Protein AF-A0A2E3BZ74-F1 (afdb_monomer)

Mean predicted aligned error: 11.25 Å

Nearest PDB structures (foldseek):
  2qzq-assembly1_A  TM=5.766E-01  e=1.167E-02  Danio rerio
  2qz5-assembly1_A  TM=5.570E-01  e=1.304E-02  Mus musculus
  7bi4-assembly1_A  TM=4.778E-01  e=1.345E-01  Mus musculus
  1olp-assembly3_C  TM=3.603E-01  e=1.984E-01  Clostridium sardiniense
  1ca1-assembly1_A  TM=3.594E-01  e=7.524E-01  Clostridium perfringens

Radius of gyration: 24.99 Å; Cα contacts (8 Å, |Δi|>4): 998; chains: 1; bounding box: 69×60×71 Å

pLDDT: mean 74.35, std 16.78, range [23.23, 95.69]

Structure (mmCIF, N/CA/C/O backbone):
data_AF-A0A2E3BZ74-F1
#
_entry.id   AF-A0A2E3BZ74-F1
#
loop_
_atom_site.group_PDB
_atom_site.id
_atom_site.type_symbol
_atom_site.label_atom_id
_atom_site.label_alt_id
_atom_site.label_comp_id
_atom_site.label_asym_id
_atom_site.label_entity_id
_atom_site.label_seq_id
_atom_site.pdbx_PDB_ins_code
_atom_site.Cartn_x
_atom_site.Cartn_y
_atom_site.Cartn_z
_atom_site.occupancy
_atom_site.B_iso_or_equiv
_atom_site.auth_seq_id
_atom_site.auth_comp_id
_atom_site.auth_asym_id
_atom_site.auth_atom_id
_atom_site.pdbx_PDB_model_num
ATOM 1 N N . MET A 1 1 ? -11.613 -12.018 -25.215 1.00 70.31 1 MET A N 1
ATOM 2 C CA . MET A 1 1 ? -10.850 -12.280 -26.457 1.00 70.31 1 MET A CA 1
ATOM 3 C C . MET A 1 1 ? -9.407 -11.923 -26.139 1.00 70.31 1 MET A C 1
ATOM 5 O O . MET A 1 1 ? -9.224 -10.917 -25.482 1.00 70.31 1 MET A O 1
ATOM 9 N N . SER A 1 2 ? -8.389 -12.721 -26.462 1.00 79.88 2 SER A N 1
ATOM 10 C CA . SER A 1 2 ? -7.018 -12.280 -26.142 1.00 79.88 2 SER A CA 1
ATOM 11 C C . SER A 1 2 ? -6.612 -11.129 -27.069 1.00 79.88 2 SER A C 1
ATOM 13 O O . SER A 1 2 ? -6.903 -11.177 -28.263 1.00 79.88 2 SER A O 1
ATOM 15 N N . LYS A 1 3 ? -5.970 -10.099 -26.514 1.00 87.81 3 LYS A N 1
ATOM 16 C CA . LYS A 1 3 ? -5.299 -9.029 -27.260 1.00 87.81 3 LYS A CA 1
ATOM 17 C C . LYS A 1 3 ? -3.795 -9.238 -27.192 1.00 87.81 3 LYS A C 1
ATOM 19 O O . LYS A 1 3 ? -3.277 -9.859 -26.262 1.00 87.81 3 LYS A O 1
ATOM 24 N N . TYR A 1 4 ? -3.095 -8.685 -28.165 1.00 89.31 4 TYR A N 1
ATOM 25 C CA . TYR A 1 4 ? -1.646 -8.661 -28.199 1.00 89.31 4 TYR A CA 1
ATOM 26 C C . TYR A 1 4 ? -1.167 -7.219 -28.197 1.00 89.31 4 TYR A C 1
ATOM 28 O O . TYR A 1 4 ? -1.765 -6.352 -28.831 1.00 89.31 4 TYR A O 1
ATOM 36 N N . ILE A 1 5 ? -0.088 -6.976 -27.468 1.00 90.44 5 ILE A N 1
ATOM 37 C CA . ILE A 1 5 ? 0.604 -5.696 -27.443 1.00 90.44 5 ILE A CA 1
ATOM 38 C C . ILE A 1 5 ? 1.988 -5.934 -28.003 1.00 90.44 5 ILE A C 1
ATOM 40 O O . ILE A 1 5 ? 2.815 -6.600 -27.381 1.00 90.44 5 ILE A O 1
ATOM 44 N N . GLU A 1 6 ? 2.210 -5.424 -29.201 1.00 93.00 6 GLU A N 1
ATOM 45 C CA . GLU A 1 6 ? 3.494 -5.477 -29.878 1.00 93.00 6 GLU A CA 1
ATOM 46 C C . GLU A 1 6 ? 4.326 -4.288 -29.398 1.00 93.00 6 GLU A C 1
ATOM 48 O O . GLU A 1 6 ? 3.972 -3.140 -29.653 1.00 93.00 6 GLU A O 1
ATOM 53 N N . LEU A 1 7 ? 5.401 -4.563 -28.662 1.00 93.88 7 LEU A N 1
ATOM 54 C CA . LEU A 1 7 ? 6.414 -3.585 -28.286 1.00 93.88 7 LEU A CA 1
ATOM 55 C C . LEU A 1 7 ? 7.353 -3.389 -29.472 1.00 93.88 7 LEU A C 1
ATOM 57 O O . LEU A 1 7 ? 8.125 -4.288 -29.822 1.00 93.88 7 LEU A O 1
ATOM 61 N N . GLU A 1 8 ? 7.274 -2.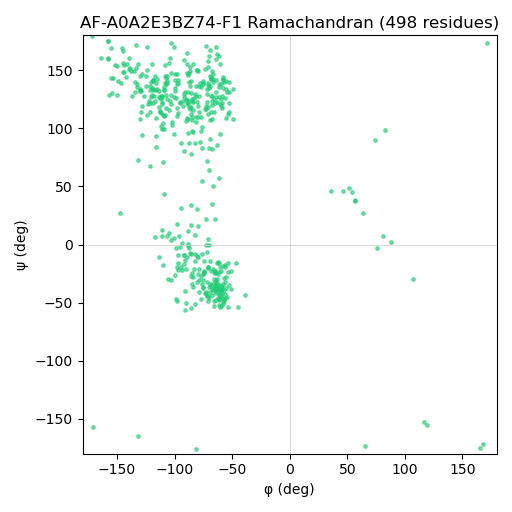220 -30.094 1.00 94.12 8 GLU A N 1
ATOM 62 C CA . GLU A 1 8 ? 7.978 -1.950 -31.345 1.00 94.12 8 GLU A CA 1
ATOM 63 C C . GLU A 1 8 ? 9.356 -1.361 -31.072 1.00 94.12 8 GLU A C 1
ATOM 65 O O . GLU A 1 8 ? 10.366 -1.948 -31.461 1.00 94.12 8 GLU A O 1
ATOM 70 N N . PHE A 1 9 ? 9.398 -0.246 -30.340 1.00 95.56 9 PHE A N 1
ATOM 71 C CA . PHE A 1 9 ? 10.611 0.538 -30.139 1.00 95.56 9 PHE A CA 1
ATOM 72 C C . PHE A 1 9 ? 10.722 1.075 -28.718 1.00 95.56 9 PHE A C 1
ATOM 74 O O . PHE A 1 9 ? 9.720 1.313 -28.045 1.00 95.56 9 PHE A O 1
ATOM 81 N N . ILE A 1 10 ? 11.949 1.345 -28.288 1.00 95.69 10 ILE A N 1
ATOM 82 C CA . ILE A 1 10 ? 12.251 2.050 -27.046 1.00 95.69 10 ILE A CA 1
ATOM 83 C C . ILE A 1 10 ? 13.233 3.189 -27.314 1.00 95.69 10 ILE A C 1
ATOM 85 O O . ILE A 1 10 ? 14.215 3.022 -28.030 1.00 95.69 10 ILE A O 1
ATOM 89 N N . SER A 1 11 ? 12.948 4.367 -26.769 1.00 95.19 11 SER A N 1
ATOM 90 C CA . SER A 1 11 ? 13.701 5.600 -27.011 1.00 95.19 11 SER A CA 1
ATOM 91 C C . SER A 1 11 ? 14.087 6.236 -25.672 1.00 95.19 11 SER A C 1
ATOM 93 O O . SER A 1 11 ? 13.273 6.938 -25.059 1.00 95.19 11 SER A O 1
ATOM 95 N N . PRO A 1 12 ? 15.295 5.943 -25.154 1.00 92.62 12 PRO A N 1
ATOM 96 C CA . PRO A 1 12 ? 15.789 6.535 -23.917 1.00 92.62 12 PRO A CA 1
ATOM 97 C C . PRO A 1 12 ? 16.263 7.980 -24.139 1.00 92.62 12 PRO A C 1
ATOM 99 O O . PRO A 1 12 ? 17.378 8.226 -24.589 1.00 92.62 12 PRO A O 1
ATOM 102 N N . ILE A 1 13 ? 15.432 8.954 -23.770 1.00 91.38 13 ILE A N 1
ATOM 103 C CA . ILE A 1 13 ? 15.753 10.388 -23.789 1.00 91.38 13 ILE A CA 1
ATOM 104 C C . ILE A 1 13 ? 16.309 10.760 -22.413 1.00 91.38 13 ILE A C 1
ATOM 106 O O . ILE A 1 13 ? 15.592 11.218 -21.519 1.00 91.38 13 ILE A O 1
ATOM 110 N N . SER A 1 14 ? 17.589 10.471 -22.193 1.00 89.12 14 SER A N 1
ATOM 111 C CA . SER A 1 14 ? 18.210 10.610 -20.877 1.00 89.12 14 SER A CA 1
ATOM 112 C C . SER A 1 14 ? 19.720 10.825 -20.949 1.00 89.12 14 SER A C 1
ATOM 114 O O . SER A 1 14 ? 20.330 10.640 -21.991 1.00 89.12 14 SER A O 1
ATOM 116 N N . GLU A 1 15 ? 20.308 11.180 -19.808 1.00 87.56 15 GLU A N 1
ATOM 117 C CA . GLU A 1 15 ? 21.751 11.260 -19.556 1.00 87.56 15 GLU A CA 1
ATOM 118 C C . GLU A 1 15 ? 22.315 9.961 -18.945 1.00 87.56 15 GLU A C 1
ATOM 120 O O . GLU A 1 15 ? 23.483 9.906 -18.559 1.00 87.56 15 GLU A O 1
ATOM 125 N N . TYR A 1 16 ? 21.489 8.927 -18.738 1.00 86.88 16 TYR A N 1
ATOM 126 C CA . TYR A 1 16 ? 21.988 7.627 -18.279 1.00 86.88 16 TYR A CA 1
ATOM 127 C C . TYR A 1 16 ? 22.912 7.029 -19.327 1.00 86.88 16 TYR A C 1
ATOM 129 O O . TYR A 1 16 ? 22.517 6.945 -20.478 1.00 86.88 16 TYR A O 1
ATOM 137 N N . ASN A 1 17 ? 24.093 6.563 -18.927 1.00 87.56 17 ASN A N 1
ATOM 138 C CA . ASN A 1 17 ? 24.958 5.815 -19.829 1.00 87.56 17 ASN A CA 1
ATOM 139 C C . ASN A 1 17 ? 24.457 4.366 -19.930 1.00 87.56 17 ASN A C 1
ATOM 141 O O . ASN A 1 17 ? 24.491 3.632 -18.937 1.00 87.56 17 ASN A O 1
ATOM 145 N N . PHE A 1 18 ? 23.988 3.969 -21.112 1.00 88.62 18 PHE A N 1
ATOM 146 C CA . PHE A 1 18 ? 23.563 2.595 -21.399 1.00 88.62 18 PHE A CA 1
ATOM 147 C C . PHE A 1 18 ? 24.675 1.746 -22.036 1.00 88.62 18 PHE A C 1
ATOM 149 O O . PHE A 1 18 ? 24.614 0.519 -21.947 1.00 88.62 18 PHE A O 1
ATOM 156 N N . LYS A 1 19 ? 25.710 2.379 -22.610 1.00 82.25 19 LYS A N 1
ATOM 157 C CA . LYS A 1 19 ? 26.866 1.728 -23.239 1.00 82.25 19 LYS A CA 1
ATOM 158 C C . LYS A 1 19 ? 27.933 1.368 -22.208 1.00 82.25 19 LYS A C 1
ATOM 160 O O . LYS A 1 19 ? 28.798 2.169 -21.848 1.00 82.25 19 LYS A O 1
ATOM 165 N N . ASN A 1 20 ? 27.907 0.118 -21.753 1.00 82.75 20 ASN A N 1
ATOM 166 C CA . ASN A 1 20 ? 29.001 -0.472 -20.987 1.00 82.75 20 ASN A CA 1
ATOM 167 C C . ASN A 1 20 ? 28.997 -2.000 -21.141 1.00 82.75 20 ASN A C 1
ATOM 169 O O . ASN A 1 20 ? 27.974 -2.636 -20.905 1.00 82.75 20 ASN A O 1
ATOM 173 N N . TYR A 1 21 ? 30.152 -2.591 -21.461 1.00 86.81 21 TYR A N 1
ATOM 174 C CA . TYR A 1 21 ? 30.325 -4.043 -21.632 1.00 86.81 21 TYR A CA 1
ATOM 175 C C . TYR A 1 21 ? 29.914 -4.880 -20.411 1.00 86.81 21 TYR A C 1
ATOM 177 O O . TYR A 1 21 ? 29.677 -6.080 -20.525 1.00 86.81 21 TYR A O 1
ATOM 185 N N . HIS A 1 22 ? 29.828 -4.263 -19.233 1.00 90.62 22 HIS A N 1
ATOM 186 C CA . HIS A 1 22 ? 29.435 -4.923 -17.994 1.00 90.62 22 HIS A CA 1
ATOM 187 C C . HIS A 1 22 ? 27.999 -4.623 -17.559 1.00 90.62 22 HIS A C 1
ATOM 189 O O . HIS A 1 22 ? 27.616 -5.054 -16.471 1.00 90.62 22 HIS A O 1
ATOM 195 N N . ILE A 1 23 ? 27.218 -3.875 -18.342 1.00 91.31 23 ILE A N 1
ATOM 196 C CA . ILE A 1 23 ? 25.858 -3.471 -17.978 1.00 91.31 23 ILE A CA 1
ATOM 197 C C . ILE A 1 23 ? 24.852 -4.139 -18.909 1.00 91.31 23 ILE A C 1
ATOM 199 O O . ILE A 1 23 ? 24.817 -3.868 -20.104 1.00 91.31 23 ILE A O 1
ATOM 203 N N . ASP A 1 24 ? 23.978 -4.953 -18.325 1.00 94.38 24 ASP A N 1
ATOM 204 C CA . ASP A 1 24 ? 22.807 -5.480 -19.011 1.00 94.38 24 ASP A CA 1
ATOM 205 C C . ASP A 1 24 ? 21.609 -4.564 -18.747 1.00 94.38 24 ASP A C 1
ATOM 207 O O . ASP A 1 24 ? 21.223 -4.334 -17.597 1.00 94.38 24 ASP A O 1
ATOM 211 N N . ASN A 1 25 ? 20.983 -4.065 -19.812 1.00 94.56 25 ASN A N 1
ATOM 212 C CA . ASN A 1 25 ? 19.702 -3.372 -19.710 1.00 94.56 25 ASN A CA 1
ATOM 213 C C . ASN A 1 25 ? 18.570 -4.405 -19.738 1.00 94.56 25 ASN A C 1
ATOM 215 O O . ASN A 1 25 ? 18.486 -5.223 -20.659 1.00 94.56 25 ASN A O 1
ATOM 219 N N . ILE A 1 26 ? 17.709 -4.375 -18.723 1.00 95.25 26 ILE A N 1
ATOM 220 C CA . ILE A 1 26 ? 16.631 -5.346 -18.527 1.00 95.25 26 ILE A CA 1
ATOM 221 C C . ILE A 1 26 ? 15.300 -4.598 -18.511 1.00 95.25 26 ILE A C 1
ATOM 223 O O . ILE A 1 26 ? 15.036 -3.821 -17.591 1.00 95.25 26 ILE A O 1
ATOM 227 N N . LEU A 1 27 ? 14.443 -4.839 -19.504 1.00 95.38 27 LEU A N 1
ATOM 228 C CA . LEU A 1 27 ? 13.063 -4.352 -19.471 1.00 95.38 27 LEU A CA 1
ATOM 229 C C . LEU A 1 27 ? 12.188 -5.397 -18.793 1.00 95.38 27 LEU A C 1
ATOM 231 O O . LEU A 1 27 ? 12.102 -6.542 -19.236 1.00 95.38 27 LEU A O 1
ATOM 235 N N . VAL A 1 28 ? 11.529 -4.985 -17.721 1.00 94.00 28 VAL A N 1
ATOM 236 C CA . VAL A 1 28 ? 10.662 -5.834 -16.918 1.00 94.00 28 VAL A CA 1
ATOM 237 C C . VAL A 1 28 ? 9.242 -5.328 -17.004 1.00 94.00 28 VAL A C 1
ATOM 239 O O . VAL A 1 28 ? 8.981 -4.137 -16.848 1.00 94.00 28 VAL A O 1
ATOM 242 N N . ILE A 1 29 ? 8.320 -6.252 -17.229 1.00 92.56 29 ILE A N 1
ATOM 243 C CA . ILE A 1 29 ? 6.898 -5.964 -17.317 1.00 92.56 29 ILE A CA 1
ATOM 244 C C . ILE A 1 29 ? 6.208 -6.842 -16.299 1.00 92.56 29 ILE A C 1
ATOM 246 O O . ILE A 1 29 ? 6.187 -8.070 -16.415 1.00 92.56 29 ILE A O 1
ATOM 250 N N . THR A 1 30 ? 5.676 -6.196 -15.276 1.00 89.56 30 THR A N 1
ATOM 251 C CA . THR A 1 30 ? 4.925 -6.855 -14.224 1.00 89.56 30 THR A CA 1
ATOM 252 C C . THR A 1 30 ? 3.443 -6.615 -14.444 1.00 89.56 30 THR A C 1
ATOM 254 O O . THR A 1 30 ? 3.021 -5.604 -15.006 1.00 89.56 30 THR A O 1
ATOM 257 N N . GLY A 1 31 ? 2.642 -7.595 -14.065 1.00 85.19 31 GLY A N 1
ATOM 258 C CA . GLY A 1 31 ? 1.201 -7.558 -14.248 1.00 85.19 31 GLY A CA 1
ATOM 259 C C . GLY A 1 31 ? 0.563 -8.722 -13.521 1.00 85.19 31 GLY A C 1
ATOM 260 O O . GLY A 1 31 ? 1.160 -9.293 -12.601 1.00 85.19 31 GLY A O 1
ATOM 261 N N . THR A 1 32 ? -0.628 -9.096 -13.961 1.00 76.81 32 THR A N 1
ATOM 262 C CA . THR A 1 32 ? -1.387 -10.184 -13.351 1.00 76.81 32 THR A CA 1
ATOM 263 C C . THR A 1 32 ? -1.915 -11.117 -14.424 1.00 76.81 32 THR A C 1
ATOM 265 O O . THR A 1 32 ? -2.346 -10.677 -15.489 1.00 76.81 32 THR A O 1
ATOM 268 N N . SER A 1 33 ? -1.827 -12.417 -14.157 1.00 74.00 33 SER A N 1
ATOM 269 C CA . SER A 1 33 ? -2.334 -13.461 -15.040 1.00 74.00 33 SER A CA 1
ATOM 270 C C . SER A 1 33 ? -3.859 -13.521 -15.020 1.00 74.00 33 SER A C 1
ATOM 272 O O . SER A 1 33 ? -4.511 -12.930 -14.158 1.00 74.00 33 SER A O 1
ATOM 274 N N . GLU A 1 34 ? -4.427 -14.315 -15.930 1.00 69.25 34 GLU A N 1
ATOM 275 C CA . GLU A 1 34 ? -5.864 -14.606 -15.957 1.00 69.25 34 GLU A CA 1
ATOM 276 C C . GLU A 1 34 ? -6.351 -15.118 -14.591 1.00 69.25 34 GLU A C 1
ATOM 278 O O . GLU A 1 34 ? -7.424 -14.739 -14.144 1.00 69.25 34 GLU A O 1
ATOM 283 N N . ASN A 1 35 ? -5.525 -15.877 -13.864 1.00 66.88 35 ASN A N 1
ATOM 284 C CA . ASN A 1 35 ? -5.861 -16.465 -12.563 1.00 66.88 35 ASN A CA 1
ATOM 285 C C . ASN A 1 35 ? -5.549 -15.560 -11.355 1.00 66.88 35 ASN A C 1
ATOM 287 O O . ASN A 1 35 ? -5.583 -16.026 -10.219 1.00 66.88 35 ASN A O 1
ATOM 291 N N . GLY A 1 36 ? -5.233 -14.279 -11.565 1.00 68.25 36 GLY A N 1
ATOM 292 C CA . GLY A 1 36 ? -4.998 -13.338 -10.463 1.00 68.25 36 GLY A CA 1
ATOM 293 C C . GLY A 1 36 ? -3.596 -13.409 -9.845 1.00 68.25 36 GLY A C 1
ATOM 294 O O . GLY A 1 36 ? -3.339 -12.746 -8.843 1.00 68.25 36 GLY A O 1
ATOM 295 N N . PHE A 1 37 ? -2.671 -14.178 -10.430 1.00 72.19 37 PHE A N 1
ATOM 296 C CA . PHE A 1 37 ? -1.296 -14.291 -9.927 1.00 72.19 37 PHE A CA 1
ATOM 297 C C . PHE A 1 37 ? -0.378 -13.216 -10.513 1.00 72.19 37 PHE A C 1
ATOM 299 O O . PHE A 1 37 ? -0.520 -12.890 -11.695 1.00 72.19 37 PHE A O 1
ATOM 306 N N . PRO A 1 38 ? 0.610 -12.717 -9.750 1.00 78.12 38 PRO A N 1
ATOM 307 C CA . PRO A 1 38 ? 1.626 -11.826 -10.290 1.00 78.12 38 PRO A CA 1
ATOM 308 C C . PRO A 1 38 ? 2.432 -12.520 -11.392 1.00 78.12 38 PRO A C 1
ATOM 310 O O . PRO A 1 38 ? 2.867 -13.664 -11.256 1.00 78.12 38 PRO A O 1
ATOM 313 N N . THR A 1 39 ? 2.663 -11.807 -12.487 1.00 85.25 39 THR A N 1
ATOM 314 C CA . THR A 1 39 ? 3.509 -12.270 -13.594 1.00 85.25 39 THR A CA 1
ATOM 315 C C . THR A 1 39 ? 4.686 -11.336 -13.772 1.00 85.25 39 THR A C 1
ATOM 317 O O . THR A 1 39 ? 4.508 -10.117 -13.702 1.00 85.25 39 THR A O 1
ATOM 320 N N . VAL A 1 40 ? 5.854 -11.896 -14.082 1.00 89.44 40 VAL A N 1
ATOM 321 C CA . VAL A 1 40 ? 7.046 -11.130 -14.450 1.00 89.44 40 VAL A CA 1
ATOM 322 C C . VAL A 1 40 ? 7.503 -11.565 -15.838 1.00 89.44 40 VAL A C 1
ATOM 324 O O . VAL A 1 40 ? 7.776 -12.737 -16.096 1.00 89.44 40 VAL A O 1
ATOM 327 N N . ARG A 1 41 ? 7.567 -10.593 -16.746 1.00 91.25 41 ARG A N 1
ATOM 328 C CA . ARG A 1 41 ? 8.104 -10.717 -18.105 1.00 91.25 41 ARG A CA 1
ATOM 329 C C . ARG A 1 41 ? 9.408 -9.955 -18.170 1.00 91.25 41 ARG A C 1
ATOM 331 O O . ARG A 1 41 ? 9.459 -8.817 -17.712 1.00 91.25 41 ARG A O 1
ATOM 338 N N . MET A 1 42 ? 10.439 -10.564 -18.738 1.00 92.50 42 MET A N 1
ATOM 339 C CA . MET A 1 42 ? 11.767 -9.962 -18.805 1.00 92.50 42 MET A CA 1
ATOM 340 C C . MET A 1 42 ? 12.312 -10.017 -20.221 1.00 92.50 42 MET A C 1
ATOM 342 O O . MET A 1 42 ? 12.336 -11.072 -20.847 1.00 92.50 42 MET A O 1
ATOM 346 N N . LEU A 1 43 ? 12.814 -8.880 -20.684 1.00 92.62 43 LEU A N 1
ATOM 347 C CA . LEU A 1 43 ? 13.675 -8.785 -21.850 1.00 92.62 43 LEU A CA 1
ATOM 348 C C . LEU A 1 43 ? 15.071 -8.418 -21.370 1.00 92.62 43 LEU A C 1
ATOM 350 O O . LEU A 1 43 ? 15.320 -7.285 -20.962 1.00 92.62 43 LEU A O 1
ATOM 354 N N . ASN A 1 44 ? 15.957 -9.408 -21.380 1.00 92.12 44 ASN A N 1
ATOM 355 C CA . ASN A 1 44 ? 17.342 -9.247 -20.957 1.00 92.12 44 ASN A CA 1
ATOM 356 C C . ASN A 1 44 ? 18.202 -8.704 -22.097 1.00 92.12 44 ASN A C 1
ATOM 358 O O . ASN A 1 44 ? 17.914 -8.963 -23.266 1.00 92.12 44 ASN A O 1
ATOM 362 N N . LYS A 1 45 ? 19.306 -8.044 -21.731 1.00 87.88 45 LYS A N 1
ATOM 363 C CA . LYS A 1 45 ? 20.366 -7.618 -22.657 1.00 87.88 45 LYS A CA 1
ATOM 364 C C . LYS A 1 45 ? 19.838 -6.776 -23.819 1.00 87.88 45 LYS A C 1
ATOM 366 O O . LYS A 1 45 ? 20.209 -6.989 -24.972 1.00 87.88 45 LYS A O 1
ATOM 371 N N . LEU A 1 46 ? 18.963 -5.817 -23.517 1.00 90.75 46 LEU A N 1
ATOM 372 C CA . LEU A 1 46 ? 18.557 -4.839 -24.516 1.00 90.75 46 LEU A CA 1
ATOM 373 C C . LEU A 1 46 ? 19.779 -4.016 -24.932 1.00 90.75 46 LEU A C 1
ATOM 375 O O . LEU A 1 46 ? 20.429 -3.384 -24.093 1.00 90.75 46 LEU A O 1
ATOM 379 N N . ASN A 1 47 ? 20.076 -4.033 -26.230 1.00 91.69 47 ASN A N 1
ATOM 380 C CA . ASN A 1 47 ? 21.129 -3.220 -26.818 1.00 91.69 47 ASN A CA 1
ATOM 381 C C . ASN A 1 47 ? 20.624 -1.779 -26.937 1.00 91.69 47 ASN A C 1
ATOM 383 O O . ASN A 1 47 ? 20.053 -1.393 -27.955 1.00 91.69 47 ASN A O 1
ATOM 387 N N . LEU A 1 48 ? 20.735 -1.042 -25.834 1.00 92.31 48 LEU A N 1
ATOM 388 C CA . LEU A 1 48 ? 20.313 0.346 -25.728 1.00 92.31 48 LEU A CA 1
ATOM 389 C C . LEU A 1 48 ? 21.535 1.243 -25.683 1.00 92.31 48 LEU A C 1
ATOM 391 O O . LEU A 1 48 ? 22.519 0.938 -25.009 1.00 92.31 48 LEU A O 1
ATOM 395 N N . ASP A 1 49 ? 21.400 2.388 -26.325 1.00 90.00 49 ASP A N 1
ATOM 396 C CA . ASP A 1 49 ? 22.249 3.540 -26.095 1.00 90.00 49 ASP A CA 1
ATOM 397 C C . ASP A 1 49 ? 21.386 4.804 -25.953 1.00 90.00 49 ASP A C 1
ATOM 399 O O . ASP A 1 49 ? 20.161 4.766 -26.121 1.00 90.00 49 ASP A O 1
ATOM 403 N N . ASN A 1 50 ? 21.994 5.918 -25.566 1.00 86.38 50 ASN A N 1
ATOM 404 C CA . ASN A 1 50 ? 21.342 7.216 -25.628 1.00 86.38 50 ASN A CA 1
ATOM 405 C C . ASN A 1 50 ? 20.920 7.507 -27.073 1.00 86.38 50 ASN A C 1
ATOM 407 O O . ASN A 1 50 ? 21.600 7.130 -28.025 1.00 86.38 50 ASN A O 1
ATOM 411 N N . VAL A 1 51 ? 19.757 8.133 -27.239 1.00 88.06 51 VAL A N 1
ATOM 412 C CA . VAL A 1 51 ? 19.309 8.569 -28.565 1.00 88.06 51 VAL A CA 1
ATOM 413 C C . VAL A 1 51 ? 20.077 9.817 -28.987 1.00 88.06 51 VAL A C 1
ATOM 415 O O . VAL A 1 51 ? 20.320 10.706 -28.168 1.00 88.06 51 VAL A O 1
ATOM 418 N N . ASP A 1 52 ? 20.434 9.884 -30.262 1.00 89.94 52 ASP A N 1
ATOM 419 C CA . ASP A 1 52 ? 21.147 11.003 -30.874 1.00 89.94 52 ASP A CA 1
ATOM 420 C C . ASP A 1 52 ? 20.457 11.438 -32.182 1.00 89.94 52 ASP A C 1
ATOM 422 O O . ASP A 1 52 ? 19.284 11.128 -32.422 1.00 89.94 52 ASP A O 1
ATOM 426 N N . VAL A 1 53 ? 21.149 12.232 -33.004 1.00 86.81 53 VAL A N 1
ATOM 427 C CA . VAL A 1 53 ? 20.600 12.752 -34.267 1.00 86.81 53 VAL A CA 1
ATOM 428 C C . VAL A 1 53 ? 20.313 11.623 -35.266 1.00 86.81 53 VAL A C 1
ATOM 430 O O . VAL A 1 53 ? 19.345 11.716 -36.026 1.00 86.81 53 VAL A O 1
ATOM 433 N N . GLU A 1 54 ? 21.110 10.555 -35.241 1.00 90.38 54 GLU A N 1
ATOM 434 C CA . GLU A 1 54 ? 21.034 9.431 -36.177 1.00 90.38 54 GLU A CA 1
ATOM 435 C C . GLU A 1 54 ? 20.110 8.326 -35.651 1.00 90.38 54 GLU A C 1
ATOM 437 O O . GLU A 1 54 ? 19.293 7.771 -36.389 1.00 90.38 54 GLU A O 1
ATOM 442 N N . THR A 1 55 ? 20.172 8.050 -34.349 1.00 89.69 55 THR A N 1
ATOM 443 C CA . THR A 1 55 ? 19.465 6.951 -33.693 1.00 89.69 55 THR A CA 1
ATOM 444 C C . THR A 1 55 ? 18.364 7.479 -32.787 1.00 89.69 55 THR A C 1
ATOM 446 O O . THR A 1 55 ? 18.590 7.861 -31.640 1.00 89.69 55 THR A O 1
ATOM 449 N N . ARG A 1 56 ? 17.123 7.453 -33.284 1.00 90.88 56 ARG A N 1
ATOM 450 C CA . ARG A 1 56 ? 15.952 7.972 -32.550 1.00 90.88 56 ARG A CA 1
ATOM 451 C C . ARG A 1 56 ? 15.308 6.962 -31.598 1.00 90.88 56 ARG A C 1
ATOM 453 O O . ARG A 1 56 ? 14.648 7.367 -30.639 1.00 90.88 56 ARG A O 1
ATOM 460 N N . ALA A 1 57 ? 15.440 5.664 -31.871 1.00 94.69 57 ALA A N 1
ATOM 461 C CA . ALA A 1 57 ? 14.892 4.589 -31.047 1.00 94.69 57 ALA A CA 1
ATOM 462 C C . ALA A 1 57 ? 15.538 3.234 -31.385 1.00 94.69 57 ALA A C 1
ATOM 464 O O . ALA A 1 57 ? 16.056 3.045 -32.483 1.00 94.69 57 ALA A O 1
ATOM 465 N N . TYR A 1 58 ? 15.435 2.279 -30.461 1.00 95.19 58 TYR A N 1
ATOM 466 C CA . TYR A 1 58 ? 15.957 0.917 -30.590 1.00 95.19 58 TYR A CA 1
ATOM 467 C C . TYR A 1 58 ? 14.806 -0.079 -30.756 1.00 95.19 58 TYR A C 1
ATOM 469 O O . TYR A 1 58 ? 13.816 0.023 -30.023 1.00 95.19 58 TYR A O 1
ATOM 477 N N . PRO A 1 59 ? 14.895 -1.043 -31.689 1.00 94.94 59 PRO A N 1
ATOM 478 C CA . PRO A 1 59 ? 13.842 -2.029 -31.892 1.00 94.94 59 PRO A CA 1
ATOM 479 C C . PRO A 1 59 ? 13.767 -3.010 -30.714 1.00 94.94 59 PRO A C 1
ATOM 481 O O . PRO A 1 59 ? 14.781 -3.540 -30.263 1.00 94.94 59 PRO A O 1
ATOM 484 N N . ILE A 1 60 ? 12.550 -3.285 -30.243 1.00 93.75 60 ILE A N 1
ATOM 485 C CA . ILE A 1 60 ? 12.258 -4.383 -29.311 1.00 93.75 60 ILE A CA 1
ATOM 486 C C . ILE A 1 60 ? 11.738 -5.595 -30.088 1.00 93.75 60 ILE A C 1
ATOM 488 O O . ILE A 1 60 ? 12.230 -6.703 -29.884 1.00 93.75 60 ILE A O 1
ATOM 492 N N . ALA A 1 61 ? 10.762 -5.381 -30.978 1.00 93.31 61 ALA A N 1
ATOM 493 C CA . ALA A 1 61 ? 10.145 -6.407 -31.823 1.00 93.31 61 ALA A CA 1
ATOM 494 C C . ALA A 1 61 ? 9.642 -7.642 -31.039 1.00 93.31 61 ALA A C 1
ATOM 496 O O . ALA A 1 61 ? 9.915 -8.793 -31.393 1.00 93.31 61 ALA A O 1
ATOM 497 N N . LYS A 1 62 ? 8.901 -7.405 -29.947 1.00 94.44 62 LYS A N 1
ATOM 498 C CA . LYS A 1 62 ? 8.367 -8.461 -29.069 1.00 94.44 62 LYS A CA 1
ATOM 499 C C . LYS A 1 62 ? 6.894 -8.257 -28.761 1.00 94.44 62 LYS A C 1
ATOM 501 O O . LYS A 1 62 ? 6.411 -7.133 -28.752 1.00 94.44 62 LYS A O 1
ATOM 506 N N . THR A 1 63 ? 6.198 -9.339 -28.426 1.00 92.44 63 THR A N 1
ATOM 507 C CA . THR A 1 63 ? 4.760 -9.296 -28.145 1.00 92.44 63 THR A CA 1
ATOM 508 C C . THR A 1 63 ? 4.421 -9.718 -26.735 1.00 92.44 63 THR A C 1
ATOM 510 O O . THR A 1 63 ? 4.923 -10.708 -26.214 1.00 92.44 63 THR A O 1
ATOM 513 N N . ILE A 1 64 ? 3.452 -9.033 -26.153 1.00 90.38 64 ILE A N 1
ATOM 514 C CA . ILE A 1 64 ? 2.842 -9.396 -24.890 1.00 90.38 64 ILE A CA 1
ATOM 515 C C . ILE A 1 64 ? 1.407 -9.828 -25.137 1.00 90.38 64 ILE A C 1
ATOM 517 O O . ILE A 1 64 ? 0.622 -9.090 -25.727 1.00 90.38 64 ILE A O 1
ATOM 521 N N . ARG A 1 65 ? 1.038 -11.009 -24.640 1.00 88.06 65 ARG A N 1
ATOM 522 C CA . ARG A 1 65 ? -0.365 -11.420 -24.588 1.00 88.06 65 ARG A CA 1
ATOM 523 C C . ARG A 1 65 ? -1.055 -10.751 -23.401 1.00 88.06 65 ARG A C 1
ATOM 525 O O . ARG A 1 65 ? -0.586 -10.852 -22.262 1.00 88.06 65 ARG A O 1
ATOM 532 N N . VAL A 1 66 ? -2.175 -10.098 -23.679 1.00 83.88 66 VAL A N 1
ATOM 533 C CA . VAL A 1 66 ? -3.038 -9.442 -22.698 1.00 83.88 66 VAL A CA 1
ATOM 534 C C . VAL A 1 66 ? -4.401 -10.110 -22.731 1.00 83.88 66 VAL A C 1
ATOM 536 O O . VAL A 1 66 ? -5.011 -10.264 -23.793 1.00 83.88 66 VAL A O 1
ATOM 539 N N . ASP A 1 67 ? -4.879 -10.529 -21.567 1.00 74.94 67 ASP A N 1
ATOM 540 C CA . ASP A 1 67 ? -6.249 -11.003 -21.451 1.00 74.94 67 ASP A CA 1
ATOM 541 C C . ASP A 1 67 ? -7.189 -9.817 -21.226 1.00 74.94 67 ASP A C 1
ATOM 543 O O . ASP A 1 67 ? -7.013 -9.034 -20.297 1.00 74.94 67 ASP A O 1
ATOM 547 N N . THR A 1 68 ? -8.183 -9.678 -22.103 1.00 66.56 68 THR A N 1
ATOM 548 C CA . THR A 1 68 ? -9.175 -8.598 -22.044 1.00 66.56 68 THR A CA 1
ATOM 549 C C . THR A 1 68 ? -10.453 -8.997 -21.335 1.00 66.56 68 THR A C 1
ATOM 551 O O . THR A 1 68 ? -11.405 -8.219 -21.322 1.00 66.56 68 THR A O 1
ATOM 554 N N . ARG A 1 69 ? -10.573 -10.255 -20.894 1.00 60.84 69 ARG A N 1
ATOM 555 C CA . ARG A 1 69 ? -11.847 -10.775 -20.379 1.00 60.84 69 ARG A CA 1
ATOM 556 C C . ARG A 1 69 ? -12.215 -10.207 -19.007 1.00 60.84 69 ARG A C 1
ATOM 558 O O . ARG A 1 69 ? -13.306 -10.485 -18.531 1.00 60.84 69 ARG A O 1
ATOM 565 N N . ARG A 1 70 ? -11.329 -9.445 -18.369 1.00 59.03 70 ARG A N 1
ATOM 566 C CA . ARG A 1 70 ? -11.438 -8.978 -16.980 1.00 59.03 70 ARG A CA 1
ATOM 567 C C . ARG A 1 70 ? -10.662 -7.688 -16.849 1.00 59.03 70 ARG A C 1
ATOM 569 O O . ARG A 1 70 ? -9.591 -7.672 -17.434 1.00 59.03 70 ARG A O 1
ATOM 576 N N . GLU A 1 71 ? -11.105 -6.698 -16.064 1.00 56.22 71 GLU A N 1
ATOM 577 C CA . GLU A 1 71 ? -10.345 -5.476 -15.701 1.00 56.22 71 GLU A CA 1
ATOM 578 C C . GLU A 1 71 ? -9.047 -5.792 -14.923 1.00 56.22 71 GLU A C 1
ATOM 580 O O . GLU A 1 71 ? -8.825 -5.363 -13.794 1.00 56.22 71 GLU A O 1
ATOM 585 N N . LEU A 1 72 ? -8.190 -6.605 -15.531 1.00 54.84 72 LEU A N 1
ATOM 586 C CA . LEU A 1 72 ? -6.911 -7.049 -15.043 1.00 54.84 72 LEU A CA 1
ATOM 587 C C . LEU A 1 72 ? -5.974 -5.843 -15.029 1.00 54.84 72 LEU A C 1
ATOM 589 O O . LEU A 1 72 ? -6.077 -4.955 -15.881 1.00 54.84 72 LEU A O 1
ATOM 593 N N . PRO A 1 73 ? -5.102 -5.786 -14.020 1.00 56.41 73 PRO A N 1
ATOM 594 C CA . PRO A 1 73 ? -4.417 -4.572 -13.629 1.00 56.41 73 PRO A CA 1
ATOM 595 C C . PRO A 1 73 ? -3.527 -3.980 -14.716 1.00 56.41 73 PRO A C 1
ATOM 597 O O . PRO A 1 73 ? -3.086 -4.645 -15.654 1.00 56.41 73 PRO A O 1
ATOM 600 N N . ASN A 1 74 ? -3.217 -2.704 -14.500 1.00 71.44 74 ASN A N 1
ATOM 601 C CA . ASN A 1 74 ? -2.192 -1.975 -15.225 1.00 71.44 74 ASN A CA 1
ATOM 602 C C . ASN A 1 74 ? -0.895 -2.789 -15.261 1.00 71.44 74 ASN A C 1
ATOM 604 O O . ASN A 1 74 ? -0.434 -3.295 -14.235 1.00 71.44 74 ASN A O 1
ATOM 608 N N . PHE A 1 75 ? -0.274 -2.871 -16.432 1.00 85.75 75 PHE A N 1
ATOM 609 C CA . PHE A 1 75 ? 1.089 -3.365 -16.513 1.00 85.75 75 PHE A CA 1
ATOM 610 C C . PHE A 1 75 ? 2.018 -2.306 -15.929 1.00 85.75 75 PHE A C 1
ATOM 612 O O . PHE A 1 75 ? 1.950 -1.140 -16.319 1.00 85.75 75 PHE A O 1
ATOM 619 N N . CYS A 1 76 ? 2.897 -2.699 -15.015 1.00 88.94 76 CYS A N 1
ATOM 620 C CA . CYS A 1 76 ? 3.989 -1.840 -14.586 1.00 88.94 76 CYS A CA 1
ATOM 621 C C . CYS A 1 76 ? 5.226 -2.209 -15.399 1.00 88.94 76 CYS A C 1
ATOM 623 O O . CYS A 1 76 ? 5.658 -3.362 -15.420 1.00 88.94 76 CYS A O 1
ATOM 625 N N . ILE A 1 77 ? 5.771 -1.228 -16.104 1.00 92.69 77 ILE A N 1
ATOM 626 C CA . ILE A 1 77 ? 6.913 -1.395 -16.989 1.00 92.69 77 ILE A CA 1
ATOM 627 C C . ILE A 1 77 ? 8.092 -0.669 -16.373 1.00 92.69 77 ILE A C 1
ATOM 629 O O . ILE A 1 77 ? 8.011 0.516 -16.056 1.00 92.69 77 ILE A O 1
ATOM 633 N N . LYS A 1 78 ? 9.196 -1.388 -16.217 1.00 93.69 78 LYS A N 1
ATOM 634 C CA . LYS A 1 78 ? 10.399 -0.907 -15.550 1.00 93.69 78 LYS A CA 1
ATOM 635 C C . LYS A 1 78 ? 11.621 -1.225 -16.391 1.00 93.69 78 LYS A C 1
ATOM 637 O O . LYS A 1 78 ? 11.756 -2.339 -16.885 1.00 93.69 78 LYS A O 1
ATOM 642 N N . LEU A 1 79 ? 12.521 -0.260 -16.527 1.00 94.81 79 LEU A N 1
ATOM 643 C CA . LEU A 1 79 ? 13.813 -0.454 -17.177 1.00 94.81 79 LEU A CA 1
ATOM 644 C C . LEU A 1 79 ? 14.909 -0.447 -16.116 1.00 94.81 79 LEU A C 1
ATOM 646 O O . LEU A 1 79 ? 15.108 0.559 -15.433 1.00 94.81 79 LEU A O 1
ATOM 650 N N . PHE A 1 80 ? 15.612 -1.565 -15.991 1.00 94.38 80 PHE A N 1
ATOM 651 C CA . PHE A 1 80 ? 16.705 -1.758 -15.049 1.00 94.38 80 PHE A CA 1
ATOM 652 C C . PHE A 1 80 ? 18.057 -1.806 -15.760 1.00 94.38 80 PHE A C 1
ATOM 654 O O . PHE A 1 80 ? 18.151 -2.214 -16.916 1.00 94.38 80 PHE A O 1
ATOM 661 N N . GLN A 1 81 ? 19.105 -1.459 -15.020 1.00 94.12 81 GLN A N 1
ATOM 662 C CA . GLN A 1 81 ? 20.494 -1.764 -15.333 1.00 94.12 81 GLN A CA 1
ATOM 663 C C . GLN A 1 81 ? 21.031 -2.782 -14.339 1.00 94.12 81 GLN A C 1
ATOM 665 O O . GLN A 1 81 ? 20.959 -2.570 -13.127 1.00 94.12 81 GLN A O 1
ATOM 670 N N . TYR A 1 82 ? 21.610 -3.860 -14.849 1.00 94.06 82 TYR A N 1
ATOM 671 C CA . TYR A 1 82 ? 22.307 -4.852 -14.051 1.00 94.06 82 TYR A CA 1
ATOM 672 C C . TYR A 1 82 ? 23.797 -4.830 -14.368 1.00 94.06 82 TYR A C 1
ATOM 674 O O . TYR A 1 82 ? 24.214 -5.132 -15.482 1.00 94.06 82 TYR A O 1
ATOM 682 N N . ASN A 1 83 ? 24.612 -4.459 -13.384 1.00 93.44 83 ASN A N 1
ATOM 683 C CA . ASN A 1 83 ? 26.060 -4.491 -13.527 1.00 93.44 83 ASN A CA 1
ATOM 684 C C . ASN A 1 83 ? 26.575 -5.901 -13.203 1.00 93.44 83 ASN A C 1
ATOM 686 O O . ASN A 1 83 ? 26.581 -6.323 -12.045 1.00 93.44 83 ASN A O 1
ATOM 690 N N . ASN A 1 84 ? 27.045 -6.608 -14.227 1.00 91.38 84 ASN A N 1
ATOM 691 C CA . ASN A 1 84 ? 27.486 -7.999 -14.159 1.00 91.38 84 ASN A CA 1
ATOM 692 C C . ASN A 1 84 ? 28.725 -8.220 -13.281 1.00 91.38 84 ASN A C 1
ATOM 694 O O . ASN A 1 84 ? 28.919 -9.336 -12.797 1.00 91.38 84 ASN A O 1
ATOM 698 N N . VAL A 1 85 ? 29.538 -7.185 -13.051 1.00 93.25 85 VAL A N 1
ATOM 699 C CA . VAL A 1 85 ? 30.755 -7.252 -12.223 1.00 93.25 85 VAL A CA 1
ATOM 700 C C . VAL A 1 85 ? 30.413 -7.028 -10.754 1.00 93.25 85 VAL A C 1
ATOM 702 O O . VAL A 1 85 ? 30.691 -7.870 -9.909 1.00 93.25 85 VAL A O 1
ATOM 705 N N . THR A 1 86 ? 29.748 -5.914 -10.450 1.00 92.12 86 THR A N 1
ATOM 706 C CA . THR A 1 86 ? 29.392 -5.533 -9.070 1.00 92.12 86 THR A CA 1
ATOM 707 C C . THR A 1 86 ? 28.151 -6.253 -8.546 1.00 92.12 86 THR A C 1
ATOM 709 O O . THR A 1 86 ? 27.851 -6.164 -7.358 1.00 92.12 86 THR A O 1
ATOM 712 N N . LYS A 1 87 ? 27.426 -6.961 -9.423 1.00 92.88 87 LYS A N 1
ATOM 713 C CA . LYS A 1 87 ? 26.157 -7.637 -9.123 1.00 92.88 87 LYS A CA 1
ATOM 714 C C . LYS A 1 87 ? 25.108 -6.668 -8.572 1.00 92.88 87 LYS A C 1
ATOM 716 O O . LYS A 1 87 ? 24.351 -7.004 -7.667 1.00 92.88 87 LYS A O 1
ATOM 721 N N . VAL A 1 88 ? 25.089 -5.447 -9.106 1.00 90.12 88 VAL A N 1
ATOM 722 C CA . VAL A 1 88 ? 24.178 -4.380 -8.680 1.00 90.12 88 VAL A CA 1
ATOM 723 C C . VAL A 1 88 ? 23.047 -4.229 -9.687 1.00 90.12 88 VAL A C 1
ATOM 725 O O . VAL A 1 88 ? 23.298 -3.896 -10.845 1.00 90.12 88 VAL A O 1
ATOM 728 N N . LEU A 1 89 ? 21.807 -4.401 -9.231 1.00 91.75 89 LEU A N 1
ATOM 729 C CA . LEU A 1 89 ? 20.600 -4.082 -9.992 1.00 91.75 89 LEU A CA 1
ATOM 730 C C . LEU A 1 89 ? 20.106 -2.682 -9.631 1.00 91.75 89 LEU A C 1
ATOM 732 O O . LEU A 1 89 ? 19.811 -2.422 -8.467 1.00 91.75 89 LEU A O 1
ATOM 736 N N . THR A 1 90 ? 19.988 -1.805 -10.624 1.00 90.44 90 THR A N 1
ATOM 737 C CA . THR A 1 90 ? 19.525 -0.420 -10.474 1.00 90.44 90 THR A CA 1
ATOM 738 C C . THR A 1 90 ? 18.294 -0.191 -11.334 1.00 90.44 90 THR A C 1
ATOM 740 O O . THR A 1 90 ? 18.284 -0.541 -12.510 1.00 90.44 90 THR A O 1
ATOM 743 N N . LEU A 1 91 ? 17.260 0.422 -10.773 1.00 91.88 91 LEU A N 1
ATOM 744 C CA . LEU A 1 91 ? 16.074 0.812 -11.525 1.00 91.88 91 LEU A CA 1
ATOM 745 C C . LEU A 1 91 ? 16.265 2.204 -12.130 1.00 91.88 91 LEU A C 1
ATOM 747 O O . LEU A 1 91 ? 16.533 3.157 -11.403 1.00 91.88 91 LEU A O 1
ATOM 751 N N . LEU A 1 92 ? 16.131 2.323 -13.451 1.00 91.00 92 LEU A N 1
ATOM 752 C CA . LEU A 1 92 ? 16.338 3.583 -14.163 1.00 91.00 92 LEU A CA 1
ATOM 753 C C . LEU A 1 92 ? 15.042 4.322 -14.474 1.00 91.00 92 LEU A C 1
ATOM 755 O O . LEU A 1 92 ? 14.964 5.532 -14.270 1.00 91.00 92 LEU A O 1
ATOM 759 N N . PHE A 1 93 ? 14.041 3.608 -14.994 1.00 92.25 93 PHE A N 1
ATOM 760 C CA . PHE A 1 93 ? 12.763 4.191 -15.400 1.00 92.25 93 PHE A CA 1
ATOM 761 C C . PHE A 1 93 ? 11.604 3.293 -15.008 1.00 92.25 93 PHE A C 1
ATOM 763 O O . PHE A 1 93 ? 11.742 2.070 -14.987 1.00 92.25 93 PHE A O 1
ATOM 770 N N . SER A 1 94 ? 10.450 3.905 -14.762 1.00 91.38 94 SER A N 1
ATOM 771 C CA . SER A 1 94 ? 9.208 3.194 -14.488 1.00 91.38 94 SER A CA 1
ATOM 772 C C . SER A 1 94 ? 8.012 3.921 -15.083 1.00 91.38 94 SER A C 1
ATOM 774 O O . SER A 1 94 ? 7.995 5.149 -15.198 1.00 91.38 94 SER A O 1
ATOM 776 N N . GLY A 1 95 ? 7.005 3.157 -15.474 1.00 89.69 95 GLY A N 1
ATOM 777 C CA . GLY A 1 95 ? 5.734 3.667 -15.955 1.00 89.69 95 GLY A CA 1
ATOM 778 C C . GLY A 1 95 ? 4.640 2.620 -15.818 1.00 89.69 95 GLY A C 1
ATOM 779 O O . GLY A 1 95 ? 4.905 1.425 -15.717 1.00 89.69 95 GLY A O 1
ATOM 780 N N . ASN A 1 96 ? 3.397 3.088 -15.818 1.00 87.19 96 ASN A N 1
ATOM 781 C CA . ASN A 1 96 ? 2.221 2.229 -15.797 1.00 87.19 96 ASN A CA 1
ATOM 782 C C . ASN A 1 96 ? 1.534 2.280 -17.157 1.00 87.19 96 ASN A C 1
ATOM 784 O O . ASN A 1 96 ? 1.493 3.327 -17.805 1.00 87.19 96 ASN A O 1
ATOM 788 N N . PHE A 1 97 ? 0.977 1.151 -17.566 1.00 85.31 97 PHE A N 1
ATOM 789 C CA . PHE A 1 97 ? 0.286 0.990 -18.828 1.00 85.31 97 PHE A CA 1
ATOM 790 C C . PHE A 1 97 ? -1.089 0.365 -18.597 1.00 85.31 97 PHE A C 1
ATOM 792 O O . PHE A 1 97 ? -1.205 -0.785 -18.167 1.00 85.31 97 PHE A O 1
ATOM 799 N N . ASP A 1 98 ? -2.125 1.152 -18.876 1.00 80.44 98 ASP A N 1
ATOM 800 C CA . ASP A 1 98 ? -3.516 0.720 -18.808 1.00 80.44 98 ASP A CA 1
ATOM 801 C C . ASP A 1 98 ? -3.926 0.117 -20.155 1.00 80.44 98 ASP A C 1
ATOM 803 O O . ASP A 1 98 ? -4.104 0.819 -21.152 1.00 80.44 98 ASP A O 1
ATOM 807 N N . SER A 1 99 ? -4.084 -1.205 -20.176 1.00 74.06 99 SER A N 1
ATOM 808 C CA . SER A 1 99 ? -4.470 -1.931 -21.387 1.00 74.06 99 SER A CA 1
ATOM 809 C C . SER A 1 99 ? -5.917 -1.679 -21.840 1.00 74.06 99 SER A C 1
ATOM 811 O O . SER A 1 99 ? -6.252 -1.987 -22.985 1.00 74.06 99 SER A O 1
ATOM 813 N N . TYR A 1 100 ? -6.769 -1.095 -20.986 1.00 70.50 100 TYR A N 1
ATOM 814 C CA . TYR A 1 100 ? -8.166 -0.767 -21.305 1.00 70.50 100 TYR A CA 1
ATOM 815 C C . TYR A 1 100 ? -8.322 0.563 -22.017 1.00 70.50 100 TYR A C 1
ATOM 817 O O . TYR A 1 100 ? -9.272 0.760 -22.776 1.00 70.50 100 TYR A O 1
ATOM 825 N N . LYS A 1 101 ? -7.391 1.477 -21.764 1.00 66.81 101 LYS A N 1
ATOM 826 C CA . LYS A 1 101 ? -7.354 2.800 -22.369 1.00 66.81 101 LYS A CA 1
ATOM 827 C C . LYS A 1 101 ? -6.031 2.959 -23.106 1.00 66.81 101 LYS A C 1
ATOM 829 O O . LYS A 1 101 ? -5.232 3.807 -22.692 1.00 66.81 101 LYS A O 1
ATOM 834 N N . PRO A 1 102 ? -5.786 2.206 -24.204 1.00 58.62 102 PRO A N 1
ATOM 835 C CA . PRO A 1 102 ? -4.782 2.659 -25.152 1.00 58.62 102 PRO A CA 1
ATOM 836 C C . PRO A 1 102 ? -5.200 4.087 -25.486 1.00 58.62 102 PRO A C 1
ATOM 838 O O . PRO A 1 102 ? -6.336 4.326 -25.901 1.00 58.62 102 PRO A O 1
ATOM 841 N N . SER A 1 103 ? -4.377 5.059 -25.100 1.00 54.97 103 SER A N 1
ATOM 842 C CA . SER A 1 103 ? -4.799 6.453 -25.150 1.00 54.97 103 SER A CA 1
ATOM 843 C C . SER A 1 103 ? -5.149 6.710 -26.607 1.00 54.97 103 SER A C 1
ATOM 845 O O . SER A 1 103 ? -4.309 6.440 -27.459 1.00 54.97 103 SER A O 1
ATOM 847 N N . TYR A 1 104 ? -6.381 7.123 -26.911 1.00 53.66 104 TYR A N 1
ATOM 848 C CA . TYR A 1 104 ? -6.805 7.358 -28.292 1.00 53.66 104 TYR A CA 1
ATOM 849 C C . TYR A 1 104 ? -5.745 8.236 -28.986 1.00 53.66 104 TYR A C 1
ATOM 851 O O . TYR A 1 104 ? -5.566 9.396 -28.621 1.00 53.66 104 TYR A O 1
ATOM 859 N N . GLY A 1 105 ? -4.969 7.647 -29.904 1.00 61.91 105 GLY A N 1
ATOM 860 C CA . GLY A 1 105 ? -3.880 8.315 -30.627 1.00 61.91 105 GLY A CA 1
ATOM 861 C C . GLY A 1 105 ? -2.476 8.326 -29.990 1.00 61.91 105 GLY A C 1
ATOM 862 O O . GLY A 1 105 ? -1.576 8.904 -30.594 1.00 61.91 105 GLY A O 1
ATOM 863 N N . ARG A 1 106 ? -2.220 7.706 -28.825 1.00 70.88 106 ARG A N 1
ATOM 864 C CA . ARG A 1 106 ? -0.853 7.560 -28.272 1.00 70.88 106 ARG A CA 1
ATOM 865 C C . ARG A 1 106 ? -0.399 6.103 -28.279 1.00 70.88 106 ARG A C 1
ATOM 867 O O . ARG A 1 106 ? -0.712 5.333 -27.378 1.00 70.88 106 ARG A O 1
ATOM 874 N N . ASN A 1 107 ? 0.440 5.774 -29.254 1.00 83.31 107 ASN A N 1
ATOM 875 C CA . ASN A 1 107 ? 1.110 4.476 -29.386 1.00 83.31 107 ASN A CA 1
ATOM 876 C C . ASN A 1 107 ? 2.416 4.415 -28.571 1.00 83.31 107 ASN A C 1
ATOM 878 O O . ASN A 1 107 ? 3.409 3.849 -29.023 1.00 83.31 107 ASN A O 1
ATOM 882 N N . HIS A 1 108 ? 2.467 5.077 -27.408 1.00 86.00 108 HIS A N 1
ATOM 883 C CA . HIS A 1 108 ? 3.653 5.075 -26.554 1.00 86.00 108 HIS A CA 1
ATOM 884 C C . HIS A 1 108 ? 3.336 5.255 -25.067 1.00 86.00 108 HIS A C 1
ATOM 886 O O . HIS A 1 108 ? 2.338 5.867 -24.686 1.00 86.00 108 HIS A O 1
ATOM 892 N N . ILE A 1 109 ? 4.235 4.748 -24.228 1.00 87.56 109 ILE A N 1
ATOM 893 C CA . ILE A 1 109 ? 4.240 4.874 -22.771 1.00 87.56 109 ILE A CA 1
ATOM 894 C C . ILE A 1 109 ? 5.450 5.717 -22.391 1.00 87.56 109 ILE A C 1
ATOM 896 O O . ILE A 1 109 ? 6.559 5.457 -22.853 1.00 87.56 109 ILE A O 1
ATOM 900 N N . ILE A 1 110 ? 5.247 6.712 -21.531 1.00 89.75 110 ILE A N 1
ATOM 901 C CA . ILE A 1 110 ? 6.342 7.505 -20.973 1.00 89.75 110 ILE A CA 1
ATOM 902 C C . ILE A 1 110 ? 6.802 6.830 -19.681 1.00 89.75 110 ILE A C 1
ATOM 904 O O . ILE A 1 110 ? 6.118 6.900 -18.659 1.00 89.75 110 ILE A O 1
ATOM 908 N N . LEU A 1 111 ? 7.963 6.181 -19.725 1.00 90.19 111 LEU A N 1
ATOM 909 C CA . LEU A 1 111 ? 8.658 5.698 -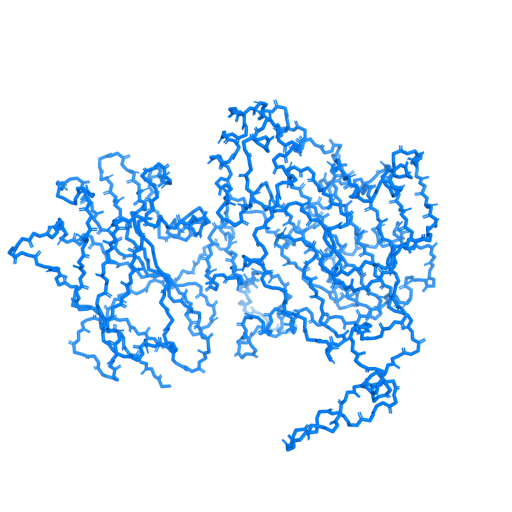18.539 1.00 90.19 111 LEU A CA 1
ATOM 910 C C . LEU A 1 111 ? 9.471 6.862 -17.977 1.00 90.19 111 LEU A C 1
ATOM 912 O O . LEU A 1 111 ? 10.382 7.381 -18.623 1.00 90.19 111 LEU A O 1
ATOM 916 N N . LYS A 1 112 ? 9.135 7.306 -16.775 1.00 89.50 112 LYS A N 1
ATOM 917 C CA . LYS A 1 112 ? 9.791 8.452 -16.148 1.00 89.50 112 LYS A CA 1
ATOM 918 C C . LYS A 1 112 ? 11.002 7.981 -15.346 1.00 89.50 112 LYS A C 1
ATOM 920 O O . LYS A 1 112 ? 10.999 6.869 -14.814 1.00 89.50 112 LYS A O 1
ATOM 925 N N . SER A 1 113 ? 12.042 8.810 -15.272 1.00 88.00 113 SER A N 1
ATOM 926 C CA . SER A 1 113 ? 13.267 8.441 -14.564 1.00 88.00 113 SER A CA 1
ATOM 927 C C . SER A 1 113 ? 13.053 8.298 -13.060 1.00 88.00 113 SER A C 1
ATOM 929 O O . SER A 1 113 ? 12.261 9.004 -12.433 1.00 88.00 113 SER A O 1
ATOM 931 N N . VAL A 1 114 ? 13.804 7.379 -12.471 1.00 81.81 114 VAL A N 1
ATOM 932 C CA . VAL A 1 114 ? 13.881 7.160 -11.028 1.00 81.81 114 VAL A CA 1
ATOM 933 C C . VAL A 1 114 ? 15.110 7.902 -10.500 1.00 81.81 114 VAL A C 1
ATOM 935 O O . VAL A 1 114 ? 16.126 7.941 -11.196 1.00 81.81 114 VAL A O 1
ATOM 938 N N . PRO A 1 115 ? 15.074 8.535 -9.314 1.00 73.19 115 PRO A N 1
ATOM 939 C CA . PRO A 1 115 ? 16.242 9.240 -8.789 1.00 73.19 115 PRO A CA 1
ATOM 940 C C . PRO A 1 115 ? 17.483 8.331 -8.728 1.00 73.19 115 PRO A C 1
ATOM 942 O O . PRO A 1 115 ? 17.416 7.254 -8.149 1.00 73.19 115 PRO A O 1
ATOM 945 N N . LYS A 1 116 ? 18.645 8.785 -9.233 1.00 64.94 116 LYS A N 1
ATOM 946 C CA . LYS A 1 116 ? 19.910 8.003 -9.334 1.00 64.94 116 LYS A CA 1
ATOM 947 C C . LYS A 1 116 ? 20.365 7.303 -8.039 1.00 64.94 116 LYS A C 1
ATOM 949 O O . LYS A 1 116 ? 21.164 6.370 -8.077 1.00 64.94 116 LYS A O 1
ATOM 954 N N . ARG A 1 117 ? 19.916 7.784 -6.874 1.00 60.47 117 ARG A N 1
ATOM 955 C CA . ARG A 1 117 ? 20.247 7.229 -5.547 1.00 60.47 117 ARG A CA 1
ATOM 956 C C . ARG A 1 117 ? 19.243 6.187 -5.050 1.00 60.47 117 ARG A C 1
ATOM 958 O O . ARG A 1 117 ? 19.490 5.561 -4.020 1.00 60.47 117 ARG A O 1
ATOM 965 N N . ALA A 1 118 ? 18.122 6.021 -5.738 1.00 54.44 118 ALA A N 1
ATOM 966 C CA . ALA A 1 118 ? 17.051 5.146 -5.326 1.00 54.44 118 ALA A CA 1
ATOM 967 C C . ALA A 1 118 ? 17.298 3.745 -5.898 1.00 54.44 118 ALA A C 1
ATOM 969 O O . ALA A 1 118 ? 17.124 3.493 -7.083 1.00 54.44 118 ALA A O 1
ATOM 970 N N . LEU A 1 119 ? 17.642 2.837 -4.981 1.00 65.62 119 LEU A N 1
ATOM 971 C CA . LEU A 1 119 ? 17.418 1.394 -5.079 1.00 65.62 119 LEU A CA 1
ATOM 972 C C . LEU A 1 119 ? 18.459 0.618 -5.884 1.00 65.62 119 LEU A C 1
ATOM 974 O O . LEU A 1 119 ? 18.413 0.502 -7.106 1.00 65.62 119 LEU A O 1
ATOM 978 N N . LYS A 1 120 ? 19.379 0.030 -5.119 1.00 75.75 120 LYS A N 1
ATOM 979 C CA . LYS A 1 120 ? 20.333 -0.972 -5.570 1.00 75.75 120 LYS A CA 1
ATOM 980 C C . LYS A 1 120 ? 20.052 -2.263 -4.819 1.00 75.75 120 LYS A C 1
ATOM 982 O O . LYS A 1 120 ? 20.090 -2.252 -3.590 1.00 75.75 120 LYS A O 1
ATOM 987 N N . ILE A 1 121 ? 19.800 -3.348 -5.538 1.00 77.88 121 ILE A N 1
ATOM 988 C CA . ILE A 1 121 ? 19.932 -4.696 -4.973 1.00 77.88 121 ILE A CA 1
ATOM 989 C C . ILE A 1 121 ? 21.355 -5.152 -5.270 1.00 77.88 121 ILE A C 1
ATOM 991 O O . ILE A 1 121 ? 21.816 -5.013 -6.401 1.00 77.88 121 ILE A O 1
ATOM 995 N N . ILE A 1 122 ? 22.058 -5.633 -4.247 1.00 79.31 122 ILE A N 1
ATOM 996 C CA . ILE A 1 122 ? 23.425 -6.142 -4.363 1.00 79.31 122 ILE A CA 1
ATOM 997 C C . ILE A 1 122 ? 23.371 -7.659 -4.220 1.00 79.31 122 ILE A C 1
ATOM 999 O O . ILE A 1 122 ? 22.823 -8.160 -3.240 1.00 79.31 122 ILE A O 1
ATOM 1003 N N . GLY A 1 123 ? 23.977 -8.374 -5.164 1.00 84.38 123 GLY A N 1
ATOM 1004 C CA . GLY A 1 123 ? 24.153 -9.820 -5.103 1.00 84.38 123 GLY A CA 1
ATOM 1005 C C . GLY A 1 123 ? 23.431 -10.567 -6.220 1.00 84.38 123 GLY A C 1
ATOM 1006 O O . GLY A 1 123 ? 23.261 -10.070 -7.337 1.00 84.38 123 GLY A O 1
ATOM 1007 N N . LYS A 1 124 ? 23.065 -11.819 -5.936 1.00 82.75 124 LYS A N 1
ATOM 1008 C CA . LYS A 1 124 ? 22.338 -12.658 -6.889 1.00 82.75 124 LYS A CA 1
ATOM 1009 C C . LYS A 1 124 ? 20.915 -12.120 -7.018 1.00 82.75 124 LYS A C 1
ATOM 1011 O O . LYS A 1 124 ? 20.190 -12.101 -6.034 1.00 82.75 124 LYS A O 1
ATOM 1016 N N . VAL A 1 125 ? 20.562 -11.693 -8.226 1.00 84.00 125 VAL A N 1
ATOM 1017 C CA . VAL A 1 125 ? 19.221 -11.214 -8.564 1.00 84.00 125 VAL A CA 1
ATOM 1018 C C . VAL A 1 125 ? 18.391 -12.403 -9.020 1.00 84.00 125 VAL A C 1
ATOM 1020 O O . VAL A 1 125 ? 18.783 -13.107 -9.955 1.00 84.00 125 VAL A O 1
ATOM 1023 N N . ASP A 1 126 ? 17.256 -12.622 -8.373 1.00 85.44 126 ASP A N 1
ATOM 1024 C CA . ASP A 1 126 ? 16.220 -13.534 -8.842 1.00 85.44 126 ASP A CA 1
ATOM 1025 C C . ASP A 1 126 ? 15.072 -12.764 -9.528 1.00 85.44 126 ASP A C 1
ATOM 1027 O O . ASP A 1 126 ? 15.005 -11.534 -9.512 1.00 85.44 126 ASP A O 1
ATOM 1031 N N . LYS A 1 127 ? 14.147 -13.474 -10.183 1.00 82.94 127 LYS A N 1
ATOM 1032 C CA . LYS A 1 127 ? 13.028 -12.822 -10.891 1.00 82.94 127 LYS A CA 1
ATOM 1033 C C . LYS A 1 127 ? 12.022 -12.152 -9.949 1.00 82.94 127 LYS A C 1
ATOM 1035 O O . LYS A 1 127 ? 11.291 -11.251 -10.358 1.00 82.94 127 LYS A O 1
ATOM 1040 N N . THR A 1 128 ? 11.963 -12.586 -8.696 1.00 82.56 128 THR A N 1
ATOM 1041 C CA . THR A 1 128 ? 11.077 -12.023 -7.675 1.00 82.56 128 THR A CA 1
ATOM 1042 C C . THR A 1 128 ? 11.581 -10.676 -7.168 1.00 82.56 128 THR A C 1
ATOM 1044 O O . THR A 1 128 ? 10.776 -9.836 -6.764 1.00 82.56 128 THR A O 1
ATOM 1047 N N . ASP A 1 129 ? 12.886 -10.423 -7.268 1.00 85.75 129 ASP A N 1
ATOM 1048 C CA . ASP A 1 129 ? 13.503 -9.154 -6.887 1.00 85.75 129 ASP A CA 1
ATOM 1049 C C . ASP A 1 129 ? 12.989 -7.976 -7.722 1.00 85.75 129 ASP A C 1
ATOM 1051 O O . ASP A 1 129 ? 12.931 -6.852 -7.235 1.00 85.75 129 ASP A O 1
ATOM 1055 N N . PHE A 1 130 ? 12.503 -8.198 -8.946 1.00 87.12 130 PHE A N 1
ATOM 1056 C CA . PHE A 1 130 ? 11.876 -7.131 -9.739 1.00 87.12 130 PHE A CA 1
ATOM 1057 C C . PHE A 1 130 ? 10.504 -6.693 -9.214 1.00 87.12 130 PHE A C 1
ATOM 1059 O O . PHE A 1 130 ? 10.026 -5.595 -9.527 1.00 87.12 130 PHE A O 1
ATOM 1066 N N . LEU A 1 131 ? 9.869 -7.543 -8.406 1.00 84.19 131 LEU A N 1
ATOM 1067 C CA . LEU A 1 131 ? 8.660 -7.200 -7.676 1.00 84.19 131 LEU A CA 1
ATOM 1068 C C . LEU A 1 131 ? 8.961 -6.582 -6.323 1.00 84.19 131 LEU A C 1
ATOM 1070 O O . LEU A 1 131 ? 8.012 -6.234 -5.638 1.00 84.19 131 LEU A O 1
ATOM 1074 N N . TRP A 1 132 ? 10.216 -6.430 -5.910 1.00 83.50 132 TRP A N 1
ATOM 1075 C CA . TRP A 1 132 ? 10.515 -5.935 -4.575 1.00 83.50 132 TRP A CA 1
ATOM 1076 C C . TRP A 1 132 ? 9.783 -4.616 -4.295 1.00 83.50 132 TRP A C 1
ATOM 1078 O O . TRP A 1 132 ? 9.774 -3.704 -5.128 1.00 83.50 132 TRP A O 1
ATOM 1088 N N . GLU A 1 133 ? 9.125 -4.542 -3.136 1.00 76.38 133 GLU A N 1
ATOM 1089 C CA . GLU A 1 133 ? 8.395 -3.370 -2.633 1.00 76.38 133 GLU A CA 1
ATOM 1090 C C . GLU A 1 133 ? 9.098 -2.041 -2.932 1.00 76.38 133 GLU A C 1
ATOM 1092 O O . GLU A 1 133 ? 8.451 -1.127 -3.447 1.00 76.38 133 GLU A O 1
ATOM 1097 N N . PRO A 1 134 ? 10.426 -1.927 -2.762 1.00 76.19 134 PRO A N 1
ATOM 1098 C CA . PRO A 1 134 ? 11.102 -0.660 -2.972 1.00 76.19 134 PRO A CA 1
ATOM 1099 C C . PRO A 1 134 ? 11.023 -0.188 -4.417 1.00 76.19 134 PRO A C 1
ATOM 1101 O O . PRO A 1 134 ? 10.807 0.992 -4.667 1.00 76.19 134 PRO A O 1
ATOM 1104 N N . PHE A 1 135 ? 11.111 -1.106 -5.384 1.00 81.50 135 PHE A N 1
ATOM 1105 C CA . PHE A 1 135 ? 10.953 -0.790 -6.803 1.00 81.50 135 PHE A CA 1
ATOM 1106 C C . PHE A 1 135 ? 9.515 -0.432 -7.189 1.00 81.50 135 PHE A C 1
ATOM 1108 O O . PHE A 1 135 ? 9.240 -0.217 -8.368 1.00 81.50 135 PHE A O 1
ATOM 1115 N N . ASN A 1 136 ? 8.565 -0.441 -6.265 1.00 74.50 136 ASN A N 1
ATOM 1116 C CA . ASN A 1 136 ? 7.197 -0.004 -6.521 1.00 74.50 136 ASN A CA 1
ATOM 1117 C C . ASN A 1 136 ? 6.870 1.311 -5.795 1.00 74.50 136 ASN A C 1
ATOM 1119 O O . ASN A 1 136 ? 5.943 2.000 -6.206 1.00 74.50 136 ASN A O 1
ATOM 1123 N N . ASN A 1 137 ? 7.666 1.695 -4.793 1.00 68.06 137 ASN A N 1
ATOM 1124 C CA . ASN A 1 137 ? 7.368 2.792 -3.870 1.00 68.06 137 ASN A CA 1
ATOM 1125 C C . ASN A 1 137 ? 8.261 4.029 -4.095 1.00 68.06 137 ASN A C 1
ATOM 1127 O O . ASN A 1 137 ? 8.763 4.631 -3.149 1.00 68.06 137 ASN A O 1
ATOM 1131 N N . PHE A 1 138 ? 8.487 4.426 -5.351 1.00 67.31 138 PHE A N 1
ATOM 1132 C CA . PHE A 1 138 ? 9.154 5.694 -5.671 1.00 67.31 138 PHE A CA 1
ATOM 1133 C C . PHE A 1 138 ? 8.335 6.511 -6.671 1.00 67.31 138 PHE A C 1
ATOM 1135 O O . PHE A 1 138 ? 7.724 5.979 -7.600 1.00 67.31 138 PHE A O 1
ATOM 1142 N N . LYS A 1 139 ? 8.399 7.838 -6.542 1.00 60.44 139 LYS A N 1
ATOM 1143 C CA . LYS A 1 139 ? 7.931 8.753 -7.586 1.00 60.44 139 LYS A CA 1
ATOM 1144 C C . LYS A 1 139 ? 9.015 8.896 -8.625 1.00 60.44 139 LYS A C 1
ATOM 1146 O O . LYS A 1 139 ? 10.177 9.175 -8.323 1.00 60.44 139 LYS A O 1
ATOM 1151 N N . CYS A 1 140 ? 8.605 8.718 -9.865 1.00 65.56 140 CYS A N 1
ATOM 1152 C CA . CYS A 1 140 ? 9.454 9.082 -10.971 1.00 65.56 140 CYS A CA 1
ATOM 1153 C C . CYS A 1 140 ? 9.573 10.611 -11.017 1.00 65.56 140 CYS A C 1
ATOM 1155 O O . CYS A 1 140 ? 8.573 11.311 -10.837 1.00 65.56 140 CYS A O 1
ATOM 1157 N N . GLY A 1 141 ? 10.776 11.131 -11.236 1.00 62.34 141 GLY A N 1
ATOM 1158 C CA . GLY A 1 141 ? 11.004 12.573 -11.272 1.00 62.34 141 GLY A CA 1
ATOM 1159 C C . GLY A 1 141 ? 10.188 13.263 -12.371 1.00 62.34 141 GLY A C 1
ATOM 1160 O O . GLY A 1 141 ? 9.853 12.663 -13.390 1.00 62.34 141 GLY A O 1
ATOM 1161 N N . GLU A 1 142 ? 9.914 14.556 -12.192 1.00 65.31 142 GLU A N 1
ATOM 1162 C CA . GLU A 1 142 ? 9.383 15.445 -13.245 1.00 65.31 142 GLU A CA 1
ATOM 1163 C C . GLU A 1 142 ? 10.491 15.933 -14.200 1.00 65.31 142 GLU A C 1
ATOM 1165 O O . GLU A 1 142 ? 10.333 16.905 -14.932 1.00 65.31 142 GLU A O 1
ATOM 1170 N N . GLY A 1 143 ? 11.648 15.267 -14.176 1.00 68.62 143 GLY A N 1
ATOM 1171 C CA . GLY A 1 143 ? 12.807 15.647 -14.967 1.00 68.62 143 GLY A CA 1
ATOM 1172 C C . GLY A 1 143 ? 12.619 15.391 -16.462 1.00 68.62 143 GLY A C 1
ATOM 1173 O O . GLY A 1 143 ? 11.807 14.572 -16.883 1.00 68.62 143 GLY A O 1
ATOM 1174 N N . LYS A 1 144 ? 13.470 16.041 -17.265 1.00 76.69 144 LYS A N 1
ATOM 1175 C CA . LYS A 1 144 ? 13.563 15.835 -18.723 1.00 76.69 144 LYS A CA 1
ATOM 1176 C C . LYS A 1 144 ? 13.969 14.405 -19.115 1.00 76.69 144 LYS A C 1
ATOM 1178 O O . LYS A 1 144 ? 13.826 14.030 -20.272 1.00 76.69 144 LYS A O 1
ATOM 1183 N N . GLN A 1 145 ? 14.486 13.624 -18.163 1.00 88.69 145 GLN A N 1
ATOM 1184 C CA . GLN A 1 145 ? 14.900 12.243 -18.380 1.00 88.69 145 GLN A CA 1
ATOM 1185 C C . GLN A 1 145 ? 13.679 11.324 -18.439 1.00 88.69 145 GLN A C 1
ATOM 1187 O O . GLN A 1 145 ? 13.038 11.039 -17.425 1.00 88.69 145 GLN A O 1
ATOM 1192 N N . GLN A 1 146 ? 13.400 10.813 -19.627 1.00 92.62 146 GLN A N 1
ATOM 1193 C CA . GLN A 1 146 ? 12.297 9.903 -19.890 1.00 92.62 146 GLN A CA 1
ATOM 1194 C C . GLN A 1 146 ? 12.738 8.809 -20.853 1.00 92.62 146 GLN A C 1
ATOM 1196 O O . GLN A 1 146 ? 13.722 8.940 -21.571 1.00 92.62 146 GLN A O 1
ATOM 1201 N N . CYS A 1 147 ? 12.008 7.710 -20.872 1.00 93.56 147 CYS A N 1
ATOM 1202 C CA . CYS A 1 147 ? 12.192 6.646 -21.834 1.00 93.56 147 CYS A CA 1
ATOM 1203 C C . CYS A 1 147 ? 10.831 6.352 -22.459 1.00 93.56 147 CYS A C 1
ATOM 1205 O O . CYS A 1 147 ? 9.873 6.045 -21.753 1.00 93.56 147 CYS A O 1
ATOM 1207 N N . LEU A 1 148 ? 10.722 6.525 -23.773 1.00 94.44 148 LEU A N 1
ATOM 1208 C CA . LEU A 1 148 ? 9.480 6.283 -24.498 1.00 94.44 148 LEU A CA 1
ATOM 1209 C C . LEU A 1 148 ? 9.458 4.830 -24.954 1.00 94.44 148 LEU A C 1
ATOM 1211 O O . LEU A 1 148 ? 10.377 4.387 -25.637 1.00 94.44 148 LEU A O 1
ATOM 1215 N N . LEU A 1 149 ? 8.413 4.095 -24.593 1.00 95.06 149 LEU A N 1
ATOM 1216 C CA . LEU A 1 149 ? 8.177 2.736 -25.067 1.00 95.06 149 LEU A CA 1
ATOM 1217 C C . LEU A 1 149 ? 7.004 2.746 -26.041 1.00 95.06 149 LEU A C 1
ATOM 1219 O O . LEU A 1 149 ? 5.869 2.975 -25.629 1.00 95.06 149 LEU A O 1
ATOM 1223 N N . PHE A 1 150 ? 7.280 2.500 -27.315 1.00 93.94 150 PHE A N 1
ATOM 1224 C CA . PHE A 1 150 ? 6.286 2.477 -28.379 1.00 93.94 150 PHE A CA 1
ATOM 1225 C C . PHE A 1 150 ? 5.652 1.097 -28.496 1.00 93.94 150 PHE A C 1
ATOM 1227 O O . PHE A 1 150 ? 6.342 0.074 -28.457 1.00 93.94 150 PHE A O 1
ATOM 1234 N N . PHE A 1 151 ? 4.333 1.076 -28.644 1.00 92.75 151 PHE A N 1
ATOM 1235 C CA . PHE A 1 151 ? 3.571 -0.156 -28.745 1.00 92.75 151 PHE A CA 1
ATOM 1236 C C . PHE A 1 151 ? 2.391 -0.004 -29.701 1.00 92.75 151 PHE A C 1
ATOM 1238 O O . PHE A 1 151 ? 1.847 1.089 -29.864 1.00 92.75 151 PHE A O 1
ATOM 1245 N N . LYS A 1 152 ? 1.934 -1.125 -30.255 1.00 91.00 152 LYS A N 1
ATOM 1246 C CA . LYS A 1 152 ? 0.657 -1.205 -30.968 1.00 91.00 152 LYS A CA 1
ATOM 1247 C C . LYS A 1 152 ? -0.177 -2.375 -30.476 1.00 91.00 152 LYS A C 1
ATOM 1249 O O . LYS A 1 152 ? 0.341 -3.432 -30.113 1.00 91.00 152 LYS A O 1
ATOM 1254 N N . GLU A 1 153 ? -1.486 -2.174 -30.461 1.00 88.81 153 GLU A N 1
ATOM 1255 C CA . GLU A 1 153 ? -2.434 -3.245 -30.190 1.00 88.81 153 GLU A CA 1
ATOM 1256 C C . GLU A 1 153 ? -2.664 -4.060 -31.467 1.00 88.81 153 GLU A C 1
ATOM 1258 O O . GLU A 1 153 ? -2.854 -3.500 -32.546 1.00 88.81 153 GLU A O 1
ATOM 1263 N N . SER A 1 154 ? -2.684 -5.383 -31.340 1.00 87.25 154 SER A N 1
ATOM 1264 C CA . SER A 1 154 ? -3.036 -6.283 -32.431 1.00 87.25 154 SER A CA 1
ATOM 1265 C C . SER A 1 154 ? -3.929 -7.427 -31.952 1.00 87.25 154 SER A C 1
ATOM 1267 O O . SER A 1 154 ? -3.879 -7.858 -30.798 1.00 87.25 154 SER A O 1
ATOM 1269 N N . ARG A 1 155 ? -4.761 -7.950 -32.859 1.00 85.88 155 ARG A N 1
ATOM 1270 C CA . ARG A 1 155 ? -5.551 -9.175 -32.633 1.00 85.88 155 ARG A CA 1
ATOM 1271 C C . ARG A 1 155 ? -4.764 -10.444 -32.950 1.00 85.88 155 ARG A C 1
ATOM 1273 O O . ARG A 1 155 ? -5.084 -11.501 -32.420 1.00 85.88 155 ARG A O 1
ATOM 1280 N N . ILE A 1 156 ? -3.758 -10.333 -33.813 1.00 85.38 156 ILE A N 1
ATOM 1281 C CA . ILE A 1 156 ? -2.902 -11.431 -34.262 1.00 85.38 156 ILE A CA 1
ATOM 1282 C C . ILE A 1 156 ? -1.481 -10.897 -34.260 1.00 85.38 156 ILE A C 1
ATOM 1284 O O . ILE A 1 156 ? -1.221 -9.857 -34.858 1.00 85.38 156 ILE A O 1
ATOM 1288 N N . THR A 1 157 ? -0.558 -11.597 -33.619 1.00 81.25 157 THR A N 1
ATOM 1289 C CA . THR A 1 157 ? 0.840 -11.175 -33.638 1.00 81.25 157 THR A CA 1
ATOM 1290 C C . THR A 1 157 ? 1.642 -11.925 -34.693 1.00 81.25 157 THR A C 1
ATOM 1292 O O . THR A 1 157 ? 1.489 -13.134 -34.860 1.00 81.25 157 THR A O 1
ATOM 1295 N N . LYS A 1 158 ? 2.514 -11.194 -35.394 1.00 86.31 158 LYS A N 1
ATOM 1296 C CA . LYS A 1 158 ? 3.590 -11.758 -36.228 1.00 86.31 158 LYS A CA 1
ATOM 1297 C C . LYS A 1 158 ? 4.936 -11.790 -35.493 1.00 86.31 158 LYS A C 1
ATOM 1299 O O . LYS A 1 158 ? 5.899 -12.348 -36.007 1.00 86.31 158 LYS A O 1
ATOM 1304 N N . LEU A 1 159 ? 5.014 -11.163 -34.319 1.00 89.62 159 LEU A N 1
ATOM 1305 C CA . LEU A 1 159 ? 6.232 -11.003 -33.534 1.00 89.62 159 LEU A CA 1
ATOM 1306 C C . LEU A 1 159 ? 6.302 -12.044 -32.406 1.00 89.62 159 LEU A C 1
ATOM 1308 O O . LEU A 1 159 ? 5.273 -12.378 -31.811 1.00 89.62 159 LEU A O 1
ATOM 1312 N N . PRO A 1 160 ? 7.508 -12.509 -32.035 1.00 91.25 160 PRO A N 1
ATOM 1313 C CA . PRO A 1 160 ? 7.677 -13.504 -30.982 1.00 91.25 160 PRO A CA 1
ATOM 1314 C C . PRO A 1 160 ? 7.116 -13.016 -29.640 1.00 91.25 160 PRO A C 1
ATOM 1316 O O . PRO A 1 160 ? 7.315 -11.862 -29.244 1.00 91.25 160 PRO A O 1
ATOM 1319 N N . LEU A 1 161 ? 6.426 -13.910 -28.929 1.00 89.69 161 LEU A N 1
ATOM 1320 C CA . LEU A 1 161 ? 5.924 -13.641 -27.584 1.00 89.69 161 LEU A CA 1
ATOM 1321 C C . LEU A 1 161 ? 7.090 -13.484 -26.603 1.00 89.69 161 LEU A C 1
ATOM 1323 O O . LEU A 1 161 ? 8.104 -14.172 -26.696 1.00 89.69 161 LEU A O 1
ATOM 1327 N N . ILE A 1 162 ? 6.944 -12.555 -25.662 1.00 86.75 162 ILE A N 1
ATOM 1328 C CA . ILE A 1 162 ? 7.810 -12.484 -24.491 1.00 86.75 162 ILE A CA 1
ATOM 1329 C C . ILE A 1 162 ? 7.402 -13.625 -23.576 1.00 86.75 162 ILE A C 1
ATOM 1331 O O . ILE A 1 162 ? 6.281 -13.625 -23.053 1.00 86.75 162 ILE A O 1
ATOM 1335 N N . ASP A 1 163 ? 8.325 -14.555 -23.360 1.00 79.06 163 ASP A N 1
ATOM 1336 C CA . ASP A 1 163 ? 8.158 -15.572 -22.337 1.00 79.06 163 ASP A CA 1
ATOM 1337 C C . ASP A 1 163 ? 7.925 -14.882 -20.995 1.00 79.06 163 ASP A C 1
ATOM 1339 O O . ASP A 1 163 ? 8.670 -13.994 -20.566 1.00 79.06 163 ASP A O 1
ATOM 1343 N N . TYR A 1 164 ? 6.837 -15.264 -20.341 1.00 75.81 164 TYR A N 1
ATOM 1344 C CA . TYR A 1 164 ? 6.563 -14.839 -18.984 1.00 75.81 164 TYR A CA 1
ATOM 1345 C C . TYR A 1 164 ? 6.775 -16.022 -18.070 1.00 75.81 164 TYR A C 1
ATOM 1347 O O . TYR A 1 164 ? 6.346 -17.135 -18.364 1.00 75.81 164 TYR A O 1
ATOM 1355 N N . GLU A 1 165 ? 7.406 -15.761 -16.935 1.00 69.06 165 GLU A N 1
ATOM 1356 C CA . GLU A 1 165 ? 7.348 -16.713 -15.849 1.00 69.06 165 GLU A CA 1
ATOM 1357 C C . GLU A 1 165 ? 6.119 -16.367 -15.020 1.00 69.06 165 GLU A C 1
ATOM 1359 O O . GLU A 1 165 ? 5.964 -15.243 -14.519 1.00 69.06 165 GLU A O 1
ATOM 1364 N N . LEU A 1 166 ? 5.208 -17.331 -14.911 1.00 68.81 166 LEU A N 1
ATOM 1365 C CA . LEU A 1 166 ? 4.251 -17.302 -13.825 1.00 68.81 166 LEU A CA 1
ATOM 1366 C C . LEU A 1 166 ? 5.079 -17.491 -12.562 1.00 68.81 166 LEU A C 1
ATOM 1368 O O . LEU A 1 166 ? 5.700 -18.539 -12.392 1.00 68.81 166 LEU A O 1
ATOM 1372 N N . LEU A 1 167 ? 5.137 -16.470 -11.709 1.00 68.31 167 LEU A N 1
ATOM 1373 C CA . LEU A 1 167 ? 5.828 -16.618 -10.442 1.00 68.31 167 LEU A CA 1
ATOM 1374 C C . LEU A 1 167 ? 5.000 -17.569 -9.583 1.00 68.31 167 LEU A C 1
ATOM 1376 O O . LEU A 1 167 ? 4.127 -17.153 -8.821 1.00 68.31 167 LEU A O 1
ATOM 1380 N N . HIS A 1 168 ? 5.306 -18.859 -9.697 1.00 56.59 168 HIS A N 1
ATOM 1381 C CA . HIS A 1 168 ? 5.022 -19.865 -8.687 1.00 56.59 168 HIS A CA 1
ATOM 1382 C C . HIS A 1 168 ? 5.948 -19.573 -7.518 1.00 56.59 168 HIS A C 1
ATOM 1384 O O . HIS A 1 168 ? 6.903 -20.297 -7.247 1.00 56.59 168 HIS A O 1
ATOM 1390 N N . ALA A 1 169 ? 5.758 -18.411 -6.904 1.00 51.12 169 ALA A N 1
ATOM 1391 C CA . ALA A 1 169 ? 6.610 -18.011 -5.825 1.00 51.12 169 ALA A CA 1
ATOM 1392 C C . ALA A 1 169 ? 6.531 -19.081 -4.744 1.00 51.12 169 ALA A C 1
ATOM 1394 O O . ALA A 1 169 ? 5.438 -19.534 -4.402 1.00 51.12 169 ALA A O 1
ATOM 1395 N N . ASN A 1 170 ? 7.682 -19.474 -4.206 1.00 53.47 170 ASN A N 1
ATOM 1396 C CA . ASN A 1 170 ? 7.703 -20.248 -2.984 1.00 53.47 170 ASN A CA 1
ATOM 1397 C C . ASN A 1 170 ? 7.039 -19.397 -1.888 1.00 53.47 170 ASN A C 1
ATOM 1399 O O . ASN A 1 170 ? 7.664 -18.511 -1.302 1.00 53.47 170 ASN A O 1
ATOM 1403 N N . LEU A 1 171 ? 5.740 -19.624 -1.671 1.00 50.28 171 LEU A N 1
ATOM 1404 C CA . LEU A 1 171 ? 4.891 -18.865 -0.747 1.00 50.28 171 LEU A CA 1
ATOM 1405 C C . LEU A 1 171 ? 5.358 -19.000 0.706 1.00 50.28 171 LEU A C 1
ATOM 1407 O O . LEU A 1 171 ? 4.931 -18.236 1.568 1.00 50.28 171 LEU A O 1
ATOM 1411 N N . GLN A 1 172 ? 6.212 -19.985 0.995 1.00 53.97 172 GLN A N 1
ATOM 1412 C CA . GLN A 1 172 ? 6.808 -20.148 2.316 1.00 53.97 172 GLN A CA 1
ATOM 1413 C C . GLN A 1 172 ? 7.947 -19.152 2.563 1.00 53.97 172 GLN A C 1
ATOM 1415 O O . GLN A 1 172 ? 8.188 -18.789 3.713 1.00 53.97 172 GLN A O 1
ATOM 1420 N N . GLU A 1 173 ? 8.617 -18.696 1.503 1.00 58.84 173 GLU A N 1
ATOM 1421 C CA .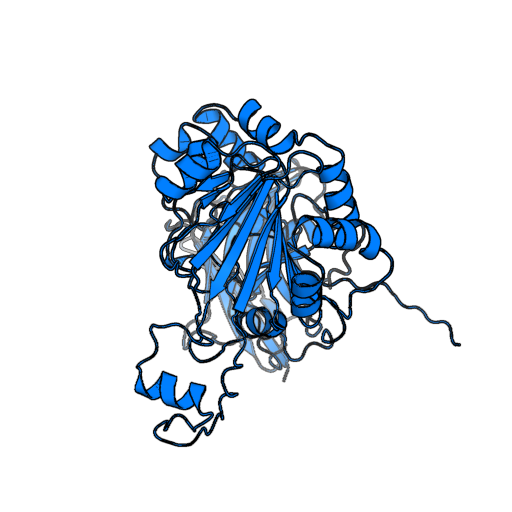 GLU A 1 173 ? 9.792 -17.820 1.578 1.00 58.84 173 GLU A CA 1
ATOM 1422 C C . GLU A 1 173 ? 9.464 -16.362 1.243 1.00 58.84 173 GLU A C 1
ATOM 1424 O O . GLU A 1 173 ? 10.098 -15.452 1.775 1.00 58.84 173 GLU A O 1
ATOM 1429 N N . ASN A 1 174 ? 8.467 -16.125 0.383 1.00 63.69 174 ASN A N 1
ATOM 1430 C CA . ASN A 1 174 ? 8.164 -14.802 -0.153 1.00 63.69 174 ASN A CA 1
ATOM 1431 C C . ASN A 1 174 ? 6.684 -14.436 0.004 1.00 63.69 174 ASN A C 1
ATOM 1433 O O . ASN A 1 174 ? 5.793 -15.184 -0.396 1.00 63.69 174 ASN A O 1
ATOM 1437 N N . THR A 1 175 ? 6.435 -13.226 0.503 1.00 70.25 175 THR A N 1
ATOM 1438 C CA . THR A 1 175 ? 5.094 -12.692 0.769 1.00 70.25 175 THR A CA 1
ATOM 1439 C C . THR A 1 175 ? 4.809 -11.549 -0.220 1.00 70.25 175 THR A C 1
ATOM 1441 O O . THR A 1 175 ? 5.484 -10.522 -0.168 1.00 70.25 175 THR A O 1
ATOM 1444 N N . TYR A 1 176 ? 3.846 -11.711 -1.143 1.00 71.75 176 TYR A N 1
ATOM 1445 C CA . TYR A 1 176 ? 3.517 -10.714 -2.191 1.00 71.75 176 TYR A CA 1
ATOM 1446 C C . TYR A 1 176 ? 2.230 -9.938 -1.922 1.00 71.75 176 TYR A C 1
ATOM 1448 O O . TYR A 1 176 ? 1.150 -10.518 -1.947 1.00 71.75 176 TYR A O 1
ATOM 1456 N N . VAL A 1 177 ? 2.335 -8.628 -1.724 1.00 71.44 177 VAL A N 1
ATOM 1457 C CA . VAL A 1 177 ? 1.203 -7.728 -1.476 1.00 71.44 177 VAL A CA 1
ATOM 1458 C C . VAL A 1 177 ? 0.634 -7.231 -2.800 1.00 71.44 177 VAL A C 1
ATOM 1460 O O . VAL A 1 177 ? 1.391 -6.842 -3.692 1.00 71.44 177 VAL A O 1
ATOM 1463 N N . PHE A 1 178 ? -0.691 -7.145 -2.906 1.00 71.38 178 PHE A N 1
ATOM 1464 C CA . PHE A 1 178 ? -1.338 -6.330 -3.935 1.00 71.38 178 PHE A CA 1
ATOM 1465 C C . PHE A 1 178 ? -1.533 -4.886 -3.451 1.00 71.38 178 PHE A C 1
ATOM 1467 O O . PHE A 1 178 ? -2.256 -4.632 -2.487 1.00 71.38 178 PHE A O 1
ATOM 1474 N N . ASN A 1 179 ? -0.919 -3.921 -4.135 1.00 72.19 179 ASN A N 1
ATOM 1475 C CA . ASN A 1 179 ? -1.156 -2.502 -3.901 1.00 72.19 179 ASN A CA 1
ATOM 1476 C C . ASN A 1 179 ? -2.425 -2.057 -4.634 1.00 72.19 179 ASN A C 1
ATOM 1478 O O . ASN A 1 179 ? -2.431 -1.931 -5.859 1.00 72.19 179 ASN A O 1
ATOM 1482 N N . ARG A 1 180 ? -3.491 -1.759 -3.887 1.00 67.12 180 ARG A N 1
ATOM 1483 C CA . ARG A 1 180 ? -4.769 -1.321 -4.470 1.00 67.12 180 ARG A CA 1
ATOM 1484 C C . ARG A 1 180 ? -4.704 0.031 -5.187 1.00 67.12 180 ARG A C 1
ATOM 1486 O O . ARG A 1 180 ? -5.469 0.247 -6.118 1.00 67.12 180 ARG A O 1
ATOM 1493 N N . TYR A 1 181 ? -3.815 0.932 -4.767 1.00 66.06 181 TYR A N 1
ATOM 1494 C CA . TYR A 1 181 ? -3.746 2.288 -5.319 1.00 66.06 181 TYR A CA 1
ATOM 1495 C C . TYR A 1 181 ? -3.028 2.305 -6.669 1.00 66.06 181 TYR A C 1
ATOM 1497 O O . TYR A 1 181 ? -3.468 2.967 -7.605 1.00 66.06 181 TYR A O 1
ATOM 1505 N N . THR A 1 182 ? -1.945 1.537 -6.793 1.00 66.44 182 THR A N 1
ATOM 1506 C CA . THR A 1 182 ? -1.189 1.416 -8.050 1.00 66.44 182 THR A CA 1
ATOM 1507 C C . THR A 1 182 ? -1.683 0.270 -8.930 1.00 66.44 182 THR A C 1
ATOM 1509 O O . THR A 1 182 ? -1.338 0.218 -10.109 1.00 66.44 182 THR A O 1
ATOM 1512 N N . LYS A 1 183 ? -2.508 -0.630 -8.377 1.00 68.25 183 LYS A N 1
ATOM 1513 C CA . LYS A 1 183 ? -2.943 -1.894 -8.985 1.00 68.25 183 LYS A CA 1
ATOM 1514 C C . LYS A 1 183 ? -1.766 -2.797 -9.367 1.00 68.25 183 LYS A C 1
ATOM 1516 O O . LYS A 1 183 ? -1.793 -3.444 -10.405 1.00 68.25 183 LYS A O 1
ATOM 1521 N N . THR A 1 184 ? -0.719 -2.843 -8.547 1.00 68.88 184 THR A N 1
ATOM 1522 C CA . THR A 1 184 ? 0.489 -3.644 -8.812 1.00 68.88 184 THR A CA 1
ATOM 1523 C C . THR A 1 184 ? 0.779 -4.608 -7.674 1.00 68.88 184 THR A C 1
ATOM 1525 O O . THR A 1 184 ? 0.507 -4.311 -6.514 1.00 68.88 184 THR A O 1
ATOM 1528 N N . PHE A 1 185 ? 1.394 -5.745 -7.987 1.00 75.44 185 PHE A N 1
ATOM 1529 C CA . PHE A 1 185 ? 1.933 -6.647 -6.972 1.00 75.44 185 PHE A CA 1
ATOM 1530 C C . PHE A 1 185 ? 3.362 -6.273 -6.598 1.00 75.44 185 PHE A C 1
ATOM 1532 O O . PHE A 1 185 ? 4.140 -5.839 -7.452 1.00 75.44 185 PHE A O 1
ATOM 1539 N N . PHE A 1 186 ? 3.724 -6.498 -5.338 1.00 74.44 186 PHE A N 1
ATOM 1540 C CA . PHE A 1 186 ? 5.098 -6.368 -4.886 1.00 74.44 186 PHE A CA 1
ATOM 1541 C C . PHE A 1 186 ? 5.476 -7.397 -3.813 1.00 74.44 186 PHE A C 1
ATOM 1543 O O . PHE A 1 186 ? 4.641 -7.815 -3.021 1.00 74.44 186 PHE A O 1
ATOM 1550 N N . LYS A 1 187 ? 6.744 -7.809 -3.783 1.00 77.44 187 LYS A N 1
ATOM 1551 C CA . LYS A 1 187 ? 7.352 -8.671 -2.761 1.00 77.44 187 LYS A CA 1
ATOM 1552 C C . LYS A 1 187 ? 7.688 -7.823 -1.537 1.00 77.44 187 LYS A C 1
ATOM 1554 O O . LYS A 1 187 ? 8.463 -6.875 -1.646 1.00 77.44 187 LYS A O 1
ATOM 1559 N N . GLU A 1 188 ? 7.096 -8.155 -0.399 1.00 73.25 188 GLU A N 1
ATOM 1560 C CA . GLU A 1 188 ? 7.221 -7.397 0.844 1.00 73.25 188 GLU A CA 1
ATOM 1561 C C . GLU A 1 188 ? 8.634 -7.474 1.443 1.00 73.25 188 GLU A C 1
ATOM 1563 O O . GLU A 1 188 ? 9.271 -8.528 1.426 1.00 73.25 188 GLU A O 1
ATOM 1568 N N . LEU A 1 189 ? 9.107 -6.362 2.016 1.00 66.12 189 LEU A N 1
ATOM 1569 C CA . LEU A 1 189 ? 10.416 -6.281 2.677 1.00 66.12 189 LEU A CA 1
ATOM 1570 C C . LEU A 1 189 ? 10.532 -7.169 3.924 1.00 66.12 189 LEU A C 1
ATOM 1572 O O . LEU A 1 189 ? 11.583 -7.758 4.174 1.00 66.12 189 LEU A O 1
ATOM 1576 N N . THR A 1 190 ? 9.468 -7.254 4.723 1.00 65.94 190 THR A N 1
ATOM 1577 C CA . THR A 1 190 ? 9.412 -8.062 5.945 1.00 65.94 190 THR A CA 1
ATOM 1578 C C . THR A 1 190 ? 8.361 -9.162 5.779 1.00 65.94 190 THR A C 1
ATOM 1580 O O . THR A 1 190 ? 7.187 -8.923 6.061 1.00 65.94 190 THR A O 1
ATOM 1583 N N . PRO A 1 191 ? 8.748 -10.377 5.333 1.00 58.81 191 PRO A N 1
ATOM 1584 C CA . PRO A 1 191 ? 7.824 -11.447 4.948 1.00 58.81 191 PRO A CA 1
ATOM 1585 C C . PRO A 1 191 ? 7.195 -12.147 6.165 1.00 58.81 191 PRO A C 1
ATOM 1587 O O . PRO A 1 191 ? 7.257 -13.363 6.318 1.00 58.81 191 PRO A O 1
ATOM 1590 N N . PHE A 1 192 ? 6.568 -11.386 7.059 1.00 64.38 192 PHE A N 1
ATOM 1591 C CA . PHE A 1 192 ? 5.766 -11.916 8.154 1.00 64.38 192 PHE A CA 1
ATOM 1592 C C . PHE A 1 192 ? 4.289 -11.817 7.775 1.00 64.38 192 PHE A C 1
ATOM 1594 O O . PHE A 1 192 ? 3.671 -10.766 7.976 1.00 64.38 192 PHE A O 1
ATOM 1601 N N . PRO A 1 193 ? 3.703 -12.894 7.226 1.00 62.41 193 PRO A N 1
ATOM 1602 C CA . PRO A 1 193 ? 2.349 -12.844 6.710 1.00 62.41 193 PRO A CA 1
ATOM 1603 C C . PRO A 1 193 ? 1.356 -12.575 7.840 1.00 62.41 193 PRO A C 1
ATOM 1605 O O . PRO A 1 193 ? 1.485 -13.105 8.951 1.00 62.41 193 PRO A O 1
ATOM 1608 N N . ILE A 1 194 ? 0.342 -11.762 7.539 1.00 59.34 194 ILE A N 1
ATOM 1609 C CA . ILE A 1 194 ? -0.740 -11.456 8.480 1.00 59.34 194 ILE A CA 1
ATOM 1610 C C . ILE A 1 194 ? -1.523 -12.724 8.869 1.00 59.34 194 ILE A C 1
ATOM 1612 O O . ILE A 1 194 ? -2.000 -12.826 9.993 1.00 59.34 194 ILE A O 1
ATOM 1616 N N . SER A 1 195 ? -1.506 -13.768 8.031 1.00 56.47 195 SER A N 1
ATOM 1617 C CA . SER A 1 195 ? -2.019 -15.105 8.372 1.00 56.47 195 SER A CA 1
ATOM 1618 C C . SER A 1 195 ? -1.445 -15.726 9.648 1.00 56.47 195 SER A C 1
ATOM 1620 O O . SER A 1 195 ? -2.086 -16.586 10.250 1.00 56.47 195 SER A O 1
ATOM 1622 N N . ARG A 1 196 ? -0.246 -15.316 10.088 1.00 63.16 196 ARG A N 1
ATOM 1623 C CA . ARG A 1 196 ? 0.377 -15.747 11.356 1.00 63.16 196 ARG A CA 1
ATOM 1624 C C . ARG A 1 196 ? 0.089 -14.765 12.495 1.00 63.16 196 ARG A C 1
ATOM 1626 O O . ARG A 1 196 ? 0.912 -14.569 13.395 1.00 63.16 196 ARG A O 1
ATOM 1633 N N . CYS A 1 197 ? -1.074 -14.113 12.456 1.00 60.69 197 CYS A N 1
ATOM 1634 C CA . CYS A 1 197 ? -1.510 -13.150 13.462 1.00 60.69 197 CYS A CA 1
ATOM 1635 C C . CYS A 1 197 ? -1.544 -13.736 14.877 1.00 60.69 197 CYS A C 1
ATOM 1637 O O . CYS A 1 197 ? -1.293 -13.008 15.829 1.00 60.69 197 CYS A O 1
ATOM 1639 N N . ASP A 1 198 ? -1.766 -15.039 15.048 1.00 60.22 198 ASP A N 1
ATOM 1640 C CA . ASP A 1 198 ? -1.690 -15.692 16.357 1.00 60.22 198 ASP A CA 1
ATOM 1641 C C . ASP A 1 198 ? -0.292 -15.543 16.991 1.00 60.22 198 ASP A C 1
ATOM 1643 O O . ASP A 1 198 ? -0.169 -15.277 18.186 1.00 60.22 198 ASP A O 1
ATOM 1647 N N . THR A 1 199 ? 0.761 -15.641 16.177 1.00 64.06 199 THR A N 1
ATOM 1648 C CA . THR A 1 199 ? 2.157 -15.468 16.574 1.00 64.06 199 THR A CA 1
ATOM 1649 C C . THR A 1 199 ? 2.437 -14.006 16.897 1.00 64.06 199 THR A C 1
ATOM 1651 O O . THR A 1 199 ? 3.169 -13.724 17.842 1.00 64.06 199 THR A O 1
ATOM 1654 N N . TRP A 1 200 ? 1.825 -13.070 16.168 1.00 62.53 200 TRP A N 1
ATOM 1655 C CA . TRP A 1 200 ? 1.889 -11.634 16.461 1.00 62.53 200 TRP A CA 1
ATOM 1656 C C . TRP A 1 200 ? 1.209 -11.281 17.773 1.00 62.53 200 TRP A C 1
ATOM 1658 O O . TRP A 1 200 ? 1.801 -10.613 18.615 1.00 62.53 200 TRP A O 1
ATOM 1668 N N . ILE A 1 201 ? -0.007 -11.777 17.962 1.00 63.81 201 ILE A N 1
ATOM 1669 C CA . ILE A 1 201 ? -0.779 -11.619 19.182 1.00 63.81 201 ILE A CA 1
ATOM 1670 C C . ILE A 1 201 ? 0.032 -12.209 20.342 1.00 63.81 201 ILE A C 1
ATOM 1672 O O . ILE A 1 201 ? 0.355 -11.483 21.271 1.00 63.81 201 ILE A O 1
ATOM 1676 N N . LYS A 1 202 ? 0.528 -13.451 20.250 1.00 65.62 202 LYS A N 1
ATOM 1677 C CA . LYS A 1 202 ? 1.423 -14.042 21.269 1.00 65.62 202 LYS A CA 1
ATOM 1678 C C . LYS A 1 202 ? 2.676 -13.193 21.512 1.00 65.62 202 LYS A C 1
ATOM 1680 O O . LYS A 1 202 ? 3.023 -12.936 22.660 1.00 65.62 202 LYS A O 1
ATOM 1685 N N . ARG A 1 203 ? 3.354 -12.725 20.456 1.00 64.50 203 ARG A N 1
ATOM 1686 C CA . ARG A 1 203 ? 4.552 -11.872 20.568 1.00 64.50 203 ARG A CA 1
ATOM 1687 C C . ARG A 1 203 ? 4.251 -10.557 21.279 1.00 64.50 203 ARG A C 1
ATOM 1689 O O . ARG A 1 203 ? 5.051 -10.158 22.116 1.00 64.50 203 ARG A O 1
ATOM 1696 N N . TYR A 1 204 ? 3.135 -9.897 20.979 1.00 61.91 204 TYR A N 1
ATOM 1697 C CA . TYR A 1 204 ? 2.757 -8.636 21.620 1.00 61.91 204 TYR A CA 1
ATOM 1698 C C . TYR A 1 204 ? 2.213 -8.812 23.029 1.00 61.91 204 TYR A C 1
ATOM 1700 O O . TYR A 1 204 ? 2.475 -7.964 23.876 1.00 61.91 204 TYR A O 1
ATOM 1708 N N . PHE A 1 205 ? 1.508 -9.907 23.298 1.00 58.19 205 PHE A N 1
ATOM 1709 C CA . PHE A 1 205 ? 1.097 -10.261 24.651 1.00 58.19 205 PHE A CA 1
ATOM 1710 C C . PHE A 1 205 ? 2.307 -10.573 25.540 1.00 58.19 205 PHE A C 1
ATOM 1712 O O . PHE A 1 205 ? 2.295 -10.217 26.712 1.00 58.19 205 PHE A O 1
ATOM 1719 N N . ASN A 1 206 ? 3.358 -11.187 24.981 1.00 56.12 206 ASN A N 1
ATOM 1720 C CA . ASN A 1 206 ? 4.511 -11.662 25.750 1.00 56.12 206 ASN A CA 1
ATOM 1721 C C . ASN A 1 206 ? 5.713 -10.700 25.760 1.00 56.12 206 ASN A C 1
ATOM 1723 O O . ASN A 1 206 ? 6.613 -10.871 26.579 1.00 56.12 206 ASN A O 1
ATOM 1727 N N . ARG A 1 207 ? 5.782 -9.700 24.869 1.00 54.53 207 ARG A N 1
ATOM 1728 C CA . ARG A 1 207 ? 6.873 -8.709 24.846 1.00 54.53 207 ARG A CA 1
ATOM 1729 C C . ARG A 1 207 ? 6.363 -7.321 25.223 1.00 54.53 207 ARG A C 1
ATOM 1731 O O . ARG A 1 207 ? 5.513 -6.758 24.537 1.00 54.53 207 ARG A O 1
ATOM 1738 N N . ASN A 1 208 ? 6.999 -6.711 26.226 1.00 51.19 208 ASN A N 1
ATOM 1739 C CA . ASN A 1 208 ? 6.990 -5.261 26.447 1.00 51.19 208 ASN A CA 1
ATOM 1740 C C . ASN A 1 208 ? 7.668 -4.585 25.241 1.00 51.19 208 ASN A C 1
ATOM 1742 O O . ASN A 1 208 ? 8.880 -4.409 25.198 1.00 51.19 208 ASN A O 1
ATOM 1746 N N . ASN A 1 209 ? 6.876 -4.343 24.201 1.00 52.06 209 ASN A N 1
ATOM 1747 C CA . ASN A 1 209 ? 7.312 -4.154 22.823 1.00 52.06 209 ASN A CA 1
ATOM 1748 C C . ASN A 1 209 ? 8.409 -3.076 22.633 1.00 52.06 209 ASN A C 1
ATOM 1750 O O . ASN A 1 209 ? 8.215 -1.897 22.940 1.00 52.06 209 ASN A O 1
ATOM 1754 N N . THR A 1 210 ? 9.538 -3.532 22.072 1.00 56.66 210 THR A N 1
ATOM 1755 C CA . THR A 1 210 ? 10.801 -2.816 21.855 1.00 56.66 210 THR A CA 1
ATOM 1756 C C . THR A 1 210 ? 10.984 -2.269 20.435 1.00 56.66 210 THR A C 1
ATOM 1758 O O . THR A 1 210 ? 11.990 -1.610 20.183 1.00 56.66 210 THR A O 1
ATOM 1761 N N . TYR A 1 211 ? 10.069 -2.510 19.487 1.00 67.38 211 TYR A N 1
ATOM 1762 C CA . TYR A 1 211 ? 10.347 -2.204 18.075 1.00 67.38 211 TYR A CA 1
ATOM 1763 C C . TYR A 1 211 ? 10.238 -0.708 17.738 1.00 67.38 211 TYR A C 1
ATOM 1765 O O . TYR A 1 211 ? 11.163 -0.138 17.165 1.00 67.38 211 TYR A O 1
ATOM 1773 N N . ASN A 1 212 ? 9.177 -0.021 18.181 1.00 67.94 212 ASN A N 1
ATOM 1774 C CA . ASN A 1 212 ? 9.121 1.444 18.077 1.00 67.94 212 ASN A CA 1
ATOM 1775 C C . ASN A 1 212 ? 10.283 2.086 18.855 1.00 67.94 212 ASN A C 1
ATOM 1777 O O . ASN A 1 212 ? 10.979 2.943 18.320 1.00 67.94 212 ASN A O 1
ATOM 1781 N N . SER A 1 213 ? 10.565 1.617 20.078 1.00 68.00 213 SER A N 1
ATOM 1782 C CA . SER A 1 213 ? 11.703 2.133 20.846 1.00 68.00 213 SER A CA 1
ATOM 1783 C C . SER A 1 213 ? 13.040 1.861 20.160 1.00 68.00 213 SER A C 1
ATOM 1785 O O . SER A 1 213 ? 13.934 2.689 20.259 1.00 68.00 213 SER A O 1
ATOM 1787 N N . TYR A 1 214 ? 13.186 0.745 19.441 1.00 78.50 214 TYR A N 1
ATOM 1788 C CA . TYR A 1 214 ? 14.360 0.448 18.625 1.00 78.50 214 TYR A CA 1
ATOM 1789 C C . TYR A 1 214 ? 14.485 1.469 17.494 1.00 78.50 214 TYR A C 1
ATOM 1791 O O . TYR A 1 214 ? 15.553 2.050 17.318 1.00 78.50 214 TYR A O 1
ATOM 1799 N N . ILE A 1 215 ? 13.396 1.749 16.775 1.00 79.75 215 ILE A N 1
ATOM 1800 C CA . ILE A 1 215 ? 13.398 2.754 15.710 1.00 79.75 215 ILE A CA 1
ATOM 1801 C C . ILE A 1 215 ? 13.752 4.134 16.278 1.00 79.75 215 ILE A C 1
ATOM 1803 O O . ILE A 1 215 ? 14.715 4.755 15.839 1.00 79.75 215 ILE A O 1
ATOM 1807 N N . VAL A 1 216 ? 13.042 4.597 17.304 1.00 80.31 216 VAL A N 1
ATOM 1808 C CA . VAL A 1 216 ? 13.288 5.910 17.919 1.00 80.31 216 VAL A CA 1
ATOM 1809 C C . VAL A 1 216 ? 14.702 6.008 18.512 1.00 80.31 216 VAL A C 1
ATOM 1811 O O . VAL A 1 216 ? 15.326 7.066 18.456 1.00 80.31 216 VAL A O 1
ATOM 1814 N N . LYS A 1 217 ? 15.246 4.912 19.059 1.00 82.75 217 LYS A N 1
ATOM 1815 C CA . LYS A 1 217 ? 16.604 4.875 19.624 1.00 82.75 217 LYS A CA 1
ATOM 1816 C C . LYS A 1 217 ? 17.689 4.916 18.546 1.00 82.75 217 LYS A C 1
ATOM 1818 O O . LYS A 1 217 ? 18.693 5.592 18.761 1.00 82.75 217 LYS A O 1
ATOM 1823 N N . ASN A 1 218 ? 17.508 4.207 17.433 1.00 85.38 218 ASN A N 1
ATOM 1824 C CA . ASN A 1 218 ? 18.540 4.051 16.401 1.00 85.38 218 ASN A CA 1
ATOM 1825 C C . ASN A 1 218 ? 18.489 5.122 15.309 1.00 85.38 218 ASN A C 1
ATOM 1827 O O . ASN A 1 218 ? 19.493 5.365 14.643 1.00 85.38 218 ASN A O 1
ATOM 1831 N N . TYR A 1 219 ? 17.348 5.784 15.139 1.00 87.94 219 TYR A N 1
ATOM 1832 C CA . TYR A 1 219 ? 17.153 6.833 14.146 1.00 87.94 219 TYR A CA 1
ATOM 1833 C C . TYR A 1 219 ? 16.879 8.158 14.869 1.00 87.94 219 TYR A C 1
ATOM 1835 O O . TYR A 1 219 ? 15.737 8.540 15.096 1.00 87.94 219 TYR A O 1
ATOM 1843 N N . LYS A 1 220 ? 17.942 8.859 15.280 1.00 88.06 220 LYS A N 1
ATOM 1844 C CA . LYS A 1 220 ? 17.853 10.149 15.988 1.00 88.06 220 LYS A CA 1
ATOM 1845 C C . LYS A 1 220 ? 18.255 11.319 15.098 1.00 88.06 220 LYS A C 1
ATOM 1847 O O . LYS A 1 220 ? 19.187 11.198 14.306 1.00 88.06 220 LYS A O 1
ATOM 1852 N N . GLY A 1 221 ? 17.593 12.455 15.297 1.00 90.19 221 GLY A N 1
ATOM 1853 C CA . GLY A 1 221 ? 17.860 13.672 14.535 1.00 90.19 221 GLY A CA 1
ATOM 1854 C C . GLY A 1 221 ? 17.513 13.539 13.052 1.00 90.19 221 GLY A C 1
ATOM 1855 O O . GLY A 1 221 ? 16.985 12.518 12.602 1.00 90.19 221 GLY A O 1
ATOM 1856 N N . GLU A 1 222 ? 17.869 14.570 12.292 1.00 90.25 222 GLU A N 1
ATOM 1857 C CA . GLU A 1 222 ? 17.616 14.641 10.852 1.00 90.25 222 GLU A CA 1
ATOM 1858 C C . GLU A 1 222 ? 18.291 13.507 10.073 1.00 90.25 222 GLU A C 1
ATOM 1860 O O . GLU A 1 222 ? 17.660 12.839 9.252 1.00 90.25 222 GLU A O 1
ATOM 1865 N N . ASP A 1 223 ? 19.552 13.210 10.388 1.00 89.06 223 ASP A N 1
ATOM 1866 C CA . ASP A 1 223 ? 20.290 12.128 9.734 1.00 89.06 223 ASP A CA 1
ATOM 1867 C C . ASP A 1 223 ? 19.729 10.748 10.073 1.00 89.06 223 ASP A C 1
ATOM 1869 O O . ASP A 1 223 ? 19.717 9.849 9.228 1.00 89.06 223 ASP A O 1
ATOM 1873 N N . GLY A 1 224 ? 19.223 10.571 11.296 1.00 89.62 224 GLY A N 1
ATOM 1874 C CA . GLY A 1 224 ? 18.499 9.371 11.686 1.00 89.62 224 GLY A CA 1
ATOM 1875 C C . GLY A 1 224 ? 17.241 9.184 10.848 1.00 89.62 224 GLY A C 1
ATOM 1876 O O . GLY A 1 224 ? 17.029 8.102 10.310 1.00 89.62 224 GLY A O 1
ATOM 1877 N N . VAL A 1 225 ? 16.443 10.234 10.660 1.00 88.12 225 VAL A N 1
ATOM 1878 C CA . VAL A 1 225 ? 15.247 10.167 9.808 1.00 88.12 225 VAL A CA 1
ATOM 1879 C C . VAL A 1 225 ? 15.622 9.896 8.347 1.00 88.12 225 VAL A C 1
ATOM 1881 O O . VAL A 1 225 ? 15.025 9.023 7.725 1.00 88.12 225 VAL A O 1
ATOM 1884 N N . LYS A 1 226 ? 16.670 10.524 7.801 1.00 85.50 226 LYS A N 1
ATOM 1885 C CA . LYS A 1 226 ? 17.166 10.213 6.444 1.00 85.50 226 LYS A CA 1
ATOM 1886 C C . LYS A 1 226 ? 17.591 8.747 6.302 1.00 85.50 226 LYS A C 1
ATOM 1888 O O . LYS A 1 226 ? 17.274 8.107 5.299 1.00 85.50 226 LYS A O 1
ATOM 1893 N N . LYS A 1 227 ? 18.274 8.189 7.309 1.00 85.06 227 LYS A N 1
ATOM 1894 C CA . LYS A 1 227 ? 18.623 6.758 7.354 1.00 85.06 227 LYS A CA 1
ATOM 1895 C C . LYS A 1 227 ? 17.383 5.875 7.460 1.00 85.06 227 LYS A C 1
ATOM 1897 O O . LYS A 1 227 ? 17.337 4.855 6.789 1.00 85.06 227 LYS A O 1
ATOM 1902 N N . LEU A 1 228 ? 16.382 6.265 8.249 1.00 85.81 228 LEU A N 1
ATOM 1903 C CA . LEU A 1 228 ? 15.105 5.558 8.358 1.00 85.81 228 LEU A CA 1
ATOM 1904 C C . LEU A 1 228 ? 14.409 5.488 6.996 1.00 85.81 228 LEU A C 1
A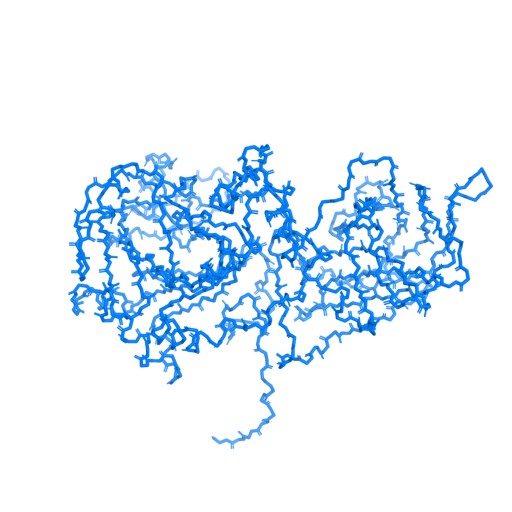TOM 1906 O O . LEU A 1 228 ? 14.088 4.399 6.530 1.00 85.81 228 LEU A O 1
ATOM 1910 N N . ILE A 1 229 ? 14.238 6.643 6.348 1.00 83.50 229 ILE A N 1
ATOM 1911 C CA . ILE A 1 229 ? 13.642 6.766 5.014 1.00 83.50 229 ILE A CA 1
ATOM 1912 C C . ILE A 1 229 ? 14.383 5.870 4.030 1.00 83.50 229 ILE A C 1
ATOM 1914 O O . ILE A 1 229 ? 13.756 5.146 3.270 1.00 83.50 229 ILE A O 1
ATOM 1918 N N . LYS A 1 230 ? 15.718 5.879 4.068 1.00 77.62 230 LYS A N 1
ATOM 1919 C CA . LYS A 1 230 ? 16.545 5.051 3.190 1.00 77.62 230 LYS A CA 1
ATOM 1920 C C . LYS A 1 230 ? 16.423 3.554 3.490 1.00 77.62 230 LYS A C 1
ATOM 1922 O O . LYS A 1 230 ? 16.354 2.773 2.553 1.00 77.62 230 LYS A O 1
ATOM 1927 N N . ASN A 1 231 ? 16.436 3.154 4.760 1.00 79.44 231 ASN A N 1
ATOM 1928 C CA . ASN A 1 231 ? 16.470 1.747 5.169 1.00 79.44 231 ASN A CA 1
ATOM 1929 C C . ASN A 1 231 ? 15.116 1.057 4.991 1.00 79.44 231 ASN A C 1
ATOM 1931 O O . ASN A 1 231 ? 15.080 -0.112 4.626 1.00 79.44 231 ASN A O 1
ATOM 1935 N N . TYR A 1 232 ? 14.024 1.781 5.239 1.00 76.88 232 TYR A N 1
ATOM 1936 C CA . TYR A 1 232 ? 12.658 1.286 5.053 1.00 76.88 232 TYR A CA 1
ATOM 1937 C C . TYR A 1 232 ? 12.025 1.772 3.745 1.00 76.88 232 TYR A C 1
ATOM 1939 O O . TYR A 1 232 ? 10.842 1.541 3.532 1.00 76.88 232 TYR A O 1
ATOM 1947 N N . GLN A 1 233 ? 12.805 2.464 2.903 1.00 72.81 233 GLN A N 1
ATOM 1948 C CA . GLN A 1 233 ? 12.422 2.983 1.582 1.00 72.81 233 GLN A CA 1
ATOM 1949 C C . GLN A 1 233 ? 11.068 3.696 1.593 1.00 72.81 233 GLN A C 1
ATOM 1951 O O . GLN A 1 233 ? 10.216 3.453 0.748 1.00 72.81 233 GLN A O 1
ATOM 1956 N N . ILE A 1 234 ? 10.879 4.561 2.591 1.00 79.75 234 ILE A N 1
ATOM 1957 C CA . ILE A 1 234 ? 9.608 5.238 2.846 1.00 79.75 234 ILE A CA 1
ATOM 1958 C C . ILE A 1 234 ? 9.288 6.168 1.679 1.00 79.75 234 ILE A C 1
ATOM 1960 O O . ILE A 1 234 ? 10.055 7.095 1.401 1.00 79.75 234 ILE A O 1
ATOM 1964 N N . ASP A 1 235 ? 8.140 5.948 1.041 1.00 76.44 235 ASP A N 1
ATOM 1965 C CA . ASP A 1 235 ? 7.655 6.824 -0.019 1.00 76.44 235 ASP A CA 1
ATOM 1966 C C . ASP A 1 235 ? 7.239 8.187 0.558 1.00 76.44 235 ASP A C 1
ATOM 1968 O O . ASP A 1 235 ? 6.224 8.337 1.244 1.00 76.44 235 ASP A O 1
ATOM 1972 N N . LEU A 1 236 ? 8.058 9.201 0.288 1.00 78.75 236 LEU A N 1
ATOM 1973 C CA . LEU A 1 236 ? 7.812 10.582 0.704 1.00 78.75 236 LEU A CA 1
ATOM 1974 C C . LEU A 1 236 ? 6.962 11.360 -0.293 1.00 78.75 236 LEU A C 1
ATOM 1976 O O . LEU A 1 236 ? 6.604 12.503 -0.048 1.00 78.75 236 LEU A O 1
ATOM 1980 N N . THR A 1 237 ? 6.684 10.777 -1.447 1.00 68.50 237 THR A N 1
ATOM 1981 C CA . THR A 1 237 ? 6.183 11.516 -2.605 1.00 68.50 237 THR A CA 1
ATOM 1982 C C . THR A 1 237 ? 4.683 11.733 -2.542 1.00 68.50 237 THR A C 1
ATOM 1984 O O . THR A 1 237 ? 4.150 12.651 -3.156 1.00 68.50 237 THR A O 1
ATOM 1987 N N . GLN A 1 238 ? 4.037 10.894 -1.742 1.00 73.44 238 GLN A N 1
ATOM 1988 C CA . GLN A 1 238 ? 2.656 11.008 -1.319 1.00 73.44 238 GLN A CA 1
ATOM 1989 C C . GLN A 1 238 ? 2.533 11.851 -0.042 1.00 73.44 238 GLN A C 1
ATOM 1991 O O . GLN A 1 238 ? 1.443 11.992 0.497 1.00 73.44 238 GLN A O 1
ATOM 1996 N N . SER A 1 239 ? 3.642 12.363 0.499 1.00 81.06 239 SER A N 1
ATOM 1997 C CA . SER A 1 239 ? 3.666 13.131 1.740 1.00 81.06 239 SER A CA 1
ATOM 1998 C C . SER A 1 239 ? 3.927 14.612 1.466 1.00 81.06 239 SER A C 1
ATOM 2000 O O . SER A 1 239 ? 4.785 14.972 0.666 1.00 81.06 239 SER A O 1
ATOM 2002 N N . ASP A 1 240 ? 3.212 15.469 2.182 1.00 83.75 240 ASP A N 1
ATOM 2003 C CA . ASP A 1 240 ? 3.481 16.902 2.265 1.00 83.75 240 ASP A CA 1
ATOM 2004 C C . ASP A 1 240 ? 4.487 17.117 3.407 1.00 83.75 240 ASP A C 1
ATOM 2006 O O . ASP A 1 240 ? 4.112 17.219 4.579 1.00 83.75 240 ASP A O 1
ATOM 2010 N N . ILE A 1 241 ? 5.780 17.018 3.072 1.00 82.12 241 ILE A N 1
ATOM 2011 C CA . ILE A 1 241 ? 6.892 17.027 4.033 1.00 82.12 241 ILE A CA 1
ATOM 2012 C C . ILE A 1 241 ? 7.578 18.380 4.033 1.00 82.12 241 ILE A C 1
ATOM 2014 O O . ILE A 1 241 ? 8.072 18.842 3.006 1.00 82.12 241 ILE A O 1
ATOM 2018 N N . ASN A 1 242 ? 7.737 18.936 5.229 1.00 84.81 242 ASN A N 1
ATOM 2019 C CA . ASN A 1 242 ? 8.571 20.100 5.473 1.00 84.81 242 ASN A CA 1
ATOM 2020 C C . ASN A 1 242 ? 9.891 19.694 6.141 1.00 84.81 242 ASN A C 1
ATOM 2022 O O . ASN A 1 242 ? 9.997 18.650 6.785 1.00 84.81 242 ASN A O 1
ATOM 2026 N N . GLN A 1 243 ? 10.910 20.554 6.061 1.00 80.38 243 GLN A N 1
ATOM 2027 C CA . GLN A 1 243 ? 12.203 20.306 6.717 1.00 80.38 243 GLN A CA 1
ATOM 2028 C C . GLN A 1 243 ? 12.052 20.062 8.232 1.00 80.38 243 GLN A C 1
ATOM 2030 O O . GLN A 1 243 ? 12.767 19.251 8.819 1.00 80.38 243 GLN A O 1
ATOM 2035 N N . SER A 1 244 ? 11.066 20.706 8.862 1.00 84.00 244 SER A N 1
ATOM 2036 C CA . SER A 1 244 ? 10.740 20.538 10.281 1.00 84.00 244 SER A CA 1
ATOM 2037 C C . SER A 1 244 ? 10.242 19.131 10.646 1.00 84.00 244 SER A C 1
ATOM 2039 O O . SER A 1 244 ? 10.411 18.716 11.799 1.00 84.00 244 SER A O 1
ATOM 2041 N N . ASP A 1 245 ? 9.684 18.382 9.690 1.00 84.81 245 ASP A N 1
ATOM 2042 C CA . ASP A 1 245 ? 9.216 17.007 9.891 1.00 84.81 245 ASP A CA 1
ATOM 2043 C C . ASP A 1 245 ? 10.381 16.018 9.976 1.00 84.81 245 ASP A C 1
ATOM 2045 O O . ASP A 1 245 ? 10.265 14.974 10.614 1.00 84.81 245 ASP A O 1
ATOM 2049 N N . LEU A 1 246 ? 11.536 16.363 9.400 1.00 88.44 246 LEU A N 1
ATOM 2050 C CA . LEU A 1 246 ? 12.719 15.504 9.399 1.00 88.44 246 LEU A CA 1
ATOM 2051 C C . LEU A 1 246 ? 13.495 15.549 10.722 1.00 88.44 246 LEU A C 1
ATOM 2053 O O . LEU A 1 246 ? 14.354 14.708 10.942 1.00 88.44 246 LEU A O 1
ATOM 2057 N N . VAL A 1 247 ? 13.186 16.475 11.635 1.00 89.62 247 VAL A N 1
ATOM 2058 C CA . VAL A 1 247 ? 13.981 16.706 12.858 1.00 89.62 247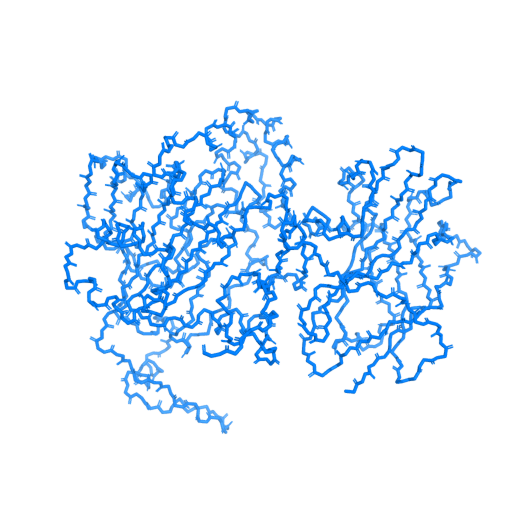 VAL A CA 1
ATOM 2059 C C . VAL A 1 247 ? 13.985 15.498 13.803 1.00 89.62 247 VAL A C 1
ATOM 2061 O O . VAL A 1 247 ? 14.998 15.210 14.439 1.00 89.62 247 VAL A O 1
ATOM 2064 N N . THR A 1 248 ? 12.864 14.782 13.932 1.00 89.75 248 THR A N 1
ATOM 2065 C CA . THR A 1 248 ? 12.771 13.570 14.762 1.00 89.75 248 THR A CA 1
ATOM 2066 C C . THR A 1 248 ? 11.847 12.542 14.127 1.00 89.75 248 THR A C 1
ATOM 2068 O O . THR A 1 248 ? 10.900 12.900 13.434 1.00 89.75 248 THR A O 1
ATOM 2071 N N . VAL A 1 249 ? 12.051 11.257 14.435 1.00 88.31 249 VAL A N 1
ATOM 2072 C CA . VAL A 1 249 ? 11.163 10.165 13.986 1.00 88.31 249 VAL A CA 1
ATOM 2073 C C . VAL A 1 249 ? 9.708 10.402 14.388 1.00 88.31 249 VAL A C 1
ATOM 2075 O O . VAL A 1 249 ? 8.797 10.099 13.628 1.00 88.31 249 VAL A O 1
ATOM 2078 N N . ASP A 1 250 ? 9.482 10.959 15.576 1.00 84.62 250 ASP A N 1
ATOM 2079 C CA . ASP A 1 250 ? 8.143 11.261 16.084 1.00 84.62 250 ASP A CA 1
ATOM 2080 C C . ASP A 1 250 ? 7.467 12.408 15.312 1.00 84.62 250 ASP A C 1
ATOM 2082 O O . ASP A 1 250 ? 6.254 12.380 15.129 1.00 84.62 250 ASP A O 1
ATOM 2086 N N . LYS A 1 251 ? 8.221 13.411 14.837 1.00 88.12 251 LYS A N 1
ATOM 2087 C CA . LYS A 1 251 ? 7.682 14.424 13.913 1.00 88.12 251 LYS A CA 1
ATOM 2088 C C . LYS A 1 251 ? 7.447 13.826 12.528 1.00 88.12 251 LYS A C 1
ATOM 2090 O O . LYS A 1 251 ? 6.363 13.986 11.983 1.00 88.12 251 LYS A O 1
ATOM 2095 N N . PHE A 1 252 ? 8.401 13.050 12.029 1.00 89.75 252 PHE A N 1
ATOM 2096 C CA . PHE A 1 252 ? 8.313 12.391 10.732 1.00 89.75 252 PHE A CA 1
ATOM 2097 C C . PHE A 1 252 ? 7.119 11.424 10.626 1.00 89.75 252 PHE A C 1
ATOM 2099 O O . PHE A 1 252 ? 6.477 11.335 9.578 1.00 89.75 252 PHE A O 1
ATOM 2106 N N . SER A 1 253 ? 6.768 10.722 11.711 1.00 85.94 253 SER A N 1
ATOM 2107 C CA . SER A 1 253 ? 5.596 9.830 11.744 1.00 85.94 253 SER A CA 1
ATOM 2108 C C . SER A 1 253 ? 4.266 10.575 11.615 1.00 85.94 253 SER A C 1
ATOM 2110 O O . SER A 1 253 ? 3.269 9.966 11.239 1.00 85.94 253 SER A O 1
ATOM 2112 N N . ARG A 1 254 ? 4.262 11.882 11.914 1.00 85.38 254 ARG A N 1
ATOM 2113 C CA . ARG A 1 254 ? 3.111 12.791 11.823 1.00 85.38 254 ARG A CA 1
ATOM 2114 C C . ARG A 1 254 ? 3.046 13.583 10.518 1.00 85.38 254 ARG A C 1
ATOM 2116 O O . ARG A 1 254 ? 2.234 14.504 10.404 1.00 85.38 254 ARG A O 1
ATOM 2123 N N . ARG A 1 255 ? 3.915 13.270 9.553 1.00 87.88 255 ARG A N 1
ATOM 2124 C CA . ARG A 1 255 ? 3.918 13.954 8.258 1.00 87.88 255 ARG A CA 1
ATOM 2125 C C . ARG A 1 255 ? 2.535 13.871 7.611 1.00 87.88 255 ARG A C 1
ATOM 2127 O O . ARG A 1 255 ? 1.844 12.846 7.686 1.00 87.88 255 ARG A O 1
ATOM 2134 N N . LYS A 1 256 ? 2.121 14.960 6.973 1.00 86.00 256 LYS A N 1
ATOM 2135 C CA . LYS A 1 256 ? 0.856 14.992 6.241 1.00 86.00 256 LYS A CA 1
ATOM 2136 C C . LYS A 1 256 ? 0.994 14.193 4.951 1.00 86.00 256 LYS A C 1
ATOM 2138 O O . LYS A 1 256 ? 2.079 14.087 4.390 1.00 86.00 256 LYS A O 1
ATOM 2143 N N . MET A 1 257 ? -0.118 13.625 4.500 1.00 82.25 257 MET A N 1
ATOM 2144 C CA . MET A 1 257 ? -0.218 13.013 3.177 1.00 82.25 257 MET A CA 1
ATOM 2145 C C . MET A 1 257 ? -0.862 14.008 2.222 1.00 82.25 257 MET A C 1
ATOM 2147 O O . MET A 1 257 ? -1.749 14.758 2.634 1.00 82.25 257 MET A O 1
ATOM 2151 N N . ASP A 1 258 ? -0.448 13.973 0.961 1.00 80.06 258 ASP A N 1
ATOM 2152 C CA . ASP A 1 258 ? -1.147 14.629 -0.134 1.00 80.06 258 ASP A CA 1
ATOM 2153 C C . ASP A 1 258 ? -2.568 14.041 -0.226 1.00 80.06 258 ASP A C 1
ATOM 2155 O O . ASP A 1 258 ? -2.711 12.835 -0.461 1.00 80.06 258 ASP A O 1
ATOM 2159 N N . PRO A 1 259 ? -3.632 14.847 -0.063 1.00 74.56 259 PRO A N 1
ATOM 2160 C CA . PRO A 1 259 ? -5.007 14.372 -0.188 1.00 74.56 259 PRO A CA 1
ATOM 2161 C C . PRO A 1 259 ? -5.307 13.685 -1.530 1.00 74.56 259 PRO A C 1
ATOM 2163 O O . PRO A 1 259 ? -6.162 12.803 -1.575 1.00 74.56 259 PRO A O 1
ATOM 2166 N N . GLN A 1 260 ? -4.607 14.050 -2.611 1.00 76.06 260 GLN A N 1
ATOM 2167 C CA . GLN A 1 260 ? -4.789 13.444 -3.936 1.00 76.06 260 GLN A CA 1
ATOM 2168 C C . GLN A 1 260 ? -4.182 12.040 -4.031 1.00 76.06 260 GLN A C 1
ATOM 2170 O O . GLN A 1 260 ? -4.642 11.223 -4.826 1.00 76.06 260 GLN A O 1
ATOM 2175 N N . SER A 1 261 ? -3.185 11.728 -3.195 1.00 70.00 261 SER A N 1
ATOM 2176 C CA . SER A 1 261 ? -2.566 10.396 -3.149 1.00 70.00 261 SER A CA 1
ATOM 2177 C C . SER A 1 261 ? -3.483 9.331 -2.536 1.00 70.00 261 SER A C 1
ATOM 2179 O O . SER A 1 261 ? -3.286 8.138 -2.762 1.00 70.00 261 SER A O 1
ATOM 2181 N N . ARG A 1 262 ? -4.508 9.756 -1.783 1.00 70.25 262 ARG A N 1
ATOM 2182 C CA . ARG A 1 262 ? -5.484 8.881 -1.122 1.00 70.25 262 ARG A CA 1
ATOM 2183 C C . ARG A 1 262 ? -6.912 9.347 -1.377 1.00 70.25 262 ARG A C 1
ATOM 2185 O O . ARG A 1 262 ? -7.562 9.862 -0.462 1.00 70.25 262 ARG A O 1
ATOM 2192 N N . PRO A 1 263 ? -7.430 9.155 -2.600 1.00 69.06 263 PRO A N 1
ATOM 2193 C CA . PRO A 1 263 ? -8.824 9.447 -2.868 1.00 69.06 263 PRO A CA 1
ATOM 2194 C C . PRO A 1 263 ? -9.701 8.569 -1.969 1.00 69.06 263 PRO A C 1
ATOM 2196 O O . PRO A 1 263 ? -9.629 7.340 -1.983 1.00 69.06 263 PRO A O 1
ATOM 2199 N N . ILE A 1 264 ? -10.523 9.220 -1.150 1.00 67.62 264 ILE A N 1
ATOM 2200 C CA . ILE A 1 264 ? -11.514 8.542 -0.325 1.00 67.62 264 ILE A CA 1
ATOM 2201 C C . ILE A 1 264 ? -12.757 8.336 -1.188 1.00 67.62 264 ILE A C 1
ATOM 2203 O O . ILE A 1 264 ? -13.492 9.284 -1.473 1.00 67.62 264 ILE A O 1
ATOM 2207 N N . HIS A 1 265 ? -12.994 7.092 -1.593 1.00 64.12 265 HIS A N 1
ATOM 2208 C CA . HIS A 1 265 ? -14.214 6.701 -2.287 1.00 64.12 265 HIS A CA 1
ATOM 2209 C C . HIS A 1 265 ? -15.280 6.316 -1.261 1.00 64.12 265 HIS A C 1
ATOM 2211 O O . HIS A 1 265 ? -15.305 5.199 -0.755 1.00 64.12 265 HIS A O 1
ATOM 2217 N N . LEU A 1 266 ? -16.150 7.271 -0.933 1.00 61.41 266 LEU A N 1
ATOM 2218 C CA . LEU A 1 266 ? -17.351 7.023 -0.140 1.00 61.41 266 LEU A CA 1
ATOM 2219 C C . LEU A 1 266 ? -18.536 6.858 -1.079 1.00 61.41 266 LEU A C 1
ATOM 2221 O O . LEU A 1 266 ? -18.963 7.819 -1.717 1.00 61.41 266 LEU A O 1
ATOM 2225 N N . ASP A 1 267 ? -19.091 5.653 -1.129 1.00 62.75 267 ASP A N 1
ATOM 2226 C CA . ASP A 1 267 ? -20.438 5.467 -1.651 1.00 62.75 267 ASP A CA 1
ATOM 2227 C C . ASP A 1 267 ? -21.413 5.730 -0.505 1.00 62.75 267 ASP A C 1
ATOM 2229 O O . ASP A 1 267 ? -21.650 4.875 0.347 1.00 62.75 267 ASP A O 1
ATOM 2233 N N . ALA A 1 268 ? -21.946 6.950 -0.459 1.00 57.97 268 ALA A N 1
ATOM 2234 C CA . ALA A 1 268 ? -22.809 7.385 0.631 1.00 57.97 268 ALA A CA 1
ATOM 2235 C C . ALA A 1 268 ? -24.085 6.519 0.756 1.00 57.97 268 ALA A C 1
ATOM 2237 O O . ALA A 1 268 ? -24.695 6.478 1.824 1.00 57.97 268 ALA A O 1
ATOM 2238 N N . TYR A 1 269 ? -24.462 5.796 -0.304 1.00 56.94 269 TYR A N 1
ATOM 2239 C CA . TYR A 1 269 ? -25.633 4.922 -0.338 1.00 56.94 269 TYR A CA 1
ATOM 2240 C C . TYR A 1 269 ? -25.318 3.470 0.052 1.00 56.94 269 TYR A C 1
ATOM 2242 O O . TYR A 1 269 ? -26.244 2.680 0.251 1.00 56.94 269 TYR A O 1
ATOM 2250 N N . LYS A 1 270 ? -24.035 3.102 0.199 1.00 57.94 270 LYS A N 1
ATOM 2251 C CA . LYS A 1 270 ? -23.610 1.779 0.673 1.00 57.94 270 LYS A CA 1
ATOM 2252 C C . LYS A 1 270 ? -23.181 1.826 2.135 1.00 57.94 270 LYS A C 1
ATOM 2254 O O . LYS A 1 270 ? -22.098 2.254 2.511 1.00 57.94 270 LYS A O 1
ATOM 2259 N N . ASN A 1 271 ? -24.065 1.293 2.957 1.00 57.00 271 ASN A N 1
ATOM 2260 C CA . ASN A 1 271 ? -23.975 1.179 4.414 1.00 57.00 271 ASN A CA 1
ATOM 2261 C C . ASN A 1 271 ? -23.043 0.071 4.942 1.00 57.00 271 ASN A C 1
ATOM 2263 O O . ASN A 1 271 ? -22.806 -0.017 6.144 1.00 57.00 271 ASN A O 1
ATOM 2267 N N . ASN A 1 272 ? -22.531 -0.780 4.056 1.00 58.66 272 ASN A N 1
ATOM 2268 C CA . ASN A 1 272 ? -21.628 -1.887 4.363 1.00 58.66 272 ASN A CA 1
ATOM 2269 C C . ASN A 1 272 ? -20.208 -1.657 3.826 1.00 58.66 272 ASN A C 1
ATOM 2271 O O . ASN A 1 272 ? -19.421 -2.602 3.775 1.00 58.66 272 ASN A O 1
ATOM 2275 N N . VAL A 1 273 ? -19.896 -0.429 3.403 1.00 64.50 273 VAL A N 1
ATOM 2276 C CA . VAL A 1 273 ? -18.567 -0.029 2.938 1.00 64.50 273 VAL A CA 1
ATOM 2277 C C . VAL A 1 273 ? -17.907 0.795 4.036 1.00 64.50 273 VAL A C 1
ATOM 2279 O O . VAL A 1 273 ? -18.446 1.801 4.497 1.00 64.50 273 VAL A O 1
ATOM 2282 N N . CYS A 1 274 ? -16.729 0.353 4.463 1.00 71.44 274 CYS A N 1
ATOM 2283 C CA . CYS A 1 274 ? -15.894 1.063 5.418 1.00 71.44 274 CYS A CA 1
ATOM 2284 C C . CYS A 1 274 ? -14.583 1.448 4.747 1.00 71.44 274 CYS A C 1
ATOM 2286 O O . CYS A 1 274 ? -14.040 0.686 3.953 1.00 71.44 274 CYS A O 1
ATOM 2288 N N . ILE A 1 275 ? -14.053 2.611 5.108 1.00 76.38 275 ILE A N 1
ATOM 2289 C CA . ILE A 1 275 ? -12.728 3.033 4.669 1.00 76.38 275 ILE A CA 1
ATOM 2290 C C . ILE A 1 275 ? -11.683 2.351 5.549 1.00 76.38 275 ILE A C 1
ATOM 2292 O O . ILE A 1 275 ? -11.907 2.078 6.728 1.00 76.38 275 ILE A O 1
ATOM 2296 N N . MET A 1 276 ? -10.506 2.097 4.987 1.00 80.81 276 MET A N 1
ATOM 2297 C CA . MET A 1 276 ? -9.380 1.628 5.782 1.00 80.81 276 MET A CA 1
ATOM 2298 C C . MET A 1 276 ? -8.912 2.746 6.736 1.00 80.81 276 MET A C 1
ATOM 2300 O O . MET A 1 276 ? -8.569 3.829 6.262 1.00 80.81 276 MET A O 1
ATOM 2304 N N . PRO A 1 277 ? -8.873 2.519 8.060 1.00 85.81 277 PRO A N 1
ATOM 2305 C CA . PRO A 1 277 ? -8.563 3.560 9.036 1.00 85.81 277 PRO A CA 1
ATOM 2306 C C . PRO A 1 277 ? -7.075 3.926 9.072 1.00 85.81 277 PRO A C 1
ATOM 2308 O O . PRO A 1 277 ? -6.700 4.906 9.701 1.00 85.81 277 PRO A O 1
ATOM 2311 N N . ILE A 1 278 ? -6.202 3.121 8.471 1.00 87.12 278 ILE A N 1
ATOM 2312 C CA . ILE A 1 278 ? -4.764 3.376 8.391 1.00 87.12 278 ILE A CA 1
ATOM 2313 C C . ILE A 1 278 ? -4.173 2.595 7.217 1.00 87.12 278 ILE A C 1
ATOM 2315 O O . ILE A 1 278 ? -4.749 1.596 6.782 1.00 87.12 278 ILE A O 1
ATOM 2319 N N . ASP A 1 279 ? -3.001 2.997 6.742 1.00 85.88 279 ASP A N 1
ATOM 2320 C CA . ASP A 1 279 ? -2.250 2.187 5.791 1.00 85.88 279 ASP A CA 1
ATOM 2321 C C . ASP A 1 279 ? -1.668 0.944 6.465 1.00 85.88 279 ASP A C 1
ATOM 2323 O O . ASP A 1 279 ? -1.146 0.991 7.581 1.00 85.88 279 ASP A O 1
ATOM 2327 N N . GLY A 1 280 ? -1.741 -0.182 5.766 1.00 84.56 280 GLY A N 1
ATOM 2328 C CA . GLY A 1 280 ? -1.166 -1.431 6.228 1.00 84.56 280 GLY A CA 1
ATOM 2329 C C . GLY A 1 280 ? -1.681 -2.627 5.446 1.00 84.56 280 GLY A C 1
ATOM 2330 O O . GLY A 1 280 ? -2.406 -2.503 4.459 1.00 84.56 280 GLY A O 1
ATOM 2331 N N . ARG A 1 281 ? -1.271 -3.807 5.901 1.00 81.25 281 ARG A N 1
ATOM 2332 C CA . ARG A 1 281 ? -1.637 -5.099 5.316 1.00 81.25 281 ARG A CA 1
ATOM 2333 C C . ARG A 1 281 ? -2.883 -5.574 6.030 1.00 81.25 281 ARG A C 1
ATOM 2335 O O . ARG A 1 281 ? -2.899 -5.545 7.257 1.00 81.25 281 ARG A O 1
ATOM 2342 N N . VAL A 1 282 ? -3.900 -5.996 5.292 1.00 77.06 282 VAL A N 1
ATOM 2343 C CA . VAL A 1 282 ? -5.240 -6.214 5.847 1.00 77.06 282 VAL A CA 1
ATOM 2344 C C . VAL A 1 282 ? -5.629 -7.682 5.759 1.00 77.06 282 VAL A C 1
ATOM 2346 O O . VAL A 1 282 ? -5.369 -8.330 4.747 1.00 77.06 282 VAL A O 1
ATOM 2349 N N . LEU A 1 283 ? -6.263 -8.183 6.816 1.00 74.94 283 LEU A N 1
ATOM 2350 C CA . LEU A 1 283 ? -6.904 -9.491 6.894 1.00 74.94 283 LEU A CA 1
ATOM 2351 C C . LEU A 1 283 ? -8.324 -9.311 7.432 1.00 74.94 283 LEU A C 1
ATOM 2353 O O . LEU A 1 283 ? -8.491 -9.009 8.612 1.00 74.94 283 LEU A O 1
ATOM 2357 N N . GLY A 1 284 ? -9.326 -9.471 6.572 1.00 73.19 284 GLY A N 1
ATOM 2358 C CA . GLY A 1 284 ? -10.738 -9.502 6.950 1.00 73.19 284 GLY A CA 1
ATOM 2359 C C . GLY A 1 284 ? -11.151 -10.867 7.498 1.00 73.19 284 GLY A C 1
ATOM 2360 O O . GLY A 1 284 ? -10.587 -11.891 7.118 1.00 73.19 284 GLY A O 1
ATOM 2361 N N . PHE A 1 285 ? -12.126 -10.877 8.402 1.00 71.56 285 PHE A N 1
ATOM 2362 C CA . PHE A 1 285 ? -12.687 -12.090 8.987 1.00 71.56 285 PHE A CA 1
ATOM 2363 C C . PHE A 1 285 ? -14.123 -11.837 9.485 1.00 71.56 285 PHE A C 1
ATOM 2365 O O . PHE A 1 285 ? -14.423 -10.778 10.040 1.00 71.56 285 PHE A O 1
ATOM 2372 N N . ASP A 1 286 ? -15.015 -12.819 9.354 1.00 73.81 286 ASP A N 1
ATOM 2373 C CA . ASP A 1 286 ? -16.262 -12.833 10.123 1.00 73.81 286 ASP A CA 1
ATOM 2374 C C . ASP A 1 286 ? -16.017 -13.336 11.549 1.00 73.81 286 ASP A C 1
ATOM 2376 O O . ASP A 1 286 ? -15.178 -14.210 11.792 1.00 73.81 286 ASP A O 1
ATOM 2380 N N . LEU A 1 287 ? -16.805 -12.839 12.503 1.00 73.12 287 LEU A N 1
ATOM 2381 C CA . LEU A 1 287 ? -16.694 -13.247 13.904 1.00 73.12 287 LEU A CA 1
ATOM 2382 C C . LEU A 1 287 ? -17.258 -14.658 14.170 1.00 73.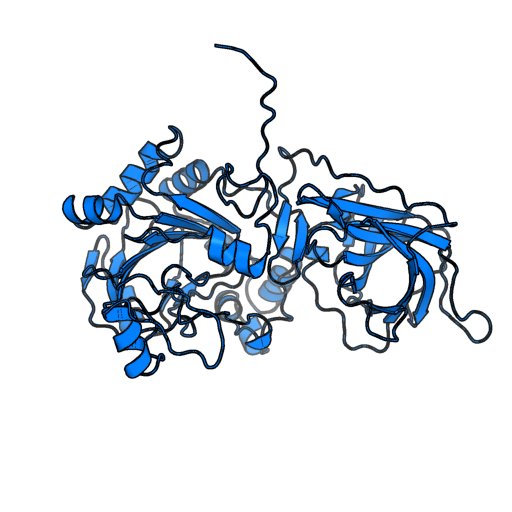12 287 LEU A C 1
ATOM 2384 O O . LEU A 1 287 ? -16.820 -15.303 15.124 1.00 73.12 287 LEU A O 1
ATOM 2388 N N . LEU A 1 288 ? -18.166 -15.163 13.318 1.00 65.50 288 LEU A N 1
ATOM 2389 C CA . LEU A 1 288 ? -18.761 -16.508 13.441 1.00 65.50 288 LEU A CA 1
ATOM 2390 C C . LEU A 1 288 ? -17.989 -17.603 12.713 1.00 65.50 288 LEU A C 1
ATOM 2392 O O . LEU A 1 288 ? -17.743 -18.660 13.288 1.00 65.50 288 LEU A O 1
ATOM 2396 N N . THR A 1 289 ? -17.658 -17.391 11.437 1.00 58.09 289 THR A N 1
ATOM 2397 C CA . THR A 1 289 ? -17.149 -18.458 10.557 1.00 58.09 289 THR A CA 1
ATOM 2398 C C . THR A 1 289 ? -15.666 -18.737 10.794 1.00 58.09 289 THR A C 1
ATOM 2400 O O . THR A 1 289 ? -15.225 -19.876 10.651 1.00 58.09 289 THR A O 1
ATOM 2403 N N . HIS A 1 290 ? -14.896 -17.763 11.296 1.00 53.47 290 HIS A N 1
ATOM 2404 C CA . HIS A 1 290 ? -13.496 -17.965 11.688 1.00 53.47 290 HIS A CA 1
ATOM 2405 C C . HIS A 1 290 ? -13.297 -18.612 13.069 1.00 53.47 290 HIS A C 1
ATOM 2407 O O . HIS A 1 290 ? -12.231 -18.497 13.678 1.00 53.47 290 HIS A O 1
ATOM 2413 N N . GLN A 1 291 ? -14.243 -19.455 13.490 1.00 44.84 291 GLN A N 1
ATOM 2414 C CA . GLN A 1 291 ? -14.036 -20.520 14.481 1.00 44.84 291 GLN A CA 1
ATOM 2415 C C . GLN A 1 291 ? -13.055 -21.624 14.007 1.00 44.84 291 GLN A C 1
ATOM 2417 O O . GLN A 1 291 ? -13.045 -22.735 14.535 1.00 44.84 291 GLN A O 1
ATOM 2422 N N . SER A 1 292 ? -12.176 -21.347 13.038 1.00 41.50 292 SER A N 1
ATOM 2423 C CA . SER A 1 292 ? -11.042 -22.220 12.734 1.00 41.50 292 SER A CA 1
ATOM 2424 C C . SER A 1 292 ? -10.064 -22.246 13.924 1.00 41.50 292 SER A C 1
ATOM 2426 O O . SER A 1 292 ? -9.588 -21.206 14.388 1.00 41.50 292 SER A O 1
ATOM 2428 N N . LYS A 1 293 ? -9.774 -23.459 14.414 1.00 43.31 293 LYS A N 1
ATOM 2429 C CA . LYS A 1 293 ? -9.145 -23.837 15.702 1.00 43.31 293 LYS A CA 1
ATOM 2430 C C . LYS A 1 293 ? -7.875 -23.084 16.154 1.00 43.31 293 LYS A C 1
ATOM 2432 O O . LYS A 1 293 ? -7.503 -23.178 17.317 1.00 43.31 293 LYS A O 1
ATOM 2437 N N . ILE A 1 294 ? -7.183 -22.353 15.280 1.00 40.69 294 ILE A N 1
ATOM 2438 C CA . ILE A 1 294 ? -5.848 -21.780 15.558 1.00 40.69 294 ILE A CA 1
ATOM 2439 C C . ILE A 1 294 ? -5.928 -20.329 16.085 1.00 40.69 294 ILE A C 1
ATOM 2441 O O . ILE A 1 294 ? -5.032 -19.876 16.798 1.00 40.69 294 ILE A O 1
ATOM 2445 N N . VAL A 1 295 ? -7.031 -19.615 15.820 1.00 47.75 295 VAL A N 1
ATOM 2446 C CA . VAL A 1 295 ? -7.247 -18.210 16.234 1.00 47.75 295 VAL A CA 1
ATOM 2447 C C . VAL A 1 295 ? -8.076 -18.103 17.529 1.00 47.75 295 VAL A C 1
ATOM 2449 O O . VAL A 1 295 ? -7.945 -17.126 18.266 1.00 47.75 295 VAL A O 1
ATOM 2452 N N . GLN A 1 296 ? -8.856 -19.137 17.872 1.00 50.16 296 GLN A N 1
ATOM 2453 C CA . GLN A 1 296 ? -9.862 -19.118 18.945 1.00 50.16 296 GLN A CA 1
ATOM 2454 C C . GLN A 1 296 ? -9.341 -18.671 20.318 1.00 50.16 296 GLN A C 1
ATOM 2456 O O . GLN A 1 296 ? -9.884 -17.728 20.875 1.00 50.16 296 GLN A O 1
ATOM 2461 N N . ASN A 1 297 ? -8.289 -19.266 20.884 1.00 52.09 297 ASN A N 1
ATOM 2462 C CA . ASN A 1 297 ? -7.986 -19.011 22.305 1.00 52.09 297 ASN A CA 1
ATOM 2463 C C . ASN A 1 297 ? -7.488 -17.586 22.588 1.00 52.09 297 ASN A C 1
ATOM 2465 O O . ASN A 1 297 ? -7.898 -16.957 23.564 1.00 52.09 297 ASN A O 1
ATOM 2469 N N . ASN A 1 298 ? -6.635 -17.042 21.721 1.00 56.50 298 ASN A N 1
ATOM 2470 C CA . ASN A 1 298 ? -6.132 -15.681 21.899 1.00 56.50 298 ASN A CA 1
ATOM 2471 C C . ASN A 1 298 ? -7.146 -14.630 21.448 1.00 56.50 298 ASN A C 1
ATOM 2473 O O . ASN A 1 298 ? -7.191 -13.548 22.028 1.00 56.50 298 ASN A O 1
ATOM 2477 N N . TYR A 1 299 ? -7.972 -14.956 20.453 1.00 59.81 299 TYR A N 1
ATOM 2478 C CA . TYR A 1 299 ? -9.029 -14.076 19.982 1.00 59.81 299 TYR A CA 1
ATOM 2479 C C . TYR A 1 299 ? -10.202 -14.021 20.967 1.00 59.81 299 TYR A C 1
ATOM 2481 O O . TYR A 1 299 ? -10.664 -12.942 21.300 1.00 59.81 299 TYR A O 1
ATOM 2489 N N . ILE A 1 300 ? -10.620 -15.142 21.555 1.00 62.16 300 ILE A N 1
ATOM 2490 C CA . ILE A 1 300 ? -11.622 -15.167 22.633 1.00 62.16 300 ILE A CA 1
ATOM 2491 C C . ILE A 1 300 ? -11.120 -14.367 23.841 1.00 62.16 300 ILE A C 1
ATOM 2493 O O . ILE A 1 300 ? -11.869 -13.570 24.400 1.00 62.16 300 ILE A O 1
ATOM 2497 N N . LYS A 1 301 ? -9.836 -14.503 24.202 1.00 63.09 301 LYS A N 1
ATOM 2498 C CA . LYS A 1 301 ? -9.212 -13.709 25.273 1.00 63.09 301 LYS A CA 1
ATOM 2499 C C . LYS A 1 301 ? -9.136 -12.212 24.940 1.00 63.09 301 LYS A C 1
ATOM 2501 O O . LYS A 1 301 ? -9.317 -11.371 25.818 1.00 63.09 301 LYS A O 1
ATOM 2506 N N . LEU A 1 302 ? -8.868 -11.871 23.681 1.00 67.44 302 LEU A N 1
ATOM 2507 C CA . LEU A 1 302 ? -8.923 -10.506 23.148 1.00 67.44 302 LEU A CA 1
ATOM 2508 C C . LEU A 1 302 ? -10.345 -9.937 23.270 1.00 67.44 302 LEU A C 1
ATOM 2510 O O . LEU A 1 302 ? -10.533 -8.876 23.859 1.00 67.44 302 LEU A O 1
ATOM 2514 N N . MET A 1 303 ? -11.341 -10.673 22.780 1.00 71.88 303 MET A N 1
ATOM 2515 C CA . MET A 1 303 ? -12.752 -10.288 22.774 1.00 71.88 303 MET A CA 1
ATOM 2516 C C . MET A 1 303 ? -13.274 -10.090 24.201 1.00 71.88 303 MET A C 1
ATOM 2518 O O . MET A 1 303 ? -13.832 -9.038 24.502 1.00 71.88 303 MET A O 1
ATOM 2522 N N . SER A 1 304 ? -13.004 -11.024 25.117 1.00 69.12 304 SER A N 1
ATOM 2523 C CA . SER A 1 304 ? -13.403 -10.893 26.527 1.00 69.12 304 SER A CA 1
ATOM 2524 C C . SER A 1 304 ? -12.715 -9.732 27.251 1.00 69.12 304 SER A C 1
ATOM 2526 O O . SER A 1 304 ? -13.249 -9.218 28.230 1.00 69.12 304 SER A O 1
ATOM 2528 N N . THR A 1 305 ? -11.556 -9.276 26.763 1.00 71.38 305 THR A N 1
ATOM 2529 C CA . THR A 1 305 ? -10.876 -8.085 27.294 1.00 71.38 305 THR A CA 1
ATOM 2530 C C . THR A 1 305 ? -11.474 -6.785 26.742 1.00 71.38 305 THR A C 1
ATOM 2532 O O . THR A 1 305 ? -11.481 -5.774 27.447 1.00 71.38 305 THR A O 1
ATOM 2535 N N . ILE A 1 306 ? -11.970 -6.791 25.499 1.00 77.06 306 ILE A N 1
ATOM 2536 C CA . ILE A 1 306 ? -12.510 -5.609 24.808 1.00 77.06 306 ILE A CA 1
ATOM 2537 C C . ILE A 1 306 ? -13.955 -5.325 25.212 1.00 77.06 306 ILE A C 1
ATOM 2539 O O . ILE A 1 306 ? -14.269 -4.195 25.598 1.00 77.06 306 ILE A O 1
ATOM 2543 N N . PHE A 1 307 ? -14.839 -6.321 25.145 1.00 80.69 307 PHE A N 1
ATOM 2544 C CA . PHE A 1 307 ? -16.255 -6.093 25.431 1.00 80.69 307 PHE A CA 1
ATOM 2545 C C . PHE A 1 307 ? -16.491 -5.834 26.909 1.00 80.69 307 PHE A C 1
ATOM 2547 O O . PHE A 1 307 ? -15.702 -6.218 27.774 1.00 80.69 307 PHE A O 1
ATOM 2554 N N . ARG A 1 308 ? -17.552 -5.087 27.198 1.00 78.12 308 ARG A N 1
ATOM 2555 C CA . ARG A 1 308 ? -17.948 -4.731 28.563 1.00 78.12 308 ARG A CA 1
ATOM 2556 C C . ARG A 1 308 ? -18.586 -5.911 29.281 1.00 78.12 308 ARG A C 1
ATOM 2558 O O . ARG A 1 308 ? -18.403 -6.068 30.482 1.00 78.12 308 ARG A O 1
ATOM 2565 N N . ASN A 1 309 ? -19.367 -6.703 28.553 1.00 80.31 309 ASN A N 1
ATOM 2566 C CA . ASN A 1 309 ? -20.149 -7.803 29.096 1.00 80.31 309 ASN A CA 1
ATOM 2567 C C . ASN A 1 309 ? -20.495 -8.832 28.006 1.00 80.31 309 ASN A C 1
ATOM 2569 O O . ASN A 1 309 ? -20.235 -8.634 26.817 1.00 80.31 309 ASN A O 1
ATOM 2573 N N . ASN A 1 310 ? -21.119 -9.932 28.427 1.00 78.75 310 ASN A N 1
ATOM 2574 C CA . ASN A 1 310 ? -21.549 -11.004 27.530 1.00 78.75 310 ASN A CA 1
ATOM 2575 C C . ASN A 1 310 ? -22.639 -10.569 26.540 1.00 78.75 310 ASN A C 1
ATOM 2577 O O . ASN A 1 310 ? -22.764 -11.190 25.490 1.00 78.75 310 ASN A O 1
ATOM 2581 N N . GLN A 1 311 ? -23.430 -9.538 26.855 1.00 82.19 311 GLN A N 1
ATOM 2582 C CA . GLN A 1 311 ? -24.459 -9.043 25.940 1.00 82.19 311 GLN A CA 1
ATOM 2583 C C . GLN A 1 311 ? -23.824 -8.350 24.734 1.00 82.19 311 GLN A C 1
ATOM 2585 O O . GLN A 1 311 ? -24.153 -8.672 23.603 1.00 82.19 311 GLN A O 1
ATOM 2590 N N . GLU A 1 312 ? -22.836 -7.490 24.960 1.00 81.50 312 GLU A N 1
ATOM 2591 C CA . GLU A 1 312 ? -22.115 -6.818 23.880 1.00 81.50 312 GLU A CA 1
ATOM 2592 C C . GLU A 1 312 ? -21.360 -7.830 23.002 1.00 81.50 312 GLU A C 1
ATOM 2594 O O . GLU A 1 312 ? -21.349 -7.716 21.781 1.00 81.50 312 GLU A O 1
ATOM 2599 N N . LEU A 1 313 ? -20.813 -8.895 23.597 1.00 80.81 313 LEU A N 1
ATOM 2600 C CA . LEU A 1 313 ? -20.244 -10.005 22.829 1.00 80.81 313 LEU A CA 1
ATOM 2601 C C . LEU A 1 313 ? -21.296 -10.705 21.945 1.00 80.81 313 LEU A C 1
ATOM 2603 O O . LEU A 1 313 ? -20.985 -11.076 20.813 1.00 80.81 313 LEU A O 1
ATOM 2607 N N . LYS A 1 314 ? -22.535 -10.876 22.432 1.00 79.88 314 LYS A N 1
ATOM 2608 C CA . LYS A 1 314 ? -23.646 -11.422 21.632 1.00 79.88 314 LYS A CA 1
ATOM 2609 C C . LYS A 1 314 ? -24.039 -10.482 20.498 1.00 79.88 314 LYS A C 1
ATOM 2611 O O . LYS A 1 314 ? -24.267 -10.965 19.393 1.00 79.88 314 LYS A O 1
ATOM 2616 N N . ASP A 1 315 ? -24.051 -9.173 20.727 1.00 82.12 315 ASP A N 1
ATOM 2617 C CA . ASP A 1 315 ? -24.360 -8.182 19.687 1.00 82.12 315 ASP A CA 1
ATOM 2618 C C . ASP A 1 315 ? -23.315 -8.211 18.558 1.00 82.12 315 ASP A C 1
ATOM 2620 O O . ASP A 1 315 ? -23.628 -7.962 17.398 1.00 82.12 315 ASP A O 1
ATOM 2624 N N . PHE A 1 316 ? -22.074 -8.580 18.885 1.00 84.12 316 PHE A N 1
ATOM 2625 C CA . PHE A 1 316 ? -20.993 -8.786 17.923 1.00 84.12 316 PHE A CA 1
ATOM 2626 C C . PHE A 1 316 ? -20.937 -10.200 17.347 1.00 84.12 316 PHE A C 1
ATOM 2628 O O . PHE A 1 316 ? -20.107 -10.451 16.478 1.00 84.12 316 PHE A O 1
ATOM 2635 N N . SER A 1 317 ? -21.801 -11.122 17.783 1.00 78.12 317 SER A N 1
ATOM 2636 C CA . SER A 1 317 ? -21.765 -12.504 17.299 1.00 78.12 317 SER A CA 1
ATOM 2637 C C . SER A 1 317 ? -21.908 -12.549 15.783 1.00 78.12 317 SER A C 1
ATOM 2639 O O . SER A 1 317 ? -21.045 -13.117 15.146 1.00 78.12 317 SER A O 1
ATOM 2641 N N . GLN A 1 318 ? -22.879 -11.845 15.196 1.00 78.06 318 GLN A N 1
ATOM 2642 C CA . GLN A 1 318 ? -23.098 -11.744 13.740 1.00 78.06 318 GLN A CA 1
ATOM 2643 C C . GLN A 1 318 ? -22.207 -10.696 13.048 1.00 78.06 318 GLN A C 1
ATOM 2645 O O . GLN A 1 318 ? -22.422 -10.335 11.889 1.00 78.06 318 GLN A O 1
ATOM 2650 N N . GLY A 1 319 ? -21.250 -10.139 13.783 1.00 80.50 319 GLY A N 1
ATOM 2651 C CA . GLY A 1 319 ? -20.390 -9.078 13.306 1.00 80.50 319 GLY A CA 1
ATOM 2652 C C . GLY A 1 319 ? -19.222 -9.583 12.465 1.00 80.50 319 GLY A C 1
ATOM 2653 O O . GLY A 1 319 ? -19.036 -10.772 12.199 1.00 80.50 319 GLY A O 1
ATOM 2654 N N . SER A 1 320 ? -18.378 -8.642 12.082 1.00 81.00 320 SER A N 1
ATOM 2655 C CA . SER A 1 320 ? -17.189 -8.893 11.275 1.00 81.00 320 SER A CA 1
ATOM 2656 C C . SER A 1 320 ? -16.066 -7.962 11.710 1.00 81.00 320 SER A C 1
ATOM 2658 O O . SER A 1 320 ? -16.286 -6.994 12.446 1.00 81.00 320 SER A O 1
ATOM 2660 N N . GLY A 1 321 ? -14.846 -8.242 11.282 1.00 82.00 321 GLY A N 1
ATOM 2661 C CA . GLY A 1 321 ? -13.718 -7.389 11.590 1.00 82.00 321 GLY A CA 1
ATOM 2662 C C . GLY A 1 321 ? -12.569 -7.556 10.620 1.00 82.00 321 GLY A C 1
ATOM 2663 O O . GLY A 1 321 ? -12.575 -8.400 9.731 1.00 82.00 321 GLY A O 1
ATOM 2664 N N . PHE A 1 322 ? -11.560 -6.720 10.803 1.00 80.44 322 PHE A N 1
ATOM 2665 C CA . PHE A 1 322 ? -10.326 -6.815 10.051 1.00 80.44 322 PHE A CA 1
ATOM 2666 C C . PHE A 1 322 ? -9.130 -6.499 10.932 1.00 80.44 322 PHE A C 1
ATOM 2668 O O . PHE A 1 322 ? -9.189 -5.664 11.835 1.00 80.44 322 PHE A O 1
ATOM 2675 N N . LEU A 1 323 ? -8.035 -7.203 10.675 1.00 80.75 323 LEU A N 1
ATOM 2676 C CA . LEU A 1 323 ? -6.728 -6.929 11.238 1.00 80.75 323 LEU A CA 1
ATOM 2677 C C . LEU A 1 323 ? -5.920 -6.134 10.226 1.00 80.75 323 LEU A C 1
ATOM 2679 O O . LEU A 1 323 ? -5.923 -6.448 9.041 1.00 80.75 323 LEU A O 1
ATOM 2683 N N . ILE A 1 324 ? -5.195 -5.138 10.710 1.00 84.00 324 ILE A N 1
ATOM 2684 C CA . ILE A 1 324 ? -4.278 -4.326 9.928 1.00 84.00 324 ILE A CA 1
ATOM 2685 C C . ILE A 1 324 ? -2.910 -4.432 10.573 1.00 84.00 324 ILE A C 1
ATOM 2687 O O . ILE A 1 324 ? -2.743 -4.064 11.737 1.00 84.00 324 ILE A O 1
ATOM 2691 N N . ARG A 1 325 ? -1.920 -4.912 9.827 1.00 85.19 325 ARG A N 1
ATOM 2692 C CA . ARG A 1 325 ? -0.519 -4.824 10.227 1.00 85.19 325 ARG A CA 1
ATOM 2693 C C . ARG A 1 325 ? 0.118 -3.628 9.543 1.00 85.19 325 ARG A C 1
ATOM 2695 O O . ARG A 1 325 ? 0.239 -3.616 8.319 1.00 85.19 325 ARG A O 1
ATOM 2702 N N . THR A 1 326 ? 0.568 -2.667 10.333 1.00 85.00 326 THR A N 1
ATOM 2703 C CA . THR A 1 326 ? 1.386 -1.566 9.826 1.00 85.00 326 THR A CA 1
ATOM 2704 C C . THR A 1 326 ? 2.867 -1.943 9.881 1.00 85.00 326 THR A C 1
ATOM 2706 O O . THR A 1 326 ? 3.288 -2.744 10.719 1.00 85.00 326 THR A O 1
ATOM 2709 N N . THR A 1 327 ? 3.677 -1.318 9.040 1.00 82.19 327 THR A N 1
ATOM 2710 C CA . THR A 1 327 ? 5.145 -1.388 9.040 1.00 82.19 327 THR A CA 1
ATOM 2711 C C . THR A 1 327 ? 5.744 0.017 9.149 1.00 82.19 327 THR A C 1
ATOM 2713 O O . THR A 1 327 ? 5.013 1.002 9.031 1.00 82.19 327 THR A O 1
ATOM 2716 N N . PRO A 1 328 ? 7.065 0.166 9.363 1.00 83.56 328 PRO A N 1
ATOM 2717 C CA . PRO A 1 328 ? 7.712 1.481 9.386 1.00 83.56 328 PRO A CA 1
ATOM 2718 C C . PRO A 1 328 ? 7.572 2.277 8.083 1.00 83.56 328 PRO A C 1
ATOM 2720 O O . PRO A 1 328 ? 7.695 3.498 8.114 1.00 83.56 328 PRO A O 1
ATOM 2723 N N . HIS A 1 329 ? 7.327 1.588 6.966 1.00 81.94 329 HIS A N 1
ATOM 2724 C CA . HIS A 1 329 ? 7.091 2.192 5.660 1.00 81.94 329 HIS A CA 1
ATOM 2725 C C . HIS A 1 329 ? 5.723 2.881 5.564 1.00 81.94 329 HIS A C 1
ATOM 2727 O O . HIS A 1 329 ? 5.583 3.890 4.872 1.00 81.94 329 HIS A O 1
ATOM 2733 N N . ASP A 1 330 ? 4.720 2.353 6.265 1.00 85.56 330 ASP A N 1
ATOM 2734 C CA . ASP A 1 330 ? 3.349 2.837 6.154 1.00 85.56 330 ASP A CA 1
ATOM 2735 C C . ASP A 1 330 ? 3.183 4.231 6.747 1.00 85.56 330 ASP A C 1
ATOM 2737 O O . ASP A 1 330 ? 4.034 4.775 7.455 1.00 85.56 330 ASP A O 1
ATOM 2741 N N . HIS A 1 331 ? 2.037 4.828 6.455 1.00 87.00 331 HIS A N 1
ATOM 2742 C CA . HIS A 1 331 ? 1.628 6.049 7.115 1.00 87.00 331 HIS A CA 1
ATOM 2743 C C . HIS A 1 331 ? 0.862 5.739 8.393 1.00 87.00 331 HIS A C 1
ATOM 2745 O O . HIS A 1 331 ? -0.080 4.951 8.398 1.00 87.00 331 HIS A O 1
ATOM 2751 N N . HIS A 1 332 ? 1.258 6.399 9.476 1.00 88.31 332 HIS A N 1
ATOM 2752 C CA . HIS A 1 332 ? 0.827 6.057 10.828 1.00 88.31 332 HIS A CA 1
ATOM 2753 C C . HIS A 1 332 ? -0.341 6.909 11.349 1.00 88.31 332 HIS A C 1
ATOM 2755 O O . HIS A 1 332 ? -0.574 6.948 12.559 1.00 88.31 332 HIS A O 1
ATOM 2761 N N . HIS A 1 333 ? -1.081 7.601 10.475 1.00 88.94 333 HIS A N 1
ATOM 2762 C CA . HIS A 1 333 ? -2.293 8.322 10.879 1.00 88.94 333 HIS A CA 1
ATOM 2763 C C . HIS A 1 333 ? -3.487 7.381 10.917 1.00 88.94 333 HIS A C 1
ATOM 2765 O O . HIS A 1 333 ? -3.819 6.735 9.928 1.00 88.94 333 HIS A O 1
ATOM 2771 N N . LEU A 1 334 ? -4.154 7.363 12.064 1.00 90.38 334 LEU A N 1
ATOM 2772 C CA . LEU A 1 334 ? -5.391 6.640 12.265 1.00 90.38 334 LEU A CA 1
ATOM 2773 C C . LEU A 1 334 ? -6.571 7.577 11.989 1.00 90.38 334 LEU A C 1
ATOM 2775 O O . LEU A 1 334 ? -6.741 8.586 12.678 1.00 90.38 334 LEU A O 1
ATOM 2779 N N . THR A 1 335 ? -7.397 7.234 11.015 1.00 89.44 335 THR A N 1
ATOM 2780 C CA . THR A 1 335 ? -8.728 7.797 10.777 1.00 89.44 335 THR A CA 1
ATOM 2781 C C . THR A 1 335 ? -9.797 6.819 11.263 1.00 89.44 335 THR A C 1
ATOM 2783 O O . THR A 1 335 ? -9.498 5.705 11.702 1.00 89.44 335 THR A O 1
ATOM 2786 N N . LEU A 1 336 ? -11.064 7.234 11.237 1.00 87.75 336 LEU A N 1
ATOM 2787 C CA . LEU A 1 336 ? -12.155 6.298 11.475 1.00 87.75 336 LEU A CA 1
ATOM 2788 C C . LEU A 1 336 ? -12.561 5.582 10.181 1.00 87.75 336 LEU A C 1
ATOM 2790 O O . LEU A 1 336 ? -12.648 6.221 9.133 1.00 87.75 336 LEU A O 1
ATOM 2794 N N . PRO A 1 337 ? -12.873 4.276 10.254 1.00 81.56 337 PRO A N 1
ATOM 2795 C CA . PRO A 1 337 ? -13.329 3.511 9.099 1.00 81.56 337 PRO A CA 1
ATOM 2796 C C . PRO A 1 337 ? -14.743 3.900 8.652 1.00 81.56 337 PRO A C 1
ATOM 2798 O O . PRO A 1 337 ? -15.143 3.641 7.519 1.00 81.56 337 PRO A O 1
ATOM 2801 N N . TYR A 1 338 ? -15.504 4.526 9.545 1.00 80.81 338 TYR A N 1
ATOM 2802 C CA . TYR A 1 338 ? -16.842 5.028 9.299 1.00 80.81 338 TYR A CA 1
ATOM 2803 C C . TYR A 1 338 ? -17.059 6.314 10.102 1.00 80.81 338 TYR A C 1
ATOM 2805 O O . TYR A 1 338 ? -16.241 6.670 10.951 1.00 80.81 338 TYR A O 1
ATOM 2813 N N . GLU A 1 339 ? -18.137 7.039 9.831 1.00 83.62 339 GLU A N 1
ATOM 2814 C CA . GLU A 1 339 ? -18.501 8.180 10.674 1.00 83.62 339 GLU A CA 1
ATOM 2815 C C . GLU A 1 339 ? -18.974 7.698 12.042 1.00 83.62 339 GLU A C 1
ATOM 2817 O O . GLU A 1 339 ? -19.625 6.657 12.144 1.00 83.62 339 GLU A O 1
ATOM 2822 N N . GLY A 1 340 ? -18.672 8.446 13.100 1.00 88.06 340 GLY A N 1
ATOM 2823 C CA . GLY A 1 340 ? -19.170 8.109 14.428 1.00 88.06 340 GLY A CA 1
ATOM 2824 C C . GLY A 1 340 ? -18.575 8.940 15.554 1.00 88.06 340 GLY A C 1
ATOM 2825 O O . GLY A 1 340 ? -17.652 9.733 15.368 1.00 88.06 340 GLY A O 1
ATOM 2826 N N . ASN A 1 341 ? -19.126 8.738 16.747 1.00 90.75 341 ASN A N 1
ATOM 2827 C CA . ASN A 1 341 ? -18.665 9.357 17.982 1.00 90.75 341 ASN A CA 1
ATOM 2828 C C . ASN A 1 341 ? -17.813 8.355 18.757 1.00 90.75 341 ASN A C 1
ATOM 2830 O O . ASN A 1 341 ? -18.270 7.251 19.059 1.00 90.75 341 ASN A O 1
ATOM 2834 N N . ILE A 1 342 ? -16.594 8.742 19.132 1.00 92.62 342 ILE A N 1
ATOM 2835 C CA . ILE A 1 342 ? -15.795 7.983 20.100 1.00 92.62 342 ILE A CA 1
ATOM 2836 C C . ILE A 1 342 ? -16.503 8.097 21.454 1.00 92.62 342 ILE A C 1
ATOM 2838 O O . ILE A 1 342 ? -16.527 9.167 22.064 1.00 92.62 342 ILE A O 1
ATOM 2842 N N . THR A 1 343 ? -17.119 7.007 21.896 1.00 93.19 343 THR A N 1
ATOM 2843 C CA . THR A 1 343 ? -17.923 6.948 23.127 1.00 93.19 343 THR A CA 1
ATOM 2844 C C . THR A 1 343 ? -17.144 6.395 24.308 1.00 93.19 343 THR A C 1
ATOM 2846 O O . THR A 1 343 ? -17.526 6.606 25.457 1.00 93.19 343 THR A O 1
ATOM 2849 N N . GLU A 1 344 ? -16.047 5.687 24.048 1.00 92.50 344 GLU A N 1
ATOM 2850 C CA . GLU A 1 344 ? -15.181 5.141 25.085 1.00 92.50 344 GLU A CA 1
ATOM 2851 C C . GLU A 1 344 ? -13.733 5.085 24.605 1.00 92.50 344 GLU A C 1
ATOM 2853 O O . GLU A 1 344 ? -13.455 4.715 23.461 1.00 92.50 344 GLU A O 1
ATOM 2858 N N . ILE A 1 345 ? -12.815 5.402 25.517 1.00 91.00 345 ILE A N 1
ATOM 2859 C CA . ILE A 1 345 ? -11.403 5.046 25.403 1.00 91.00 345 ILE A CA 1
ATOM 2860 C C . ILE A 1 345 ? -11.090 4.080 26.536 1.00 91.00 345 ILE A C 1
ATOM 2862 O O . ILE A 1 345 ? -11.448 4.328 27.687 1.00 91.00 345 ILE A O 1
ATOM 2866 N N . SER A 1 346 ? -10.395 3.000 26.204 1.00 87.38 346 SER A N 1
ATOM 2867 C CA . SER A 1 346 ? -10.003 1.954 27.141 1.00 87.38 346 SER A CA 1
ATOM 2868 C C . SER A 1 346 ? -8.511 1.659 27.009 1.00 87.38 346 SER A C 1
ATOM 2870 O O . SER A 1 346 ? -7.991 1.505 25.902 1.00 87.38 346 SER A O 1
ATOM 2872 N N . ARG A 1 347 ? -7.802 1.585 28.140 1.00 82.81 347 ARG A N 1
ATOM 2873 C CA . ARG A 1 347 ? -6.387 1.189 28.211 1.00 82.81 347 ARG A CA 1
ATOM 2874 C C . ARG A 1 347 ? -6.239 -0.055 29.073 1.00 82.81 347 ARG A C 1
ATOM 2876 O O . ARG A 1 347 ? -6.760 -0.111 30.185 1.00 82.81 347 ARG A O 1
ATOM 2883 N N . PHE A 1 348 ? -5.456 -1.017 28.598 1.00 75.94 348 PHE A N 1
ATOM 2884 C CA . PHE A 1 348 ? -5.180 -2.269 29.302 1.00 75.94 348 PHE A CA 1
ATOM 2885 C C . PHE A 1 348 ? -3.663 -2.397 29.537 1.00 75.94 348 PHE A C 1
ATOM 2887 O O . PHE A 1 348 ? -2.875 -1.991 28.694 1.00 75.94 348 PHE A O 1
ATOM 2894 N N . SER A 1 349 ? -3.212 -2.881 30.703 1.00 59.97 349 SER A N 1
ATOM 2895 C CA . SER A 1 349 ? -1.764 -2.908 31.032 1.00 59.97 349 SER A CA 1
ATOM 2896 C C . SER A 1 349 ? -1.141 -4.273 30.818 1.00 59.97 349 SER A C 1
ATOM 2898 O O . SER A 1 349 ? 0.060 -4.362 30.594 1.00 59.97 349 SER A O 1
ATOM 2900 N N . LYS A 1 350 ? -1.933 -5.344 30.909 1.00 56.22 350 LYS A N 1
ATOM 2901 C CA . LYS A 1 350 ? -1.379 -6.681 31.143 1.00 56.22 350 LYS A CA 1
ATOM 2902 C C . LYS A 1 350 ? -1.005 -7.485 29.895 1.00 56.22 350 LYS A C 1
ATOM 2904 O O . LYS A 1 350 ? -0.360 -8.504 30.064 1.00 56.22 350 LYS A O 1
ATOM 2909 N N . ASN A 1 351 ? -1.378 -7.074 28.678 1.00 53.22 351 ASN A N 1
ATOM 2910 C CA . ASN A 1 351 ? -1.437 -8.009 27.538 1.00 53.22 351 ASN A CA 1
ATOM 2911 C C . ASN A 1 351 ? -1.111 -7.399 26.151 1.00 53.22 351 ASN A C 1
ATOM 2913 O O . ASN A 1 351 ? -1.625 -7.859 25.139 1.00 53.22 351 ASN A O 1
ATOM 2917 N N . GLY A 1 352 ? -0.311 -6.332 26.061 1.00 57.22 352 GLY A N 1
ATOM 2918 C CA . GLY A 1 352 ? 0.091 -5.775 24.754 1.00 57.22 352 GLY A CA 1
ATOM 2919 C C . GLY A 1 352 ? -0.977 -4.961 23.999 1.00 57.22 352 GLY A C 1
ATOM 2920 O O . GLY A 1 352 ? -0.669 -4.377 22.960 1.00 57.22 352 GLY A O 1
ATOM 2921 N N . PHE A 1 353 ? -2.202 -4.850 24.524 1.00 60.00 353 PHE A N 1
ATOM 2922 C CA . PHE A 1 353 ? -3.198 -3.857 24.098 1.00 60.00 353 PHE A CA 1
ATOM 2923 C C . PHE A 1 353 ? -2.949 -2.549 24.810 1.00 60.00 353 PHE A C 1
ATOM 2925 O O . PHE A 1 353 ? -2.997 -2.533 26.034 1.00 60.00 353 PHE A O 1
ATOM 2932 N N . LYS A 1 354 ? -2.744 -1.449 24.089 1.00 72.12 354 LYS A N 1
ATOM 2933 C CA . LYS A 1 354 ? -2.564 -0.154 24.759 1.00 72.12 354 LYS A CA 1
ATOM 2934 C C . LYS A 1 354 ? -3.762 0.753 24.649 1.00 72.12 354 LYS A C 1
ATOM 2936 O O . LYS A 1 354 ? -3.972 1.540 25.563 1.00 72.12 354 LYS A O 1
ATOM 2941 N N . THR A 1 355 ? -4.547 0.669 23.581 1.00 85.31 355 THR A N 1
ATOM 2942 C CA . THR A 1 355 ? -5.680 1.579 23.395 1.00 85.31 355 THR A CA 1
ATOM 2943 C C . THR A 1 355 ? -6.787 0.898 22.613 1.00 85.31 355 THR A C 1
ATOM 2945 O O . THR A 1 355 ? -6.547 0.338 21.549 1.00 85.31 355 THR A O 1
ATOM 2948 N N . VAL A 1 356 ? -7.997 0.954 23.153 1.00 89.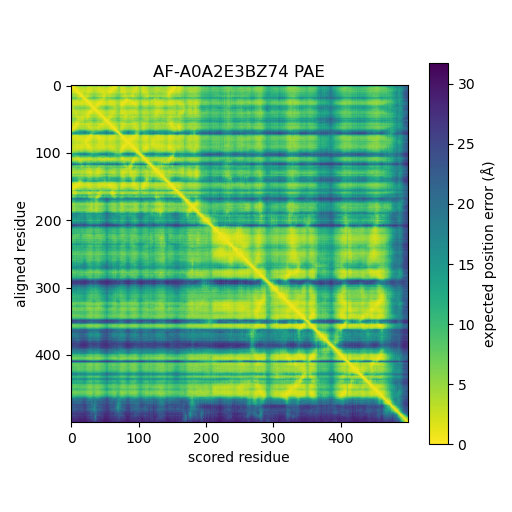44 356 VAL A N 1
ATOM 2949 C CA . VAL A 1 356 ? -9.228 0.516 22.505 1.00 89.44 356 VAL A CA 1
ATOM 2950 C C . VAL A 1 356 ? -10.155 1.715 22.420 1.00 89.44 356 VAL A C 1
ATOM 2952 O O . VAL A 1 356 ? -10.403 2.380 23.425 1.00 89.44 356 VAL A O 1
ATOM 2955 N N . LEU A 1 357 ? -10.637 1.995 21.217 1.00 92.31 357 LEU A N 1
ATOM 2956 C CA . LEU A 1 357 ? -11.613 3.039 20.940 1.00 92.31 357 LEU A CA 1
ATOM 2957 C C . LEU A 1 357 ? -12.942 2.364 20.653 1.00 92.31 357 LEU A C 1
ATOM 2959 O O . LEU A 1 357 ? -13.001 1.517 19.764 1.00 92.31 357 LEU A O 1
ATOM 2963 N N . ARG A 1 358 ? -13.993 2.745 21.373 1.00 93.38 358 ARG A N 1
ATOM 2964 C CA . ARG A 1 358 ? -15.361 2.360 21.030 1.00 93.38 358 ARG A CA 1
ATOM 2965 C C . ARG A 1 358 ? -16.013 3.508 20.294 1.00 93.38 358 ARG A C 1
ATOM 2967 O O . ARG A 1 358 ? -16.058 4.627 20.809 1.00 93.38 358 ARG A O 1
ATOM 2974 N N . VAL A 1 359 ? -16.537 3.225 19.115 1.00 92.25 359 VAL A N 1
ATOM 2975 C CA . VAL A 1 359 ? -17.218 4.207 18.287 1.00 92.25 359 VAL A CA 1
ATOM 2976 C C . VAL A 1 359 ? -18.659 3.781 18.081 1.00 92.25 359 VAL A C 1
ATOM 2978 O O . VAL A 1 359 ? -18.932 2.618 17.788 1.00 92.25 359 VAL A O 1
ATOM 2981 N N . GLU A 1 360 ? -19.574 4.729 18.259 1.00 91.69 360 GLU A N 1
ATOM 2982 C CA . GLU A 1 360 ? -20.989 4.543 17.956 1.00 91.69 360 GLU A CA 1
ATOM 2983 C C . GLU A 1 360 ? -21.434 5.466 16.829 1.00 91.69 360 GLU A C 1
ATOM 2985 O O . GLU A 1 360 ? -21.060 6.642 16.787 1.00 91.69 360 GLU A O 1
ATOM 2990 N N . ASN A 1 361 ? -22.306 4.950 15.969 1.00 85.25 361 ASN A N 1
ATOM 2991 C CA . ASN A 1 361 ? -23.068 5.749 15.026 1.00 85.25 361 ASN A CA 1
ATOM 2992 C C . ASN A 1 361 ? -24.542 5.317 15.037 1.00 85.25 361 ASN A C 1
ATOM 2994 O O . ASN A 1 361 ? -24.859 4.129 14.954 1.00 85.25 361 ASN A O 1
ATOM 2998 N N . ASN A 1 362 ? -25.436 6.300 15.147 1.00 74.94 362 ASN A N 1
ATOM 2999 C CA . ASN A 1 362 ? -26.884 6.092 15.112 1.00 74.94 362 ASN A CA 1
ATOM 3000 C C . ASN A 1 362 ? -27.429 5.980 13.678 1.00 74.94 362 ASN A C 1
ATOM 3002 O O . ASN A 1 362 ? -28.566 5.559 13.495 1.00 74.94 362 ASN A O 1
ATOM 3006 N N . TYR A 1 363 ? -26.641 6.352 12.669 1.00 64.69 363 TYR A N 1
ATOM 3007 C CA . TYR A 1 363 ? -27.054 6.399 11.272 1.00 64.69 363 TYR A CA 1
ATOM 3008 C C . TYR A 1 363 ? -26.443 5.249 10.464 1.00 64.69 363 TYR A C 1
ATOM 3010 O O . TYR A 1 363 ? -25.284 4.871 10.644 1.00 64.69 363 TYR A O 1
ATOM 3018 N N . TYR A 1 364 ? -27.247 4.686 9.557 1.00 60.72 364 TYR A N 1
ATOM 3019 C CA . TYR A 1 364 ? -26.824 3.682 8.568 1.00 60.72 364 TYR A CA 1
ATOM 3020 C C . TYR A 1 364 ? -26.170 4.319 7.327 1.00 60.72 364 TYR A C 1
ATOM 3022 O O . TYR A 1 364 ? -25.642 3.622 6.467 1.00 60.72 364 TYR A O 1
ATOM 3030 N N . ILE A 1 365 ? -26.225 5.649 7.230 1.00 58.34 365 ILE A N 1
ATOM 3031 C CA . ILE A 1 365 ? -25.819 6.470 6.091 1.00 58.34 365 ILE A CA 1
ATOM 3032 C C . ILE A 1 365 ? -25.022 7.659 6.607 1.00 58.34 365 ILE A C 1
ATOM 3034 O O . ILE A 1 365 ? -25.297 8.168 7.694 1.00 58.34 365 ILE A O 1
ATOM 3038 N N . ALA A 1 366 ? -24.072 8.134 5.804 1.00 55.25 366 ALA A N 1
ATOM 3039 C CA . ALA A 1 366 ? -23.334 9.336 6.140 1.00 55.25 366 ALA A CA 1
ATOM 3040 C C . ALA A 1 366 ? -24.290 10.555 6.251 1.00 55.25 366 ALA A C 1
ATOM 3042 O O . ALA A 1 366 ? -25.011 10.838 5.294 1.00 55.25 366 ALA A O 1
ATOM 3043 N N . PRO A 1 367 ? -24.290 11.319 7.358 1.00 51.75 367 PRO A N 1
ATOM 3044 C CA . PRO A 1 367 ? -25.153 12.488 7.589 1.00 51.75 367 PRO A CA 1
ATOM 3045 C C . PRO A 1 367 ? -25.101 13.567 6.500 1.00 51.75 367 PRO A C 1
ATOM 3047 O O . PRO A 1 367 ? -25.995 14.399 6.418 1.00 51.75 367 PRO A O 1
ATOM 3050 N N . GLN A 1 368 ? -24.087 13.542 5.636 1.00 56.50 368 GLN A N 1
ATOM 3051 C CA . GLN A 1 368 ? -23.978 14.393 4.448 1.00 56.50 368 GLN A CA 1
ATOM 3052 C C . GLN A 1 368 ? -24.922 14.023 3.283 1.00 56.50 368 GLN A C 1
ATOM 3054 O O . GLN A 1 368 ? -24.910 14.700 2.257 1.00 56.50 368 GLN A O 1
ATOM 3059 N N . ILE A 1 369 ? -25.755 12.983 3.418 1.00 57.62 369 ILE A N 1
ATOM 3060 C CA . ILE A 1 369 ? -26.850 12.698 2.477 1.00 57.62 369 ILE A CA 1
ATOM 3061 C C . ILE A 1 369 ? -28.033 13.653 2.723 1.00 57.62 369 ILE A C 1
ATOM 3063 O O . ILE A 1 369 ? -28.425 13.812 3.879 1.00 57.62 369 ILE A O 1
ATOM 3067 N N . PRO A 1 370 ? -28.652 14.239 1.674 1.00 64.06 370 PRO A N 1
ATOM 3068 C CA . PRO A 1 370 ? -29.853 15.061 1.817 1.00 64.06 370 PRO A CA 1
ATOM 3069 C C . PRO A 1 370 ? -30.973 14.343 2.581 1.00 64.06 370 PRO A C 1
ATOM 3071 O O . PRO A 1 370 ? -31.245 13.170 2.338 1.00 64.06 370 PRO A O 1
ATOM 3074 N N . GLU A 1 371 ? -31.681 15.057 3.456 1.00 58.34 371 GLU A N 1
ATOM 3075 C CA . GLU A 1 371 ? -32.726 14.506 4.338 1.00 58.34 371 GLU A CA 1
ATOM 3076 C C . GLU A 1 371 ? -33.781 13.662 3.594 1.00 58.34 371 GLU A C 1
ATOM 3078 O O . GLU A 1 371 ? -34.169 12.591 4.056 1.00 58.34 371 GLU A O 1
ATOM 3083 N N . ARG A 1 372 ? -34.176 14.073 2.381 1.00 60.50 372 ARG A N 1
ATOM 3084 C CA . ARG A 1 372 ? -35.107 13.321 1.512 1.00 60.50 372 ARG A CA 1
ATOM 3085 C C . ARG A 1 372 ? -34.610 11.908 1.157 1.00 60.50 372 ARG A C 1
ATOM 3087 O O . ARG A 1 372 ? -35.396 10.968 1.016 1.00 60.50 372 ARG A O 1
ATOM 3094 N N . ASP A 1 373 ? -33.299 11.771 0.989 1.00 60.94 373 ASP A N 1
ATOM 3095 C CA . ASP A 1 373 ? -32.637 10.536 0.590 1.00 60.94 373 ASP A CA 1
ATOM 3096 C C . ASP A 1 373 ? -32.386 9.681 1.842 1.00 60.94 373 ASP A C 1
ATOM 3098 O O . ASP A 1 373 ? -32.587 8.469 1.795 1.00 60.94 373 ASP A O 1
ATOM 3102 N N . GLN A 1 374 ? -32.108 10.309 2.995 1.00 61.06 374 GLN A N 1
ATOM 3103 C CA . GLN A 1 374 ? -32.124 9.636 4.301 1.00 61.06 374 GLN A CA 1
ATOM 3104 C C . GLN A 1 374 ? -33.504 9.026 4.592 1.00 61.06 374 GLN A C 1
ATOM 3106 O O . GLN A 1 374 ? -33.588 7.847 4.925 1.00 61.06 374 GLN A O 1
ATOM 3111 N N . PHE A 1 375 ? -34.591 9.772 4.358 1.00 60.31 375 PHE A N 1
ATOM 3112 C CA . PHE A 1 375 ? -35.969 9.277 4.474 1.00 60.31 375 PHE A CA 1
ATOM 3113 C C . PHE A 1 375 ? -36.206 8.053 3.581 1.00 60.31 375 PHE A C 1
ATOM 3115 O O . PHE A 1 375 ? -36.808 7.063 3.992 1.00 60.31 375 PHE A O 1
ATOM 3122 N N . SER A 1 376 ? -35.699 8.080 2.349 1.00 60.91 376 SER A N 1
ATOM 3123 C CA . SER A 1 376 ? -35.872 6.963 1.420 1.00 60.91 376 SER A CA 1
ATOM 3124 C C . SER A 1 376 ? -35.189 5.687 1.917 1.00 60.91 376 SER A C 1
ATOM 3126 O O . SER A 1 376 ? -35.741 4.606 1.755 1.00 60.91 376 SER A O 1
ATOM 3128 N N . VAL A 1 377 ? -34.046 5.782 2.592 1.00 54.69 377 VAL A N 1
ATOM 3129 C CA . VAL A 1 377 ? -33.346 4.600 3.120 1.00 54.69 377 VAL A CA 1
ATOM 3130 C C . VAL A 1 377 ? -33.871 4.149 4.477 1.00 54.69 377 VAL A C 1
ATOM 3132 O O . VAL A 1 377 ? -33.986 2.946 4.699 1.00 54.69 377 VAL A O 1
ATOM 3135 N N . VAL A 1 378 ? -34.260 5.077 5.356 1.00 56.91 378 VAL A N 1
ATOM 3136 C CA . VAL A 1 378 ? -34.903 4.748 6.641 1.00 56.91 378 VAL A CA 1
ATOM 3137 C C . VAL A 1 378 ? -36.166 3.912 6.410 1.00 56.91 378 VAL A C 1
ATOM 3139 O O . VAL A 1 378 ? -36.387 2.931 7.113 1.00 56.91 378 VAL A O 1
ATOM 3142 N N . TYR A 1 379 ? -36.942 4.225 5.368 1.00 59.22 379 TYR A N 1
ATOM 3143 C CA . TYR A 1 379 ? -38.200 3.537 5.058 1.00 59.22 379 TYR A CA 1
ATOM 3144 C C . TYR A 1 379 ? -38.123 2.558 3.865 1.00 59.22 379 TYR A C 1
ATOM 3146 O O . TYR A 1 379 ? -39.162 2.092 3.396 1.00 59.22 379 TYR A O 1
ATOM 3154 N N . GLY A 1 380 ? -36.929 2.254 3.335 1.00 52.50 380 GLY A N 1
ATOM 3155 C CA . GLY A 1 380 ? -36.746 1.297 2.227 1.00 52.50 380 GLY A CA 1
ATOM 3156 C C . GLY A 1 380 ? -37.411 1.689 0.891 1.00 52.50 380 GLY A C 1
ATOM 3157 O O . GLY A 1 380 ? -37.777 0.824 0.090 1.00 52.50 380 GLY A O 1
ATOM 3158 N N . LYS A 1 381 ? -37.604 2.986 0.628 1.00 55.91 381 LYS A N 1
ATOM 3159 C CA . LYS A 1 381 ? -38.187 3.523 -0.611 1.00 55.91 381 LYS A CA 1
ATOM 3160 C C . LYS A 1 381 ? -37.127 3.739 -1.700 1.00 55.91 381 LYS A C 1
ATOM 3162 O O . LYS A 1 381 ? -35.967 4.035 -1.437 1.00 55.91 381 LYS A O 1
ATOM 3167 N N . CYS A 1 382 ? -37.544 3.596 -2.962 1.00 54.50 382 CYS A N 1
ATOM 3168 C CA . CYS A 1 382 ? -36.693 3.870 -4.124 1.00 54.50 382 CYS A CA 1
ATOM 3169 C C . CYS A 1 382 ? -36.223 5.329 -4.126 1.00 54.50 382 CYS A C 1
ATOM 3171 O O . CYS A 1 382 ? -37.056 6.235 -4.194 1.00 54.50 382 CYS A O 1
ATOM 3173 N N . LEU A 1 383 ? -34.907 5.542 -4.201 1.00 54.25 383 LEU A N 1
ATOM 3174 C CA . LEU A 1 383 ? -34.364 6.801 -4.702 1.00 54.25 383 LEU A CA 1
ATOM 3175 C C . LEU A 1 383 ? -34.899 6.985 -6.128 1.00 54.25 383 LEU A C 1
ATOM 3177 O O . LEU A 1 383 ? -34.663 6.145 -7.001 1.00 54.25 383 LEU A O 1
ATOM 3181 N N . ARG A 1 384 ? -35.678 8.045 -6.373 1.00 48.69 384 ARG A N 1
ATOM 3182 C CA . ARG A 1 384 ? -36.097 8.409 -7.732 1.00 48.69 384 ARG A CA 1
ATOM 3183 C C . ARG A 1 384 ? -34.876 8.938 -8.483 1.00 48.69 384 ARG A C 1
ATOM 3185 O O . ARG A 1 384 ? -34.664 10.141 -8.572 1.00 48.69 384 ARG A O 1
ATOM 3192 N N . GLY A 1 385 ? -34.069 8.034 -9.029 1.00 47.31 385 GLY A N 1
ATOM 3193 C CA . GLY A 1 385 ? -33.140 8.379 -10.093 1.00 47.31 385 GLY A CA 1
ATOM 3194 C C . GLY A 1 385 ? -33.937 8.711 -11.351 1.00 47.31 385 GLY A C 1
ATOM 3195 O O . GLY A 1 385 ? -34.788 7.924 -11.775 1.00 47.31 385 GLY A O 1
ATOM 3196 N N . ASN A 1 386 ? -33.678 9.871 -11.956 1.00 44.84 386 ASN A N 1
ATOM 3197 C CA . ASN A 1 386 ? -34.092 10.132 -13.329 1.00 44.84 386 ASN A CA 1
ATOM 3198 C C . ASN A 1 386 ? -33.546 8.989 -14.204 1.00 44.84 386 ASN A C 1
ATOM 3200 O O . ASN A 1 386 ? -32.341 8.888 -14.394 1.00 44.84 386 ASN A O 1
ATOM 3204 N N . ARG A 1 387 ? -34.450 8.154 -14.735 1.00 45.00 387 ARG A N 1
ATOM 3205 C CA . ARG A 1 387 ? -34.204 7.087 -15.727 1.00 45.00 387 ARG A CA 1
ATOM 3206 C C . ARG A 1 387 ? -33.491 5.822 -15.196 1.00 45.00 387 ARG A C 1
ATOM 3208 O O . ARG A 1 387 ? -32.287 5.655 -15.321 1.00 45.00 387 ARG A O 1
ATOM 3215 N N . GLY A 1 388 ? -34.278 4.851 -14.725 1.00 47.50 388 GLY A N 1
ATOM 3216 C CA . GLY A 1 388 ? -34.046 3.437 -15.076 1.00 47.50 388 GLY A CA 1
ATOM 3217 C C . GLY A 1 388 ? -33.472 2.471 -14.030 1.00 47.50 388 GLY A C 1
ATOM 3218 O O . GLY A 1 388 ? -33.843 1.303 -14.076 1.00 47.50 388 GLY A O 1
ATOM 3219 N N . CYS A 1 389 ? -32.658 2.890 -13.057 1.00 42.84 389 CYS A N 1
ATOM 3220 C CA . CYS A 1 389 ? -32.108 1.950 -12.061 1.00 42.84 389 CYS A CA 1
ATOM 3221 C C . CYS A 1 389 ? -32.841 2.027 -10.714 1.00 42.84 389 CYS A C 1
ATOM 3223 O O . CYS A 1 389 ? -32.611 2.929 -9.912 1.00 42.84 389 CYS A O 1
ATOM 3225 N N . LYS A 1 390 ? -33.719 1.049 -10.447 1.00 47.59 390 LYS A N 1
ATOM 3226 C CA . LYS A 1 390 ? -34.366 0.843 -9.140 1.00 47.59 390 LYS A CA 1
ATOM 3227 C C . LYS A 1 390 ? -33.468 0.001 -8.230 1.00 47.59 390 LYS A C 1
ATOM 3229 O O . LYS A 1 390 ? -33.738 -1.178 -8.023 1.00 47.59 390 LYS A O 1
ATOM 3234 N N . THR A 1 391 ? -32.431 0.584 -7.643 1.00 53.22 391 THR A N 1
ATOM 3235 C CA . THR A 1 391 ? -31.753 -0.091 -6.527 1.00 53.22 391 THR A CA 1
ATOM 3236 C C . THR A 1 391 ? -32.569 0.172 -5.263 1.00 53.22 391 THR A C 1
ATOM 3238 O O . THR A 1 391 ? -32.596 1.294 -4.760 1.00 53.22 391 THR A O 1
ATOM 3241 N N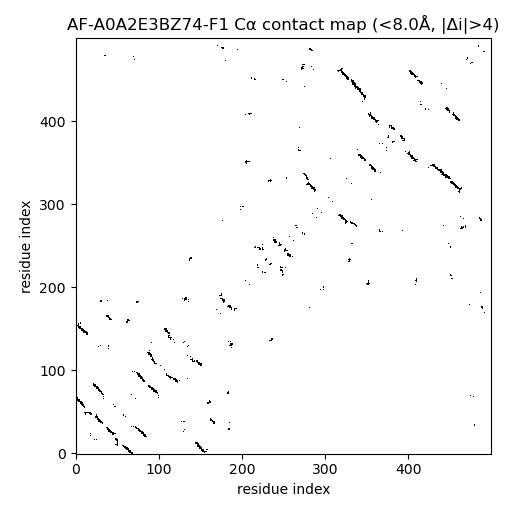 . ARG A 1 392 ? -33.311 -0.832 -4.773 1.00 53.91 392 ARG A N 1
ATOM 3242 C CA . ARG A 1 392 ? -33.924 -0.756 -3.438 1.00 53.91 392 ARG A CA 1
ATOM 3243 C C . ARG A 1 392 ? -32.800 -0.787 -2.410 1.00 53.91 392 ARG A C 1
ATOM 3245 O O . ARG A 1 392 ? -32.036 -1.748 -2.370 1.00 53.91 392 ARG A O 1
ATOM 3252 N N . LEU A 1 393 ? -32.695 0.263 -1.606 1.00 55.56 393 LEU A N 1
ATOM 3253 C CA . LEU A 1 393 ? -31.782 0.276 -0.472 1.00 55.56 393 LEU A CA 1
ATOM 3254 C C . LEU A 1 393 ? -32.422 -0.519 0.666 1.00 55.56 393 LEU A C 1
ATOM 3256 O O . LEU A 1 393 ? -33.630 -0.424 0.894 1.00 55.56 393 LEU A O 1
ATOM 3260 N N . ALA A 1 394 ? -31.623 -1.354 1.331 1.00 56.69 394 ALA A N 1
ATOM 3261 C CA . ALA A 1 394 ? -32.092 -2.093 2.494 1.00 56.69 394 ALA A CA 1
ATOM 3262 C C . ALA A 1 394 ? -32.514 -1.096 3.590 1.00 56.69 394 ALA A C 1
ATOM 3264 O O . ALA A 1 394 ? -31.800 -0.106 3.789 1.00 56.69 394 ALA A O 1
ATOM 3265 N N . PRO A 1 395 ? -33.643 -1.335 4.281 1.00 61.75 395 PRO A N 1
ATOM 3266 C CA . PRO A 1 395 ? -34.072 -0.480 5.377 1.00 61.75 395 PRO A CA 1
ATOM 3267 C C . PRO A 1 395 ? -32.996 -0.423 6.464 1.00 61.75 395 PRO A C 1
ATOM 3269 O O . PRO A 1 395 ? -32.303 -1.412 6.728 1.00 61.75 395 PRO A O 1
ATOM 3272 N N . GLN A 1 396 ? -32.854 0.747 7.084 1.00 63.91 396 GLN A N 1
ATOM 3273 C CA . GLN A 1 396 ? -31.961 0.929 8.221 1.00 63.91 396 GLN A CA 1
ATOM 3274 C C . GLN A 1 396 ? -32.366 -0.022 9.353 1.00 63.91 396 GLN A C 1
ATOM 3276 O O . GLN A 1 396 ? -33.519 -0.050 9.775 1.00 63.91 396 GLN A O 1
ATOM 3281 N N . GLN A 1 397 ? -31.404 -0.797 9.854 1.00 65.75 397 GLN A N 1
ATOM 3282 C CA . GLN A 1 397 ? -31.618 -1.579 11.067 1.00 65.75 397 GLN A CA 1
ATOM 3283 C C . GLN A 1 397 ? -31.780 -0.630 12.260 1.00 65.75 397 GLN A C 1
ATOM 3285 O O . GLN A 1 397 ? -31.018 0.331 12.388 1.00 65.75 397 GLN A O 1
ATOM 3290 N N . ASP A 1 398 ? -32.706 -0.943 13.166 1.00 71.88 398 ASP A N 1
ATOM 3291 C CA . ASP A 1 398 ? -32.921 -0.217 14.433 1.00 71.88 398 ASP A CA 1
ATOM 3292 C C . ASP A 1 398 ? -31.811 -0.490 15.475 1.00 71.88 398 ASP A C 1
ATOM 3294 O O . ASP A 1 398 ? -31.970 -0.368 16.686 1.00 71.88 398 ASP A O 1
ATOM 3298 N N . THR A 1 399 ? -30.640 -0.915 15.002 1.00 76.88 399 THR A N 1
ATOM 3299 C CA . THR A 1 399 ? -29.468 -1.206 15.817 1.00 76.88 399 THR A CA 1
ATOM 3300 C C . THR A 1 399 ? -28.376 -0.199 15.493 1.00 76.88 399 THR A C 1
ATOM 3302 O O . THR A 1 399 ? -27.975 -0.005 14.337 1.00 76.88 399 THR A O 1
ATOM 3305 N N . LYS A 1 400 ? -27.851 0.455 16.533 1.00 84.38 400 LYS A N 1
ATOM 3306 C CA . LYS A 1 400 ? -26.700 1.352 16.395 1.00 84.38 400 LYS A CA 1
ATOM 3307 C C . LYS A 1 400 ? -25.516 0.594 15.804 1.00 84.38 400 LYS A C 1
ATOM 3309 O O . LYS A 1 400 ? -25.251 -0.555 16.167 1.00 84.38 400 LYS A O 1
ATOM 3314 N N . MET A 1 401 ? -24.768 1.255 14.925 1.00 84.62 401 MET A N 1
ATOM 3315 C CA . MET A 1 401 ? -23.465 0.744 14.529 1.00 84.62 401 MET A CA 1
ATOM 3316 C C . MET A 1 401 ? -22.525 0.921 15.707 1.00 84.62 401 MET A C 1
ATOM 3318 O O . MET A 1 401 ? -22.324 2.042 16.174 1.00 84.62 401 MET A O 1
ATOM 3322 N N . VAL A 1 402 ? -21.933 -0.173 16.159 1.00 89.75 402 VAL A N 1
ATOM 3323 C CA . VAL A 1 402 ? -20.859 -0.143 17.141 1.00 89.75 402 VAL A CA 1
ATOM 3324 C C . VAL A 1 402 ? -19.648 -0.772 16.489 1.00 89.75 402 VAL A C 1
ATOM 3326 O O . VAL A 1 402 ? -19.718 -1.874 15.939 1.00 89.75 402 VAL A O 1
ATOM 3329 N N . TYR A 1 403 ? -18.523 -0.074 16.547 1.00 90.19 403 TYR A N 1
ATOM 3330 C CA . TYR A 1 403 ? -17.259 -0.679 16.184 1.00 90.19 403 TYR A CA 1
ATOM 3331 C C . TYR A 1 403 ? -16.146 -0.292 17.143 1.00 90.19 403 TYR A C 1
ATOM 3333 O O . TYR A 1 403 ? -16.128 0.785 17.740 1.00 90.19 403 TYR A O 1
ATOM 3341 N N . TYR A 1 404 ? -15.212 -1.218 17.289 1.00 91.44 404 TYR A N 1
ATOM 3342 C CA . TYR A 1 404 ? -14.016 -1.063 18.085 1.00 91.44 404 TYR A CA 1
ATOM 3343 C C . TYR A 1 404 ? -12.819 -0.882 17.182 1.00 91.44 404 TYR A C 1
ATOM 3345 O O . TYR A 1 404 ? -12.685 -1.603 16.200 1.00 91.44 404 TYR A O 1
ATOM 3353 N N . ILE A 1 405 ? -11.922 0.021 17.560 1.00 91.94 405 ILE A N 1
ATOM 3354 C CA . ILE A 1 405 ? -10.565 0.077 17.025 1.00 91.94 405 ILE A CA 1
ATOM 3355 C C . ILE A 1 405 ? -9.616 -0.293 18.157 1.00 91.94 405 ILE A C 1
ATOM 3357 O O . ILE A 1 405 ? -9.507 0.417 19.155 1.00 91.94 405 ILE A O 1
ATOM 3361 N N . VAL A 1 406 ? -8.940 -1.421 18.006 1.00 88.94 406 VAL A N 1
ATOM 3362 C CA . VAL A 1 406 ? -8.064 -2.025 19.005 1.00 88.94 406 VAL A CA 1
ATOM 3363 C C . VAL A 1 406 ? -6.635 -1.893 18.522 1.00 88.94 406 VAL A C 1
ATOM 3365 O O . VAL A 1 406 ? -6.233 -2.548 17.565 1.00 88.94 406 VAL A O 1
ATOM 3368 N N . ILE A 1 407 ? -5.849 -1.071 19.204 1.00 87.81 407 ILE A N 1
ATOM 3369 C CA . ILE A 1 407 ? -4.454 -0.813 18.861 1.00 87.81 407 ILE A CA 1
ATOM 3370 C C . ILE A 1 407 ? -3.561 -1.688 19.749 1.00 87.81 407 ILE A C 1
ATOM 3372 O O . ILE A 1 407 ? -3.449 -1.481 20.967 1.00 87.81 407 ILE A O 1
ATOM 3376 N N . MET A 1 408 ? -2.914 -2.670 19.124 1.00 82.75 408 MET A N 1
ATOM 3377 C CA . MET A 1 408 ? -1.964 -3.595 19.741 1.00 82.75 408 MET A CA 1
ATOM 3378 C C . MET A 1 408 ? -0.519 -3.178 19.465 1.00 82.75 408 MET A C 1
ATOM 3380 O O . MET A 1 408 ? -0.163 -2.749 18.366 1.00 82.75 408 MET A O 1
ATOM 3384 N N . GLY A 1 409 ? 0.336 -3.351 20.471 1.00 74.50 409 GLY A N 1
ATOM 3385 C CA . GLY A 1 409 ? 1.762 -3.054 20.408 1.00 74.50 409 GLY A CA 1
ATOM 3386 C C . GLY A 1 409 ? 2.185 -1.999 21.426 1.00 74.50 409 GLY A C 1
ATOM 3387 O O . GLY A 1 409 ? 1.569 -1.835 22.470 1.00 74.50 409 GLY A O 1
ATOM 3388 N N . SER A 1 410 ? 3.277 -1.281 21.157 1.00 61.38 410 SER A N 1
ATOM 3389 C CA . SER A 1 410 ? 3.792 -0.213 22.015 1.00 61.38 410 SER A CA 1
ATOM 3390 C C . SER A 1 410 ? 3.585 1.133 21.346 1.00 61.38 410 SER A C 1
ATOM 3392 O O . SER A 1 410 ? 4.549 1.728 20.865 1.00 61.38 410 SER A O 1
ATOM 3394 N N . PRO A 1 411 ? 2.340 1.625 21.249 1.00 60.22 411 PRO A N 1
ATOM 3395 C CA . PRO A 1 411 ? 2.151 2.947 20.716 1.00 60.22 411 PRO A CA 1
ATOM 3396 C C . PRO A 1 411 ? 2.409 3.988 21.804 1.00 60.22 411 PRO A C 1
ATOM 3398 O O . PRO A 1 411 ? 1.799 3.991 22.873 1.00 60.22 411 PRO A O 1
ATOM 3401 N N . THR A 1 412 ? 3.268 4.942 21.477 1.00 71.56 412 THR A N 1
ATOM 3402 C CA . THR A 1 412 ? 2.911 6.341 21.688 1.00 71.56 412 THR A CA 1
ATOM 3403 C C . THR A 1 412 ? 1.766 6.656 20.716 1.00 71.56 412 THR A C 1
ATOM 3405 O O . THR A 1 412 ? 2.018 7.111 19.604 1.00 71.56 412 THR A O 1
ATOM 3408 N N . PHE A 1 413 ? 0.522 6.314 21.073 1.00 85.19 413 PHE A N 1
ATOM 3409 C CA . PHE A 1 413 ? -0.649 6.773 20.322 1.00 85.19 413 PHE A CA 1
ATOM 3410 C C . PHE A 1 413 ? -1.017 8.142 20.867 1.00 85.19 413 PHE A C 1
ATOM 3412 O O . PHE A 1 413 ? -1.294 8.271 22.063 1.00 85.19 413 PHE A O 1
ATOM 3419 N N . LYS A 1 414 ? -0.965 9.146 19.998 1.00 87.94 414 LYS A N 1
ATOM 3420 C CA . LYS A 1 414 ? -1.289 10.528 20.337 1.00 87.94 414 LYS A CA 1
ATOM 3421 C C . LYS A 1 414 ? -2.572 10.898 19.622 1.00 87.94 414 LYS A C 1
ATOM 3423 O O . LYS A 1 414 ? -2.613 10.840 18.393 1.00 87.94 414 LYS A O 1
ATOM 3428 N N . PHE A 1 415 ? -3.599 11.272 20.370 1.00 88.94 415 PHE A N 1
ATOM 3429 C CA . PHE A 1 415 ? -4.800 11.837 19.768 1.00 88.94 415 PHE A CA 1
ATOM 3430 C C . PHE A 1 415 ? -4.487 13.216 19.188 1.00 88.94 415 PHE A C 1
ATOM 3432 O O . PHE A 1 415 ? -3.727 13.991 19.771 1.00 88.94 415 PHE A O 1
ATOM 3439 N N . ASN A 1 416 ? -5.096 13.528 18.046 1.00 87.69 416 ASN A N 1
ATOM 3440 C CA . ASN A 1 416 ? -5.027 14.875 17.484 1.00 87.69 416 ASN A CA 1
ATOM 3441 C C . ASN A 1 416 ? -5.937 15.845 18.250 1.00 87.69 416 ASN A C 1
ATOM 3443 O O . ASN A 1 416 ? -5.632 17.031 18.358 1.00 87.69 416 ASN A O 1
ATOM 3447 N N . ASP A 1 417 ? -7.039 15.339 18.810 1.00 88.25 417 ASP A N 1
ATOM 3448 C CA . ASP A 1 417 ? -7.885 16.101 19.722 1.00 88.25 417 ASP A CA 1
ATOM 3449 C C . ASP A 1 417 ? -7.184 16.257 21.081 1.00 88.25 417 ASP A C 1
ATOM 3451 O O . ASP A 1 417 ? -6.881 15.276 21.765 1.00 88.25 417 ASP A O 1
ATOM 3455 N N . GLN A 1 418 ? -6.927 17.504 21.484 1.00 86.88 418 GLN A N 1
ATOM 3456 C CA . GLN A 1 418 ? -6.212 17.809 22.727 1.00 86.88 418 GLN A CA 1
ATOM 3457 C C . GLN A 1 418 ? -6.964 17.346 23.981 1.00 86.88 418 GLN A C 1
ATOM 3459 O O . GLN A 1 418 ? -6.332 17.023 24.987 1.00 86.88 418 GLN A O 1
ATOM 3464 N N . THR A 1 419 ? -8.297 17.317 23.942 1.00 81.38 419 THR A N 1
ATOM 3465 C CA . THR A 1 419 ? -9.133 16.857 25.057 1.00 81.38 419 THR A CA 1
ATOM 3466 C C . THR A 1 419 ? -8.992 15.352 25.209 1.00 81.38 419 THR A C 1
ATOM 3468 O O . THR A 1 419 ? -8.685 14.874 26.302 1.00 81.38 419 THR A O 1
ATOM 3471 N N . LEU A 1 420 ? -9.119 14.612 24.103 1.00 85.38 420 LEU A N 1
ATOM 3472 C CA . LEU A 1 420 ? -8.890 13.168 24.105 1.00 85.38 420 LEU A CA 1
ATOM 3473 C C . LEU A 1 420 ? -7.458 12.835 24.523 1.00 85.38 420 LEU A C 1
ATOM 3475 O O . LEU A 1 420 ? -7.258 11.910 25.303 1.00 85.38 420 LEU A O 1
ATOM 3479 N N . GLU A 1 421 ? -6.465 13.614 24.090 1.00 86.88 421 GLU A N 1
ATOM 3480 C CA . GLU A 1 421 ? -5.070 13.379 24.465 1.00 86.88 421 GLU A CA 1
ATOM 3481 C C . GLU A 1 421 ? -4.809 13.637 25.956 1.00 86.88 421 GLU A C 1
ATOM 3483 O O . GLU A 1 421 ? -4.077 12.879 26.594 1.00 86.88 421 GLU A O 1
ATOM 3488 N N . LYS A 1 422 ? -5.428 14.667 26.548 1.00 86.50 422 LYS A N 1
ATOM 3489 C CA . LYS A 1 422 ? -5.366 14.907 28.000 1.00 86.50 422 LYS A CA 1
ATOM 3490 C C . LYS A 1 422 ? -5.996 13.751 28.779 1.00 86.50 422 LYS A C 1
ATOM 3492 O O . LYS A 1 422 ? -5.380 13.257 29.723 1.00 86.50 422 LYS A O 1
ATOM 3497 N N . ILE A 1 423 ? -7.178 13.287 28.359 1.00 84.81 423 ILE A N 1
ATOM 3498 C CA . ILE A 1 423 ? -7.846 12.116 28.953 1.00 84.81 423 ILE A CA 1
ATOM 3499 C C . ILE A 1 423 ? -6.931 10.892 28.851 1.00 84.81 423 ILE A C 1
ATOM 3501 O O . ILE A 1 423 ? -6.657 10.235 29.851 1.00 84.81 423 ILE A O 1
ATOM 3505 N N . ASN A 1 424 ? -6.395 10.639 27.657 1.00 82.12 424 ASN A N 1
ATOM 3506 C CA . ASN A 1 424 ? -5.497 9.532 27.363 1.00 82.12 424 ASN A CA 1
ATOM 3507 C C . ASN A 1 424 ? -4.253 9.566 28.268 1.00 82.12 424 ASN A C 1
ATOM 3509 O O . ASN A 1 424 ? -3.925 8.557 28.882 1.00 82.12 424 ASN A O 1
ATOM 3513 N N . LYS A 1 425 ? -3.578 10.712 28.423 1.00 83.12 425 LYS A N 1
ATOM 3514 C CA . LYS A 1 425 ? -2.382 10.843 29.279 1.00 83.12 425 LYS A CA 1
ATOM 3515 C C . LYS A 1 425 ? -2.656 10.592 30.762 1.00 83.12 425 LYS A C 1
ATOM 3517 O O . LYS A 1 425 ? -1.833 9.957 31.413 1.00 83.12 425 LYS A O 1
ATOM 3522 N N . ASN A 1 426 ? -3.801 11.041 31.269 1.00 83.38 426 ASN A N 1
ATOM 3523 C CA . ASN A 1 426 ? -4.151 10.936 32.690 1.00 83.38 426 ASN A CA 1
ATOM 3524 C C . ASN A 1 426 ? -4.797 9.591 33.064 1.00 83.38 426 ASN A C 1
ATOM 3526 O O . ASN A 1 426 ? -5.016 9.299 34.240 1.00 83.38 426 ASN A O 1
ATOM 3530 N N . MET A 1 427 ? -5.115 8.761 32.072 1.00 82.06 427 MET A N 1
ATOM 3531 C CA . MET A 1 427 ? -5.769 7.480 32.280 1.00 82.06 427 MET A CA 1
ATOM 3532 C C . MET A 1 427 ? -4.818 6.463 32.931 1.00 82.06 427 MET A C 1
ATOM 3534 O O . MET A 1 427 ? -3.866 5.991 32.301 1.00 82.06 427 MET A O 1
ATOM 3538 N N . LYS A 1 428 ? -5.109 6.089 34.187 1.00 80.69 428 LYS A N 1
ATOM 3539 C CA . LYS A 1 428 ? -4.487 4.938 34.870 1.00 80.69 428 LYS A CA 1
ATOM 3540 C C . LYS A 1 428 ? -4.846 3.633 34.155 1.00 80.69 428 LYS A C 1
ATOM 3542 O O . LYS A 1 428 ? -5.826 3.577 33.420 1.00 80.69 428 LYS A O 1
ATOM 3547 N N . VAL A 1 429 ? -4.062 2.580 34.363 1.00 74.62 429 VAL A N 1
ATOM 3548 C CA . VAL A 1 429 ? -4.246 1.299 33.671 1.00 74.62 429 VAL A CA 1
ATOM 3549 C C . VAL A 1 429 ? -4.469 0.161 34.682 1.00 74.62 429 VAL A C 1
ATOM 3551 O O . VAL A 1 429 ? -3.703 0.095 35.642 1.00 74.62 429 VAL A O 1
ATOM 3554 N N . PRO A 1 430 ? -5.424 -0.769 34.468 1.00 74.00 430 PRO A N 1
ATOM 3555 C CA . PRO A 1 430 ? -6.464 -0.768 33.435 1.00 74.00 430 PRO A CA 1
ATOM 3556 C C . PRO A 1 430 ? -7.581 0.227 33.769 1.00 74.00 430 PRO A C 1
ATOM 3558 O O . PRO A 1 430 ? -7.997 0.324 34.919 1.00 74.00 430 PRO A O 1
ATOM 3561 N N . ASN A 1 431 ? -8.077 0.960 32.774 1.00 81.56 431 ASN A N 1
ATOM 3562 C CA . ASN A 1 431 ? -9.238 1.828 32.963 1.00 81.56 431 ASN A CA 1
ATOM 3563 C C . ASN A 1 431 ? -10.032 1.966 31.661 1.00 81.56 431 ASN A C 1
ATOM 3565 O O . ASN A 1 431 ? -9.476 1.834 30.566 1.00 81.56 431 ASN A O 1
ATOM 3569 N N . ARG A 1 432 ? -11.327 2.247 31.801 1.00 86.50 432 ARG A N 1
ATOM 3570 C CA . ARG A 1 432 ? -12.262 2.560 30.719 1.00 86.50 432 ARG A CA 1
ATOM 3571 C C . ARG A 1 432 ? -12.944 3.879 31.057 1.00 86.50 432 ARG A C 1
ATOM 3573 O O . ARG A 1 432 ? -13.463 4.030 32.158 1.00 86.50 432 ARG A O 1
ATOM 3580 N N . ILE A 1 433 ? -12.924 4.840 30.141 1.00 87.75 433 ILE A N 1
ATOM 3581 C CA . ILE A 1 433 ? -13.552 6.151 30.344 1.00 87.75 433 ILE A CA 1
ATOM 3582 C C . ILE A 1 433 ? -14.565 6.359 29.230 1.00 87.75 433 ILE A C 1
ATOM 3584 O O . ILE A 1 433 ? -14.215 6.309 28.050 1.00 87.75 433 ILE A O 1
ATOM 3588 N N . GLN A 1 434 ? -15.814 6.609 29.618 1.00 88.94 434 GLN A N 1
ATOM 3589 C CA . GLN A 1 434 ? -16.846 7.062 28.695 1.00 88.94 434 GLN A CA 1
ATOM 3590 C C . GLN A 1 434 ? -16.622 8.530 28.348 1.00 88.94 434 GLN A C 1
ATOM 3592 O O . GLN A 1 434 ? -16.298 9.343 29.213 1.00 88.94 434 GLN A O 1
ATOM 3597 N N . ILE A 1 435 ? -16.795 8.870 27.075 1.00 88.81 435 ILE A N 1
ATOM 3598 C CA . ILE A 1 435 ? -16.523 10.209 26.560 1.00 88.81 435 ILE A CA 1
ATOM 3599 C C . ILE A 1 435 ? -17.682 10.639 25.674 1.00 88.81 435 ILE A C 1
ATOM 3601 O O . ILE A 1 435 ? -18.206 9.862 24.880 1.00 88.81 435 ILE A O 1
ATOM 3605 N N . LYS A 1 436 ? -18.056 11.912 25.784 1.00 79.81 436 LYS A N 1
ATOM 3606 C CA . LYS A 1 436 ? -18.890 12.588 24.793 1.00 79.81 436 LYS A CA 1
ATOM 3607 C C . LYS A 1 436 ? -17.963 13.310 23.823 1.00 79.81 436 LYS A C 1
ATOM 3609 O O . LYS A 1 436 ? -17.575 14.448 24.072 1.00 79.81 436 LYS A O 1
ATOM 3614 N N . SER A 1 437 ? -17.526 12.613 22.780 1.00 78.19 437 SER A N 1
ATOM 3615 C CA . SER A 1 437 ? -16.712 13.231 21.731 1.00 78.19 437 SER A CA 1
ATOM 3616 C C . SER A 1 437 ? -17.583 13.825 20.625 1.00 78.19 437 SER A C 1
ATOM 3618 O O . SER A 1 437 ? -18.780 13.545 20.534 1.00 78.19 437 SER A O 1
ATOM 3620 N N . LYS A 1 438 ? -16.969 14.675 19.799 1.00 81.94 438 LYS A N 1
ATOM 3621 C CA . LYS A 1 438 ? -17.579 15.161 18.560 1.00 81.94 438 LYS A CA 1
ATOM 3622 C C . LYS A 1 438 ? -17.637 14.030 17.534 1.00 81.94 438 LYS A C 1
ATOM 3624 O O . LYS A 1 438 ? -16.836 13.098 17.587 1.00 81.94 438 LYS A O 1
ATOM 3629 N N . MET A 1 439 ? -18.544 14.161 16.573 1.00 79.75 439 MET A N 1
ATOM 3630 C CA . MET A 1 439 ? -18.598 13.259 15.431 1.00 79.75 439 MET A CA 1
ATOM 3631 C C . MET A 1 439 ? -17.325 13.411 14.603 1.00 79.75 439 MET A C 1
ATOM 3633 O O . MET A 1 439 ? -16.950 14.517 14.212 1.00 79.75 439 MET A O 1
ATOM 3637 N N . TYR A 1 440 ? -16.660 12.292 14.349 1.00 78.75 440 TYR A N 1
ATOM 3638 C CA . TYR A 1 440 ? -15.509 12.215 13.466 1.00 78.75 440 TYR A CA 1
ATOM 3639 C C . TYR A 1 440 ? -15.971 11.679 12.117 1.00 78.75 440 TYR A C 1
ATOM 3641 O O . TYR A 1 440 ? -16.700 10.687 12.051 1.00 78.75 440 TYR A O 1
ATOM 3649 N N . THR A 1 441 ? -15.509 12.314 11.045 1.00 74.94 441 THR A N 1
ATOM 3650 C CA . THR A 1 441 ? -15.626 11.772 9.692 1.00 74.94 441 THR A CA 1
ATOM 3651 C C . THR A 1 441 ? -14.379 10.955 9.339 1.00 74.94 441 THR A C 1
ATOM 3653 O O . THR A 1 441 ? -13.315 11.194 9.915 1.00 74.94 441 THR A O 1
ATOM 3656 N N . PRO A 1 442 ? -14.438 10.041 8.357 1.00 63.47 442 PRO A N 1
ATOM 3657 C CA . PRO A 1 442 ? -13.263 9.335 7.850 1.00 63.47 442 PRO A CA 1
ATOM 3658 C C . PRO A 1 442 ? -12.133 10.234 7.333 1.00 63.47 442 PRO A C 1
ATOM 3660 O O . PRO A 1 442 ? -10.996 9.788 7.208 1.00 63.47 442 PRO A O 1
ATOM 3663 N N . LYS A 1 443 ? -12.422 11.510 7.044 1.00 74.62 443 LYS A N 1
ATOM 3664 C CA . LYS A 1 443 ? -11.407 12.511 6.686 1.00 74.62 443 LYS A CA 1
ATOM 3665 C C . LYS A 1 443 ? -10.661 13.050 7.910 1.00 74.62 443 LYS A C 1
ATOM 3667 O O . LYS A 1 443 ? -9.570 13.598 7.774 1.00 74.62 443 LYS A O 1
ATOM 3672 N N . ASN A 1 444 ? -11.237 12.926 9.106 1.00 83.62 444 ASN A N 1
ATOM 3673 C CA . ASN A 1 444 ? -10.616 13.383 10.339 1.00 83.62 444 ASN A CA 1
ATOM 3674 C C . ASN A 1 444 ? -9.597 12.351 10.831 1.00 83.62 444 ASN A C 1
ATOM 3676 O O . ASN A 1 444 ? -9.926 11.200 11.119 1.00 83.62 444 ASN A O 1
ATOM 3680 N N . ILE A 1 445 ? -8.355 12.798 10.998 1.00 86.44 445 ILE A N 1
ATOM 3681 C CA . ILE A 1 445 ? -7.325 12.020 11.686 1.00 86.44 445 ILE A CA 1
ATOM 3682 C C . ILE A 1 445 ? -7.653 12.031 13.181 1.00 86.44 445 ILE A C 1
ATOM 3684 O O . ILE A 1 445 ? -7.633 13.084 13.821 1.00 86.44 445 ILE A O 1
ATOM 3688 N N . VAL A 1 446 ? -7.941 10.855 13.730 1.00 89.94 446 VAL A N 1
ATOM 3689 C CA . VAL A 1 446 ? -8.226 10.634 15.155 1.00 89.94 446 VAL A CA 1
ATOM 3690 C C . VAL A 1 446 ? -6.956 10.791 15.975 1.00 89.94 446 VAL A C 1
ATOM 3692 O O . VAL A 1 446 ? -6.941 11.439 17.024 1.00 89.94 446 VAL A O 1
ATOM 3695 N N . GLY A 1 447 ? -5.869 10.212 15.481 1.00 90.75 447 GLY A N 1
ATOM 3696 C CA . GLY A 1 447 ? -4.578 10.270 16.133 1.00 90.75 447 GLY A CA 1
ATOM 3697 C C . GLY A 1 447 ? -3.475 9.701 15.266 1.00 90.75 447 GLY A C 1
ATOM 3698 O O . GLY A 1 447 ? -3.702 9.238 14.151 1.00 90.75 447 GLY A O 1
ATOM 3699 N N . THR A 1 448 ? -2.265 9.740 15.802 1.00 90.06 448 THR A N 1
ATOM 3700 C CA . THR A 1 448 ? -1.066 9.267 15.119 1.00 90.06 448 THR A CA 1
ATOM 3701 C C . THR A 1 448 ? -0.355 8.227 15.968 1.00 90.06 448 THR A C 1
ATOM 3703 O O . THR A 1 448 ? -0.194 8.395 17.182 1.00 90.06 448 THR A O 1
ATOM 3706 N N . LEU A 1 449 ? 0.080 7.151 15.323 1.00 88.69 449 LEU A N 1
ATOM 3707 C CA . LEU A 1 449 ? 1.007 6.182 15.886 1.00 88.69 449 LEU A CA 1
ATOM 3708 C C . LEU A 1 449 ? 2.446 6.665 15.636 1.00 88.69 449 LEU A C 1
ATOM 3710 O O . LEU A 1 449 ? 2.728 7.402 14.689 1.00 88.69 449 LEU A O 1
ATOM 3714 N N . GLY A 1 450 ? 3.378 6.274 16.505 1.00 85.88 450 GLY A N 1
ATOM 3715 C CA . GLY A 1 450 ? 4.801 6.456 16.201 1.00 85.88 450 GLY A CA 1
ATOM 3716 C C . GLY A 1 450 ? 5.208 5.614 14.985 1.00 85.88 450 GLY A C 1
ATOM 3717 O O . GLY A 1 450 ? 4.447 4.758 14.556 1.00 85.88 450 GLY A O 1
ATOM 3718 N N . VAL A 1 451 ? 6.413 5.799 14.439 1.00 84.25 451 VAL A N 1
ATOM 3719 C CA . VAL A 1 451 ? 6.893 4.881 13.389 1.00 84.25 451 VAL A CA 1
ATOM 3720 C C . VAL A 1 451 ? 7.127 3.501 13.994 1.00 84.25 451 VAL A C 1
ATOM 3722 O O . VAL A 1 451 ? 7.847 3.358 14.987 1.00 84.25 451 VAL A O 1
ATOM 3725 N N . GLY A 1 452 ? 6.542 2.472 13.391 1.00 82.00 452 GLY A N 1
ATOM 3726 C CA . GLY A 1 452 ? 6.781 1.103 13.811 1.00 82.00 452 GLY A CA 1
ATOM 3727 C C . GLY A 1 452 ? 5.825 0.094 13.212 1.00 82.00 452 GLY A C 1
ATOM 3728 O O . GLY A 1 452 ? 5.014 0.387 12.332 1.00 82.00 452 GLY A O 1
ATOM 3729 N N . GLU A 1 453 ? 5.951 -1.117 13.733 1.00 81.62 453 GLU A N 1
ATOM 3730 C CA . GLU A 1 453 ? 5.017 -2.196 13.478 1.00 81.62 453 GLU A CA 1
ATOM 3731 C C . GLU A 1 453 ? 3.935 -2.183 14.557 1.00 81.62 453 GLU A C 1
ATOM 3733 O O . GLU A 1 453 ? 4.247 -2.181 15.759 1.00 81.62 453 GLU A O 1
ATOM 3738 N N . TYR A 1 454 ? 2.679 -2.166 14.115 1.00 83.12 454 TYR A N 1
ATOM 3739 C CA . TYR A 1 454 ? 1.485 -2.239 14.949 1.00 83.12 454 TYR A CA 1
ATOM 3740 C C . TYR A 1 454 ? 0.519 -3.250 14.354 1.00 83.12 454 TYR A C 1
ATOM 3742 O O . TYR A 1 454 ? 0.481 -3.451 13.140 1.00 83.12 454 TYR A O 1
ATOM 3750 N N . LEU A 1 455 ? -0.289 -3.851 15.222 1.00 83.94 455 LEU A N 1
ATOM 3751 C CA . LEU A 1 455 ? -1.456 -4.611 14.805 1.00 83.94 455 LEU A CA 1
ATOM 3752 C C . LEU A 1 455 ? -2.694 -3.841 15.260 1.00 83.94 455 LEU A C 1
ATOM 3754 O O . LEU A 1 455 ? -2.812 -3.479 16.429 1.00 83.94 455 LEU A O 1
ATOM 3758 N N . ILE A 1 456 ? -3.605 -3.560 14.342 1.00 87.12 456 ILE A N 1
ATOM 3759 C CA . ILE A 1 456 ? -4.847 -2.849 14.626 1.00 87.12 456 ILE A CA 1
ATOM 3760 C C . ILE A 1 456 ? -5.992 -3.776 14.270 1.00 87.12 456 ILE A C 1
ATOM 3762 O O . ILE A 1 456 ? -6.072 -4.222 13.135 1.00 87.12 456 ILE A O 1
ATOM 3766 N N . ALA A 1 457 ? -6.862 -4.087 15.225 1.00 86.38 457 ALA A N 1
ATOM 3767 C CA . ALA A 1 457 ? -8.104 -4.787 14.926 1.00 86.38 457 ALA A CA 1
ATOM 3768 C C . ALA A 1 457 ? -9.244 -3.779 14.856 1.00 86.38 457 ALA A C 1
ATOM 3770 O O . ALA A 1 457 ? -9.395 -2.954 15.756 1.00 86.38 457 ALA A O 1
ATOM 3771 N N . VAL A 1 458 ? -10.057 -3.868 13.816 1.00 88.25 458 VAL A N 1
ATOM 3772 C CA . VAL A 1 458 ? -11.341 -3.185 13.748 1.00 88.25 458 VAL A CA 1
ATOM 3773 C C . VAL A 1 458 ? -12.428 -4.232 13.825 1.00 88.25 458 VAL A C 1
ATOM 3775 O O . VAL A 1 458 ? -12.447 -5.151 13.016 1.00 88.25 458 VAL A O 1
ATOM 3778 N N . LEU A 1 459 ? -13.314 -4.107 14.805 1.00 87.81 459 LEU A N 1
ATOM 3779 C CA . LEU A 1 459 ? -14.410 -5.046 15.035 1.00 87.81 459 LEU A CA 1
ATOM 3780 C C . LEU A 1 459 ? -15.713 -4.290 14.885 1.00 87.81 459 LEU A C 1
ATOM 3782 O O . LEU A 1 459 ? -15.842 -3.235 15.490 1.00 87.81 459 LEU A O 1
ATOM 3786 N N . SER A 1 460 ? -16.687 -4.822 14.164 1.00 87.62 460 SER A N 1
ATOM 3787 C CA . SER A 1 460 ? -18.019 -4.235 14.050 1.00 87.62 460 SER A CA 1
ATOM 3788 C C . SER A 1 460 ? -19.085 -5.240 14.454 1.00 87.62 460 SER A C 1
ATOM 3790 O O . SER A 1 460 ? -18.966 -6.423 14.149 1.00 87.62 460 SER A O 1
ATOM 3792 N N . ASN A 1 461 ? -20.156 -4.755 15.086 1.00 87.00 461 ASN A N 1
ATOM 3793 C CA . ASN A 1 461 ? -21.366 -5.540 15.347 1.00 87.00 461 ASN A CA 1
ATOM 3794 C C . ASN A 1 461 ? -22.185 -5.831 14.079 1.00 87.00 461 ASN A C 1
ATOM 3796 O O . ASN A 1 461 ? -23.286 -6.366 14.156 1.00 87.00 461 ASN A O 1
ATOM 3800 N N . ARG A 1 462 ? -21.671 -5.446 12.909 1.00 80.38 462 ARG A N 1
ATOM 3801 C CA . ARG A 1 462 ? -22.300 -5.656 11.612 1.00 80.38 462 ARG A CA 1
ATOM 3802 C C . ARG A 1 462 ? -21.409 -6.494 10.714 1.00 80.38 462 ARG A C 1
ATOM 3804 O O . ARG A 1 462 ? -20.180 -6.485 10.837 1.00 80.38 462 ARG A O 1
ATOM 3811 N N . GLN A 1 463 ? -22.047 -7.164 9.765 1.00 75.44 463 GLN A N 1
ATOM 3812 C CA . GLN A 1 463 ? -21.356 -7.821 8.671 1.00 75.44 463 GLN A CA 1
ATOM 3813 C C . GLN A 1 463 ? -20.938 -6.767 7.640 1.00 75.44 463 GLN A C 1
ATOM 3815 O O . GLN A 1 463 ? -21.723 -6.308 6.809 1.00 75.44 463 GLN A O 1
ATOM 3820 N N . ILE A 1 464 ? -19.685 -6.349 7.730 1.00 68.50 464 ILE A N 1
ATOM 3821 C CA . ILE A 1 464 ? -19.023 -5.510 6.750 1.00 68.50 464 ILE A CA 1
ATOM 3822 C C . ILE A 1 464 ? -18.461 -6.476 5.718 1.00 68.50 464 ILE A C 1
ATOM 3824 O O . ILE A 1 464 ? -17.603 -7.304 6.016 1.00 68.50 464 ILE A O 1
ATOM 3828 N N . ARG A 1 465 ? -18.952 -6.380 4.484 1.00 60.66 465 ARG A N 1
ATOM 3829 C CA . ARG A 1 465 ? -18.359 -7.125 3.376 1.00 60.66 465 ARG A CA 1
ATOM 3830 C C . ARG A 1 465 ? -17.094 -6.390 2.963 1.00 60.66 465 ARG A C 1
ATOM 3832 O O . ARG A 1 465 ? -17.143 -5.523 2.098 1.00 60.66 465 ARG A O 1
ATOM 3839 N N . PHE A 1 466 ? -15.975 -6.719 3.605 1.00 57.00 466 PHE A N 1
ATOM 3840 C CA . PHE A 1 466 ? -14.652 -6.174 3.261 1.00 57.00 466 PHE A CA 1
ATOM 3841 C C . PHE A 1 466 ? -14.288 -6.459 1.813 1.00 57.00 466 PHE A C 1
ATOM 3843 O O . PHE A 1 466 ? -13.694 -5.624 1.137 1.00 57.00 466 PHE A O 1
ATOM 3850 N N . GLU A 1 467 ? -14.735 -7.622 1.348 1.00 50.16 467 GLU A N 1
ATOM 3851 C CA . GLU A 1 467 ? -14.811 -7.996 -0.048 1.00 50.16 467 GLU A CA 1
ATOM 3852 C C . GLU A 1 467 ? -15.401 -6.860 -0.862 1.00 50.16 467 GLU A C 1
ATOM 3854 O O . GLU A 1 467 ? -14.717 -6.395 -1.733 1.00 50.16 467 GLU A O 1
ATOM 3859 N N . ASN A 1 468 ? -16.563 -6.287 -0.562 1.00 46.75 468 ASN A N 1
ATOM 3860 C CA . ASN A 1 468 ? -17.134 -5.245 -1.418 1.00 46.75 468 ASN A CA 1
ATOM 3861 C C . ASN A 1 468 ? -16.291 -3.962 -1.510 1.00 46.75 468 ASN A C 1
ATOM 3863 O O . ASN A 1 468 ? -16.264 -3.379 -2.582 1.00 46.75 468 ASN A O 1
ATOM 3867 N N . ASP A 1 469 ? -15.602 -3.499 -0.460 1.00 45.22 469 ASP A N 1
ATOM 3868 C CA . ASP A 1 469 ? -14.708 -2.325 -0.578 1.00 45.22 469 ASP A CA 1
ATOM 3869 C C . ASP A 1 469 ? -13.428 -2.672 -1.356 1.00 45.22 469 ASP A C 1
ATOM 3871 O O . ASP A 1 469 ? -12.996 -1.936 -2.250 1.00 45.22 469 ASP A O 1
ATOM 3875 N N . ILE A 1 470 ? -12.849 -3.841 -1.066 1.00 45.12 470 ILE A N 1
ATOM 3876 C CA . ILE A 1 470 ? -11.672 -4.352 -1.767 1.00 45.12 470 ILE A CA 1
ATOM 3877 C C . ILE A 1 470 ? -12.035 -4.641 -3.226 1.00 45.12 470 ILE A C 1
ATOM 3879 O O . ILE A 1 470 ? -11.392 -4.092 -4.105 1.00 45.12 470 ILE A O 1
ATOM 3883 N N . LEU A 1 471 ? -13.081 -5.412 -3.508 1.00 42.44 471 LEU A N 1
ATOM 3884 C CA . LEU A 1 471 ? -13.691 -5.746 -4.803 1.00 42.44 471 LEU A CA 1
ATOM 3885 C C . LEU A 1 471 ? -14.172 -4.510 -5.562 1.00 42.44 471 LEU A C 1
ATOM 3887 O O . LEU A 1 471 ? -13.984 -4.453 -6.765 1.00 42.44 471 LEU A O 1
ATOM 3891 N N . HIS A 1 472 ? -14.733 -3.483 -4.924 1.00 42.00 472 HIS A N 1
ATOM 3892 C CA . HIS A 1 472 ? -15.141 -2.277 -5.653 1.00 42.00 472 HIS A CA 1
ATOM 3893 C C . HIS A 1 472 ? -13.925 -1.499 -6.178 1.00 42.00 472 HIS A C 1
ATOM 3895 O O . HIS A 1 472 ? -13.963 -0.977 -7.293 1.00 42.00 472 HIS A O 1
ATOM 3901 N N . ASN A 1 473 ? -12.826 -1.486 -5.414 1.00 39.62 473 ASN A N 1
ATOM 3902 C CA . ASN A 1 473 ? -11.577 -0.814 -5.785 1.00 39.62 473 ASN A CA 1
ATOM 3903 C C . ASN A 1 473 ? -10.572 -1.715 -6.541 1.00 39.62 473 ASN A C 1
ATOM 3905 O O . ASN A 1 473 ? -9.655 -1.206 -7.185 1.00 39.62 473 ASN A O 1
ATOM 3909 N N . SER A 1 474 ? -10.737 -3.041 -6.495 1.00 40.03 474 SER A N 1
ATOM 3910 C CA . SER A 1 474 ? -9.884 -4.040 -7.169 1.00 40.03 474 SER A CA 1
ATOM 3911 C C . SER A 1 474 ? -10.587 -4.821 -8.285 1.00 40.03 474 SER A C 1
ATOM 3913 O O . SER A 1 474 ? -9.906 -5.511 -9.031 1.00 40.03 474 SER A O 1
ATOM 3915 N N . ARG A 1 475 ? -11.916 -4.710 -8.423 1.00 46.41 475 ARG A N 1
ATOM 3916 C CA . ARG A 1 475 ? -12.804 -5.444 -9.353 1.00 46.41 475 ARG A CA 1
ATOM 3917 C C . ARG A 1 475 ? -12.381 -6.901 -9.586 1.00 46.41 475 ARG A C 1
ATOM 3919 O O . ARG A 1 475 ? -12.368 -7.397 -10.705 1.00 46.41 475 ARG A O 1
ATOM 3926 N N . MET A 1 476 ? -12.071 -7.597 -8.488 1.00 42.78 476 MET A N 1
ATOM 3927 C CA . MET A 1 476 ? -11.693 -9.020 -8.445 1.00 42.78 476 MET A CA 1
ATOM 3928 C C . MET A 1 476 ? -12.917 -9.965 -8.367 1.00 42.78 476 MET A C 1
ATOM 3930 O O . MET A 1 476 ? -12.759 -11.126 -8.001 1.00 42.78 476 MET A O 1
ATOM 3934 N N . GLU A 1 477 ? -14.134 -9.493 -8.685 1.00 36.69 477 GLU A N 1
ATOM 3935 C CA . GLU A 1 477 ? -15.417 -10.193 -8.428 1.00 36.69 477 GLU A CA 1
ATOM 3936 C C . GLU A 1 477 ? -15.566 -11.554 -9.146 1.00 36.69 477 GLU A C 1
ATOM 3938 O O . GLU A 1 477 ? -16.368 -12.386 -8.714 1.00 36.69 477 GLU A O 1
ATOM 3943 N N . ASP A 1 478 ? -14.730 -11.824 -10.158 1.00 39.91 478 ASP A N 1
ATOM 3944 C CA . ASP A 1 478 ? -14.808 -13.017 -11.018 1.00 39.91 478 ASP A CA 1
ATOM 3945 C C . ASP A 1 478 ? -13.590 -13.957 -10.951 1.00 39.91 478 ASP A C 1
ATOM 3947 O O . ASP A 1 478 ? -13.490 -14.921 -11.720 1.00 39.91 478 ASP A O 1
ATOM 3951 N N . LEU A 1 479 ? -12.640 -13.714 -10.044 1.00 40.34 479 LEU A N 1
ATOM 3952 C CA . LEU A 1 479 ? -11.650 -14.736 -9.705 1.00 40.34 479 LEU A CA 1
ATOM 3953 C C . LEU A 1 479 ? -12.318 -15.746 -8.765 1.00 40.34 479 LEU A C 1
ATOM 3955 O O . LEU A 1 479 ? -13.061 -15.357 -7.868 1.00 40.34 479 LEU A O 1
ATOM 3959 N N . GLN A 1 480 ? -12.061 -17.043 -8.952 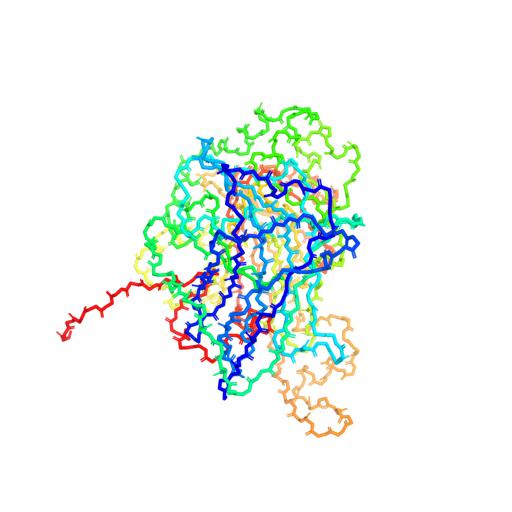1.00 41.88 480 GLN A N 1
ATOM 3960 C CA . GLN A 1 480 ? -12.506 -18.135 -8.068 1.00 41.88 480 GLN A CA 1
ATOM 3961 C C . GLN A 1 480 ? -11.834 -18.060 -6.674 1.00 41.88 480 GLN A C 1
ATOM 3963 O O . GLN A 1 480 ? -11.225 -19.013 -6.209 1.00 41.88 480 GLN A O 1
ATOM 3968 N N . MET A 1 481 ? -11.870 -16.896 -6.022 1.00 38.91 481 MET A N 1
ATOM 3969 C CA . MET A 1 481 ? -11.293 -16.617 -4.703 1.00 38.91 481 MET A CA 1
ATOM 3970 C C . MET A 1 481 ? -12.371 -16.374 -3.639 1.00 38.91 481 MET A C 1
ATOM 3972 O O . MET A 1 481 ? -12.031 -16.008 -2.521 1.00 38.91 481 MET A O 1
ATOM 3976 N N . LYS A 1 482 ? -13.656 -16.591 -3.967 1.00 35.62 482 LYS A N 1
ATOM 3977 C CA . LYS A 1 482 ? -14.806 -16.404 -3.058 1.00 35.62 482 LYS A CA 1
ATOM 3978 C C . LYS A 1 482 ? -14.728 -17.243 -1.773 1.00 35.62 482 LYS A C 1
ATOM 3980 O O . LYS A 1 482 ? -15.384 -16.895 -0.803 1.00 35.62 482 LYS A O 1
ATOM 3985 N N . ASP A 1 483 ? -13.897 -18.286 -1.754 1.00 35.88 483 ASP A N 1
ATOM 3986 C CA . ASP A 1 483 ? -13.759 -19.210 -0.621 1.00 35.88 483 ASP A CA 1
ATOM 3987 C C . ASP A 1 483 ? -12.450 -19.031 0.178 1.00 35.88 483 ASP A C 1
ATOM 3989 O O . ASP A 1 483 ? -12.138 -19.843 1.053 1.00 35.88 483 ASP A O 1
ATOM 3993 N N . LEU A 1 484 ? -11.653 -17.991 -0.107 1.00 34.00 484 LEU A N 1
ATOM 3994 C CA . LEU A 1 484 ? -10.413 -17.704 0.621 1.00 34.00 484 LEU A CA 1
ATOM 3995 C C . LEU A 1 484 ? -10.579 -16.454 1.499 1.00 34.00 484 LEU A C 1
ATOM 3997 O O . LEU A 1 484 ? -11.057 -15.436 1.002 1.00 34.00 484 LEU A O 1
ATOM 4001 N N . PRO A 1 485 ? -10.165 -16.484 2.785 1.00 32.09 485 PRO A N 1
ATOM 4002 C CA . PRO A 1 485 ? -10.223 -15.304 3.640 1.00 32.09 485 PRO A CA 1
ATOM 4003 C C . PRO A 1 485 ? -9.465 -14.154 2.985 1.00 32.09 485 PRO A C 1
ATOM 4005 O O . PRO A 1 485 ? -8.343 -14.346 2.511 1.00 32.09 485 PRO A O 1
ATOM 4008 N N . VAL A 1 486 ? -10.075 -12.968 2.975 1.00 36.78 486 VAL A N 1
ATOM 4009 C CA . VAL A 1 486 ? -9.498 -11.751 2.397 1.00 36.78 486 VAL A CA 1
ATOM 4010 C C . VAL A 1 486 ? -8.359 -11.247 3.281 1.00 36.78 486 VAL A C 1
ATOM 4012 O O . VAL A 1 486 ? -8.457 -10.241 3.979 1.00 36.78 486 VAL A O 1
ATOM 4015 N N . GLU A 1 487 ? -7.243 -11.962 3.260 1.00 34.78 487 GLU A N 1
ATOM 4016 C CA . GLU A 1 487 ? -5.939 -11.333 3.350 1.00 34.78 487 GLU A CA 1
ATOM 4017 C C . GLU A 1 487 ? -5.758 -10.532 2.064 1.00 34.78 487 GLU A C 1
ATOM 4019 O O . GLU A 1 487 ? -6.206 -10.937 0.993 1.00 34.78 487 GLU A O 1
ATOM 4024 N N . THR A 1 488 ? -5.027 -9.428 2.099 1.00 35.12 488 THR A N 1
ATOM 4025 C CA . THR A 1 488 ? -4.474 -8.825 0.870 1.00 35.12 488 THR A CA 1
ATOM 4026 C C . THR A 1 488 ? -3.383 -9.725 0.241 1.00 35.12 488 THR A C 1
ATOM 4028 O O . THR A 1 488 ? -2.405 -9.232 -0.318 1.00 35.12 488 THR A O 1
ATOM 4031 N N . TYR A 1 489 ? -3.560 -11.053 0.336 1.00 33.97 489 TYR A N 1
ATOM 4032 C CA . TYR A 1 489 ? -2.723 -12.137 -0.151 1.00 33.97 489 TYR A CA 1
ATOM 4033 C C . TYR A 1 489 ? -3.556 -13.339 -0.587 1.00 33.97 489 TYR A C 1
ATOM 4035 O O . TYR A 1 489 ? -4.460 -13.809 0.100 1.00 33.97 489 TYR A O 1
ATOM 4043 N N . VAL A 1 490 ? -3.108 -13.903 -1.700 1.00 24.67 490 VAL A N 1
ATOM 4044 C CA . VAL A 1 490 ? -3.380 -15.267 -2.122 1.00 24.67 490 VAL A CA 1
ATOM 4045 C C . VAL A 1 490 ? -2.662 -16.226 -1.169 1.00 24.67 490 VAL A C 1
ATOM 4047 O O . VAL A 1 490 ? -1.432 -16.278 -1.144 1.00 24.67 490 VAL A O 1
ATOM 4050 N N . LYS A 1 491 ? -3.422 -17.010 -0.402 1.00 24.80 491 LYS A N 1
ATOM 4051 C CA . LYS A 1 491 ? -2.917 -18.165 0.349 1.00 24.80 491 LYS A CA 1
ATOM 4052 C C . LYS A 1 491 ? -3.446 -19.433 -0.321 1.00 24.80 491 LYS A C 1
ATOM 4054 O O . LYS A 1 491 ? -4.583 -19.812 -0.076 1.00 24.80 491 LYS A O 1
ATOM 4059 N N . TYR A 1 492 ? -2.633 -20.100 -1.142 1.00 32.50 492 TYR A N 1
ATOM 4060 C CA . TYR A 1 492 ? -2.939 -21.456 -1.613 1.00 32.50 492 TYR A CA 1
ATOM 4061 C C . TYR A 1 492 ? -1.993 -22.457 -0.960 1.00 32.50 492 TYR A C 1
ATOM 4063 O O . TYR A 1 492 ? -0.798 -22.492 -1.241 1.00 32.50 492 TYR A O 1
ATOM 4071 N N . GLY A 1 493 ? -2.559 -23.275 -0.073 1.00 24.61 493 GLY A N 1
ATOM 4072 C CA . GLY A 1 493 ? -2.033 -24.601 0.203 1.00 24.61 493 GLY A CA 1
ATOM 4073 C C . GLY A 1 493 ? -2.621 -25.556 -0.828 1.00 24.61 493 GLY A C 1
ATOM 4074 O O . GLY A 1 493 ? -3.829 -25.567 -1.054 1.00 24.61 493 GLY A O 1
ATOM 4075 N N . SER A 1 494 ? -1.763 -26.344 -1.458 1.00 23.23 494 SER A N 1
ATOM 4076 C CA . SER A 1 494 ? -2.145 -27.520 -2.224 1.00 23.23 494 SER A CA 1
ATOM 4077 C C . SER A 1 494 ? -2.967 -28.467 -1.340 1.00 23.23 494 SER A C 1
ATOM 4079 O O . SER A 1 494 ? -2.413 -29.110 -0.449 1.00 23.23 494 SER A O 1
ATOM 4081 N N . ARG A 1 495 ? -4.274 -28.594 -1.585 1.00 24.39 495 ARG A N 1
ATOM 4082 C CA . ARG A 1 495 ? -4.966 -29.860 -1.316 1.00 24.39 495 ARG A CA 1
ATOM 4083 C C . ARG A 1 495 ? -4.719 -30.763 -2.519 1.00 24.39 495 ARG A C 1
ATOM 4085 O O . ARG A 1 495 ? -5.484 -30.756 -3.476 1.00 24.39 495 ARG A O 1
ATOM 4092 N N . ILE A 1 496 ? -3.603 -31.487 -2.476 1.00 25.28 496 ILE A N 1
ATOM 4093 C CA . ILE A 1 496 ? -3.547 -32.807 -3.105 1.00 25.28 496 ILE A CA 1
ATOM 4094 C C . ILE A 1 496 ? -4.393 -33.710 -2.201 1.00 25.28 496 ILE A C 1
ATOM 4096 O O . ILE A 1 496 ? -4.361 -33.554 -0.980 1.00 25.28 496 ILE A O 1
ATOM 4100 N N . GLY A 1 497 ? -5.262 -34.492 -2.832 1.00 26.27 497 GLY A N 1
ATOM 4101 C CA . GLY A 1 497 ? -6.444 -35.077 -2.218 1.00 26.27 497 GLY A CA 1
ATOM 4102 C C . GLY A 1 497 ? -6.193 -36.056 -1.083 1.00 26.27 497 GLY A C 1
ATOM 4103 O O . GLY A 1 497 ? -5.112 -36.600 -0.932 1.00 26.27 497 GLY A O 1
ATOM 4104 N N . GLU A 1 498 ? -7.265 -36.302 -0.346 1.00 24.17 498 GLU A N 1
ATOM 4105 C CA . GLU A 1 498 ? -7.659 -37.642 0.059 1.00 24.17 498 GLU A CA 1
ATOM 4106 C C . GLU A 1 498 ? -9.160 -37.602 0.355 1.00 24.17 498 GLU A C 1
ATOM 4108 O O . GLU A 1 498 ? -9.681 -36.691 1.000 1.00 24.17 498 GLU A O 1
ATOM 4113 N N . SER A 1 499 ? -9.851 -38.545 -0.268 1.00 26.22 499 SER A N 1
ATOM 4114 C CA . SER A 1 499 ? -11.234 -38.933 -0.040 1.00 26.22 499 SER A CA 1
ATOM 4115 C C . SER A 1 499 ? -11.481 -39.343 1.413 1.00 26.22 499 SER A C 1
ATOM 4117 O O . SER A 1 499 ? -10.666 -40.082 1.959 1.00 26.22 499 SER A O 1
ATOM 4119 N N . PHE A 1 500 ? -12.646 -38.920 1.923 1.00 28.34 500 PHE A N 1
ATOM 4120 C CA . PHE A 1 500 ? -13.540 -39.480 2.957 1.00 28.34 500 PHE A CA 1
ATOM 4121 C C . PHE A 1 500 ? -13.998 -38.439 3.982 1.00 28.34 500 PHE A C 1
ATOM 4123 O O . PHE A 1 500 ? -13.149 -37.852 4.689 1.00 28.34 500 PHE A O 1
#

Sequence (500 aa):
MSKYIELEFISPISEYNFKNYHIDNILVITGTSENGFPTVRMLNKLNLDNVDVETRAYPIAKTIRVDTRRELPNFCIKLFQYNNVTKVLTLLFSGNFDSYKPSYGRNHIILKSVPKRALKIIGKVDKTDFLWEPFNNFKCGEGKQQCLLFFKESRITKLPLIDYELLHANLQENTYVFNRYTKTFFKELTPFPISRCDTWIKRYFNRNNTYNSYIVKNYKGEDGVKKLIKNYQIDLTQSDINQSDLVTVDKFSRRKMDPQSRPIHLDAYKNNVCIMPIDGRVLGFDLLTHQSKIVQNNYIKLMSTIFRNNQELKDFSQGSGFLIRTTPHDHHHLTLPYEGNITEISRFSKNGFKTVLRVENNYYIAPQIPERDQFSVVYGKCLRGNRGCKTRLAPQQDTKMVYYIVIMGSPTFKFNDQTLEKINKNMKVPNRIQIKSKMYTPKNIVGTLGVGEYLIAVLSNRQIRFENDILHNSRMEDLQMKDLPVETYVKYGSRIGESF

Secondary structure (DSSP, 8-state):
-EEEEEEEEEEEESS-----TTEEEEEEEEEE-TTS-EEEEEE-S-------SS---EEEEEEEEEE-SS-PPPEEEEEEEEETTTTEEEEEEEEEE-TT---TT--EEEEEEPPTTS-EEESPPPGGGGGBGGGGS-PPPSSS-EEEEEEEEESS--SPBPPEEE----TTT--EEEETTTTEEEE-SS---GGGHHHHHHHHHHS---HHHHHHHHS-HHHHHHHHHHHTT---TTEE--GGGGG-HHHHTTPEEPGGGS-----TT-TT----SSSSEEEEEETTTT--TTTHHHHHHHHHHHSSSHHHHHHTTT-EEEEEEE-TTS--EEEPSSSEEEEEEEE-SSSSEEEEEEEEES-SS-TTS-HHHHHHHHTTPPP--SSS---PPPPPPSS-EEEEEEEES----EESSHHHHHHHHH--SSEEEE--PPEEPTTSEEEEPPSS-EEEEEEESS---HHHHHHHHH--TTSS-TTS--BSS-----------

Solvent-accessible surface area (backbone atoms only — not comparable to full-atom values): 27667 Å² total; per-residue (Å²): 99,69,38,31,40,36,35,44,32,41,27,41,45,50,89,65,85,48,79,46,100,50,45,36,30,31,43,35,41,34,37,53,45,100,86,71,43,54,28,47,30,66,44,71,63,50,86,51,56,58,54,54,97,87,44,68,60,38,80,64,61,32,21,41,84,41,72,63,82,50,85,62,50,35,34,41,39,35,37,30,39,33,31,72,81,78,27,33,38,34,53,45,28,41,30,76,42,51,85,89,58,65,48,91,92,48,55,57,41,73,19,25,25,39,56,96,84,56,58,71,51,78,51,90,82,57,81,62,61,78,29,26,38,63,81,69,42,66,68,51,49,93,56,88,34,34,30,40,40,30,40,46,82,36,84,70,81,93,47,57,70,60,67,60,47,72,63,79,62,60,67,90,79,49,41,58,39,62,40,69,90,76,41,42,66,23,31,47,92,72,66,69,62,72,90,50,42,58,58,50,50,52,49,29,41,72,36,90,55,54,61,34,58,46,45,55,68,74,21,52,41,47,68,17,31,55,48,46,37,63,76,53,45,40,56,58,77,49,35,58,75,54,79,77,28,38,46,31,41,68,43,43,28,63,50,45,62,39,66,82,72,57,75,81,86,76,57,63,85,47,67,48,59,60,50,79,30,49,50,57,50,43,35,44,46,49,60,60,78,58,68,51,84,81,47,43,70,65,46,53,54,49,48,66,66,68,42,92,46,72,65,58,48,55,56,32,41,71,7,16,34,36,38,30,41,30,43,65,49,43,56,34,49,33,31,38,36,51,64,29,23,47,40,30,46,32,31,47,70,85,51,28,39,50,43,34,38,34,32,40,22,87,60,65,48,57,84,89,52,57,68,75,58,49,51,23,30,58,70,38,38,63,64,86,56,88,79,84,66,80,65,70,44,73,53,53,69,99,62,64,47,41,34,36,44,36,41,33,37,60,67,64,66,43,44,65,46,66,66,59,30,52,51,59,72,70,55,61,71,68,39,74,45,79,43,93,51,68,76,39,45,52,87,40,63,53,25,32,34,45,51,29,65,37,43,34,39,38,41,29,43,45,68,53,46,59,60,56,47,52,31,70,66,54,59,56,82,82,53,98,51,89,88,54,71,52,39,57,43,92,83,83,77,85,79,74,85,80,93,131

Foldseek 3Di:
DKKKKWFFWKAWQAPDAPDDPQKKKKKWKWWADPQGFIKIFIDIRQPDGHADPVRGTGTPQAMEIDDPPAQTAWIKIWIWIAGNPQRKIGTFWIWTHRPVCPPVPDQKTKTAGFPPPQDIDTDDDDRQVCQAPLVVQEDRDPDSGIMITGIDMDPDDPTYYGDMDRCPDPLVVWFWFQDLLRRGIHTYPDSPACVVVLVVQVCLQPDPFCWLVVLQVQQAALVSLVVLCRVNVARCPQFPDDPVCSGGLQSVLVTHGNCVSDPDDDPQLDLLAWADQWDFWKFKDQLAPPVPPSCPPSVVVVLVVQDPDVVVVVLLNRWIKMKGKDFLNIRFFGFGRAKFWFFKWFAADNGQWGIKTKTKDQASGDPPDPPVVSVCQCVQHFDPDDDDDGDRRHHDDNDIKIKMKIKGHDWPWAFPPPVVRVCSVPDDHGDMDTDGGDIGGRVDGGTGTRRGIIMIMMIISHYRPPCCNSCVSNVCVPNPCPPPGPGSDDDDDDCPDDDD